Protein AF-0000000065784342 (afdb_homodimer)

Solvent-accessible surface area (backbone atoms only — not comparable to full-atom values): 33903 Å² total; per-residue (Å²): 131,83,73,78,78,77,78,76,74,77,74,80,67,77,71,54,75,79,75,92,53,70,57,46,61,23,89,56,36,69,62,44,32,52,53,49,50,50,51,45,70,70,55,49,84,62,91,46,69,66,52,50,51,47,53,62,48,34,37,52,36,50,41,41,20,12,37,39,38,74,33,37,84,92,30,41,59,58,55,23,47,51,53,37,55,52,51,53,50,54,60,54,35,29,68,24,46,45,66,56,29,39,52,54,46,60,60,49,50,44,26,54,72,64,77,40,83,53,57,78,88,41,44,71,40,35,53,47,33,51,49,46,50,52,42,30,72,74,39,43,72,54,42,59,62,32,46,62,33,44,52,49,23,54,51,42,74,33,41,69,68,67,76,48,91,58,50,67,38,56,43,51,60,54,39,43,46,48,65,25,41,59,29,52,52,36,46,47,26,49,23,50,68,50,83,70,52,71,69,55,52,60,71,42,45,68,53,50,53,47,48,30,52,36,47,46,50,51,49,30,56,52,31,39,67,31,40,52,50,34,42,74,70,47,33,80,63,35,15,54,74,75,42,65,32,61,40,46,8,62,45,69,68,50,51,55,69,52,26,35,37,38,49,46,40,45,40,51,46,41,51,52,48,45,52,52,51,52,51,50,43,50,72,68,68,69,62,46,74,61,51,48,54,48,58,53,39,51,47,19,32,49,26,12,47,49,54,36,55,73,65,35,51,62,41,53,72,80,80,129,133,81,74,78,79,77,81,77,72,76,75,80,66,78,71,56,76,78,74,92,55,71,56,46,59,24,89,55,36,68,63,46,31,52,53,48,50,50,50,44,70,71,54,48,86,63,90,46,70,66,53,50,51,48,54,62,48,34,36,50,35,49,41,42,20,12,35,39,37,74,33,38,85,92,33,41,60,58,54,24,47,52,52,37,54,53,50,53,49,53,60,54,36,30,68,23,46,44,68,55,31,40,53,55,48,62,59,48,50,44,26,56,73,63,78,39,82,52,56,76,90,40,43,72,42,34,54,46,32,52,50,45,51,52,42,30,73,75,39,44,71,54,41,59,61,32,47,61,32,45,51,50,23,54,51,42,73,32,42,69,68,67,78,48,91,58,51,69,37,57,43,51,60,54,39,42,45,49,66,25,42,60,29,52,52,37,46,46,28,50,22,50,68,50,83,72,52,72,69,56,52,61,71,42,43,67,54,49,53,46,49,30,51,35,47,45,50,51,49,30,56,53,30,41,66,31,42,53,51,33,41,75,69,45,33,80,63,35,15,54,76,72,42,65,32,60,42,46,9,61,45,69,69,49,50,57,70,52,27,36,36,38,50,47,39,46,38,50,45,41,52,54,47,45,52,52,50,51,50,50,43,50,72,68,68,68,61,45,74,60,52,48,54,48,57,53,39,51,47,20,33,50,26,12,48,49,54,38,55,74,66,37,51,62,40,54,74,79,79,129

Sequence (640 aa):
MKKPNGTNGASSSLEPPPSTFQPLCHPLVEEVSKEVDGYFLQHWNFPNEKARKKFVAAGFSRVTCLYFPKALDDRIHFACRLLTVLFLIDDLLEYMSFEEGSAYNEKLIPISRGDVLPDRSIPVEYIIYDLWESMRAHDREMADEILEPVFLFMRAQTDRTRARPMGLGGYLEYRERDVGKELLAALMRFSMGLKLSPSELQRVREIDANCSKHLSVVNDIYSYEKELYTSKTAHSEGGILCTSVQILAQEADVTAEAAKRVLFVMCREWELRHQLLVARLSAEGLETPGLAAYVEGLEYQMSGNELWSQTTLRYSVVVDMKKPNGTNGASSSLEPPPSTFQPLCHPLVEEVSKEVDGYFLQHWNFPNEKARKKFVAAGFSRVTCLYFPKALDDRIHFACRLLTVLFLIDDLLEYMSFEEGSAYNEKLIPISRGDVLPDRSIPVEYIIYDLWESMRAHDREMADEILEPVFLFMRAQTDRTRARPMGLGGYLEYRERDVGKELLAALMRFSMGLKLSPSELQRVREIDANCSKHLSVVNDIYSYEKELYTSKTAHSEGGILCTSVQILAQEADVTAEAAKRVLFVMCREWELRHQLLVARLSAEGLETPGLAAYVEGLEYQMSGNELWSQTTLRYSVVVD

Structure (mmCIF, N/CA/C/O backbone):
data_AF-0000000065784342-model_v1
#
loop_
_entity.id
_entity.type
_entity.pdbx_description
1 polymer 'Aristolochene synthase'
#
loop_
_atom_site.group_PDB
_atom_site.id
_atom_site.type_symbol
_atom_site.label_atom_id
_atom_site.label_alt_id
_atom_site.label_comp_id
_atom_site.label_asym_id
_atom_site.label_entity_id
_atom_site.label_seq_id
_atom_site.pdbx_PDB_ins_code
_atom_site.Cartn_x
_atom_site.Cartn_y
_atom_site.Cartn_z
_atom_site.occupancy
_atom_site.B_iso_or_equiv
_atom_site.auth_seq_id
_atom_site.auth_comp_id
_atom_site.auth_asym_id
_atom_site.auth_atom_id
_atom_site.pdbx_PDB_model_num
ATOM 1 N N . MET A 1 1 ? -29.219 -31.266 28.5 1 25.98 1 MET A N 1
ATOM 2 C CA . MET A 1 1 ? -28.531 -31.25 27.203 1 25.98 1 MET A CA 1
ATOM 3 C C . MET A 1 1 ? -27.609 -30.062 27.094 1 25.98 1 MET A C 1
ATOM 5 O O . MET A 1 1 ? -28.047 -28.906 27.172 1 25.98 1 MET A O 1
ATOM 9 N N . LYS A 1 2 ? -26.312 -30.266 27.531 1 29.81 2 LYS A N 1
ATOM 10 C CA . LYS A 1 2 ? -25.297 -29.234 27.734 1 29.81 2 LYS A CA 1
ATOM 11 C C . LYS A 1 2 ? -25.047 -28.469 26.438 1 29.81 2 LYS A C 1
ATOM 13 O O . LYS A 1 2 ? -24.75 -29.062 25.391 1 29.81 2 LYS A O 1
ATOM 18 N N . LYS A 1 3 ? -25.656 -27.344 26.188 1 31.8 3 LYS A N 1
ATOM 19 C CA . LYS A 1 3 ? -25.516 -26.5 25 1 31.8 3 LYS A CA 1
ATOM 20 C C . LYS A 1 3 ? -24.047 -26.219 24.703 1 31.8 3 LYS A C 1
ATOM 22 O O . LYS A 1 3 ? -23.297 -25.797 25.594 1 31.8 3 LYS A O 1
ATOM 27 N N . PRO A 1 4 ? -23.469 -26.922 23.609 1 30.53 4 PRO A N 1
ATOM 28 C CA . PRO A 1 4 ? -22.031 -26.812 23.328 1 30.53 4 PRO A CA 1
ATOM 29 C C . PRO A 1 4 ? -21.562 -25.375 23.266 1 30.53 4 PRO A C 1
ATOM 31 O O . PRO A 1 4 ? -22.328 -24.469 22.938 1 30.53 4 PRO A O 1
ATOM 34 N N . ASN A 1 5 ? -20.688 -24.984 24.203 1 30.06 5 ASN A N 1
ATOM 35 C CA . ASN A 1 5 ? -19.984 -23.719 24.344 1 30.06 5 ASN A CA 1
ATOM 36 C C . ASN A 1 5 ? -19.469 -23.203 23 1 30.06 5 ASN A C 1
ATOM 38 O O . ASN A 1 5 ? -18.906 -23.969 22.219 1 30.06 5 ASN A O 1
ATOM 42 N N . GLY A 1 6 ? -20.109 -22.25 22.359 1 28.97 6 GLY A N 1
ATOM 43 C CA . GLY A 1 6 ? -19.844 -21.547 21.109 1 28.97 6 GLY A CA 1
ATOM 44 C C . GLY A 1 6 ? -18.375 -21.25 20.906 1 28.97 6 GLY A C 1
ATOM 45 O O . GLY A 1 6 ? -17.672 -20.844 21.828 1 28.97 6 GLY A O 1
ATOM 46 N N . THR A 1 7 ? -17.656 -22.031 19.969 1 29.98 7 THR A N 1
ATOM 47 C CA . THR A 1 7 ? -16.281 -21.953 19.484 1 29.98 7 THR A CA 1
ATOM 48 C C . THR A 1 7 ? -15.867 -20.5 19.266 1 29.98 7 THR A C 1
ATOM 50 O O . THR A 1 7 ? -16.531 -19.766 18.531 1 29.98 7 THR A O 1
ATOM 53 N N . ASN A 1 8 ? -15.414 -19.797 20.266 1 30.97 8 ASN A N 1
ATOM 54 C CA . ASN A 1 8 ? -14.68 -18.547 20.188 1 30.97 8 ASN A CA 1
ATOM 55 C C . ASN A 1 8 ? -13.711 -18.547 19 1 30.97 8 ASN A C 1
ATOM 57 O O . ASN A 1 8 ? -12.641 -19.156 19.078 1 30.97 8 ASN A O 1
ATOM 61 N N . GLY A 1 9 ? -14.125 -18.797 17.797 1 33.75 9 GLY A N 1
ATOM 62 C CA . GLY A 1 9 ? -13.242 -18.625 16.656 1 33.75 9 GLY A CA 1
ATOM 63 C C . GLY A 1 9 ? -12.312 -17.438 16.781 1 33.75 9 GLY A C 1
ATOM 64 O O . GLY A 1 9 ? -12.773 -16.297 16.859 1 33.75 9 GLY A O 1
ATOM 65 N N . ALA A 1 10 ? -11.219 -17.484 17.469 1 33.97 10 ALA A N 1
ATOM 66 C CA . ALA A 1 10 ? -10.117 -16.531 17.578 1 33.97 10 ALA A CA 1
ATOM 67 C C . ALA A 1 10 ? -9.891 -15.805 16.25 1 33.97 10 ALA A C 1
ATOM 69 O O . ALA A 1 10 ? -9.383 -16.391 15.297 1 33.97 10 ALA A O 1
ATOM 70 N N . SER A 1 11 ? -10.664 -14.969 15.727 1 41.06 11 SER A N 1
ATOM 71 C CA . SER A 1 11 ? -10.359 -14.047 14.641 1 41.06 11 SER A CA 1
ATOM 72 C C . SER A 1 11 ? -9.016 -13.359 14.867 1 41.06 11 SER A C 1
ATOM 74 O O . SER A 1 11 ? -8.875 -12.562 15.797 1 41.06 11 SER A O 1
ATOM 76 N N . SER A 1 12 ? -7.867 -13.93 14.859 1 48.47 12 SER A N 1
ATOM 77 C CA . SER A 1 12 ? -6.504 -13.422 14.953 1 48.47 12 SER A CA 1
ATOM 78 C C . SER A 1 12 ? -6.34 -12.125 14.18 1 48.47 12 SER A C 1
ATOM 80 O O . SER A 1 12 ? -6.258 -12.141 12.945 1 48.47 12 SER A O 1
ATOM 82 N N . SER A 1 13 ? -7.102 -11.109 14.57 1 58.56 13 SER A N 1
ATOM 83 C CA . SER A 1 13 ? -6.938 -9.789 13.969 1 58.56 13 SER A CA 1
ATOM 84 C C . SER A 1 13 ? -5.5 -9.297 14.094 1 58.56 13 SER A C 1
ATOM 86 O O . SER A 1 13 ? -4.852 -9.523 15.117 1 58.56 13 SER A O 1
ATOM 88 N N . LEU A 1 14 ? -4.828 -9.133 12.984 1 75.12 14 LEU A N 1
ATOM 89 C CA . LEU A 1 14 ? -3.531 -8.469 12.969 1 75.12 14 LEU A CA 1
ATOM 90 C C . LEU A 1 14 ? -3.604 -7.113 13.664 1 75.12 14 LEU A C 1
ATOM 92 O O . LEU A 1 14 ? -4.457 -6.285 13.336 1 75.12 14 LEU A O 1
ATOM 96 N N . GLU A 1 15 ? -3.141 -7.059 14.93 1 79.38 15 GLU A N 1
ATOM 97 C CA . GLU A 1 15 ? -3.104 -5.77 15.617 1 79.38 15 GLU A CA 1
ATOM 98 C C . GLU A 1 15 ? -1.826 -5.004 15.281 1 79.38 15 GLU A C 1
ATOM 100 O O . GLU A 1 15 ? -0.724 -5.539 15.414 1 79.38 15 GLU A O 1
ATOM 105 N N . PRO A 1 16 ? -2.066 -3.816 14.828 1 78.75 16 PRO A N 1
ATOM 106 C CA . PRO A 1 16 ? -0.859 -3.029 14.562 1 78.75 16 PRO A CA 1
ATOM 107 C C . PRO A 1 16 ? -0.037 -2.764 15.82 1 78.75 16 PRO A C 1
ATOM 109 O O . PRO A 1 16 ? -0.593 -2.676 16.922 1 78.75 16 PRO A O 1
ATOM 112 N N . PRO A 1 17 ? 1.225 -2.709 15.633 1 84.62 17 PRO A N 1
ATOM 113 C CA . PRO A 1 17 ? 2.078 -2.389 16.781 1 84.62 17 PRO A CA 1
ATOM 114 C C . PRO A 1 17 ? 1.796 -1.001 17.359 1 84.62 17 PRO A C 1
ATOM 116 O O . PRO A 1 17 ? 1.281 -0.13 16.656 1 84.62 17 PRO A O 1
ATOM 119 N N . PRO A 1 18 ? 2.127 -0.815 18.625 1 89.38 18 PRO A N 1
ATOM 120 C CA . PRO A 1 18 ? 1.947 0.514 19.219 1 89.38 18 PRO A CA 1
ATOM 121 C C . PRO A 1 18 ? 2.932 1.542 18.656 1 89.38 18 PRO A C 1
ATOM 123 O O . PRO A 1 18 ? 3.959 1.172 18.078 1 89.38 18 PRO A O 1
ATOM 126 N N . SER A 1 19 ? 2.592 2.77 18.844 1 92.75 19 SER A N 1
ATOM 127 C CA . SER A 1 19 ? 3.496 3.848 18.453 1 92.75 19 SER A CA 1
ATOM 128 C C . SER A 1 19 ? 4.742 3.867 19.328 1 92.75 19 SER A C 1
ATOM 130 O O . SER A 1 19 ? 4.68 3.521 20.516 1 92.75 19 SER A O 1
ATOM 132 N N . THR A 1 20 ? 5.816 4.254 18.75 1 91.44 20 THR A N 1
ATOM 133 C CA . THR A 1 20 ? 7.047 4.418 19.516 1 91.44 20 THR A CA 1
ATOM 134 C C . THR A 1 20 ? 7.137 5.82 20.109 1 91.44 20 THR A C 1
ATOM 136 O O . THR A 1 20 ? 8 6.09 20.953 1 91.44 20 THR A O 1
ATOM 139 N N . PHE A 1 21 ? 6.266 6.711 19.672 1 97.12 21 PHE A N 1
ATOM 140 C CA . PHE A 1 21 ? 6.273 8.086 20.141 1 97.12 21 PHE A CA 1
ATOM 141 C C . PHE A 1 21 ? 5.273 8.273 21.281 1 97.12 21 PHE A C 1
ATOM 143 O O . PHE A 1 21 ? 4.227 7.625 21.312 1 97.12 21 PHE A O 1
ATOM 150 N N . GLN A 1 22 ? 5.621 9.078 22.203 1 97.31 22 GLN A N 1
ATOM 151 C CA . GLN A 1 22 ? 4.762 9.367 23.344 1 97.31 22 GLN A CA 1
ATOM 152 C C . GLN A 1 22 ? 4.152 10.766 23.234 1 97.31 22 GLN A C 1
ATOM 154 O O . GLN A 1 22 ? 4.875 11.758 23.188 1 97.31 22 GLN A O 1
ATOM 159 N N . PRO A 1 23 ? 2.898 10.797 23.219 1 98.31 23 PRO A N 1
ATOM 160 C CA . PRO A 1 23 ? 2.266 12.117 23.141 1 98.31 23 PRO A CA 1
ATOM 161 C C . PRO A 1 23 ? 2.475 12.953 24.391 1 98.31 23 PRO A C 1
ATOM 163 O O . PRO A 1 23 ? 2.732 12.398 25.469 1 98.31 23 PRO A O 1
ATOM 166 N N . LEU A 1 24 ? 2.457 14.211 24.266 1 98.62 24 LEU A N 1
ATOM 167 C CA . LEU A 1 24 ? 2.475 15.227 25.297 1 98.62 24 LEU A CA 1
ATOM 168 C C . LEU A 1 24 ? 1.422 16.297 25.031 1 98.62 24 LEU A C 1
ATOM 170 O O . LEU A 1 24 ? 1.122 16.609 23.875 1 98.62 24 LEU A O 1
ATOM 174 N N . CYS A 1 25 ? 0.804 16.797 26.078 1 98.75 25 CYS A N 1
ATOM 175 C CA . CYS A 1 25 ? -0.219 17.828 25.922 1 98.75 25 CYS A CA 1
ATOM 176 C C . CYS A 1 25 ? 0.199 19.109 26.609 1 98.75 25 CYS A C 1
ATOM 178 O O . CYS A 1 25 ? 0.817 19.078 27.672 1 98.75 25 CYS A O 1
ATOM 180 N N . HIS A 1 26 ? -0.101 20.188 26.016 1 98.88 26 HIS A N 1
ATOM 181 C CA . HIS A 1 26 ? 0.216 21.484 26.625 1 98.88 26 HIS A CA 1
ATOM 182 C C . HIS A 1 26 ? -0.419 21.609 28 1 98.88 26 HIS A C 1
ATOM 184 O O . HIS A 1 26 ? -1.574 21.219 28.203 1 98.88 26 HIS A O 1
ATOM 190 N N . PRO A 1 27 ? 0.256 22.172 28.938 1 98.62 27 PRO A N 1
ATOM 191 C CA . PRO A 1 27 ? -0.261 22.234 30.297 1 98.62 27 PRO A CA 1
ATOM 192 C C . PRO A 1 27 ? -1.512 23.094 30.422 1 98.62 27 PRO A C 1
ATOM 194 O O . PRO A 1 27 ? -2.328 22.891 31.328 1 98.62 27 PRO A O 1
ATOM 197 N N . LEU A 1 28 ? -1.709 24 29.547 1 98.69 28 LEU A N 1
ATOM 198 C CA . LEU A 1 28 ? -2.828 24.922 29.656 1 98.69 28 LEU A CA 1
ATOM 199 C C . LEU A 1 28 ? -4.023 24.438 28.859 1 98.69 28 LEU A C 1
ATOM 201 O O . LEU A 1 28 ? -4.949 25.203 28.578 1 98.69 28 LEU A O 1
ATOM 205 N N . VAL A 1 29 ? -4.07 23.188 28.484 1 98.81 29 VAL A N 1
ATOM 206 C CA . VAL A 1 29 ? -5.062 22.656 27.547 1 98.81 29 VAL A CA 1
ATOM 207 C C . VAL A 1 29 ? -6.469 22.922 28.078 1 98.81 29 VAL A C 1
ATOM 209 O O . VAL A 1 29 ? -7.359 23.312 27.312 1 98.81 29 VAL A O 1
ATOM 212 N N . GLU A 1 30 ? -6.766 22.781 29.328 1 98.44 30 GLU A N 1
ATOM 213 C CA . GLU A 1 30 ? -8.102 22.969 29.875 1 98.44 30 GLU A CA 1
ATOM 214 C C . GLU A 1 30 ? -8.531 24.438 29.797 1 98.44 30 GLU A C 1
ATOM 216 O O . GLU A 1 30 ? -9.633 24.734 29.344 1 98.44 30 GLU A O 1
ATOM 221 N N . GLU A 1 31 ? -7.645 25.328 30.234 1 98.56 31 GLU A N 1
ATOM 222 C CA . GLU A 1 31 ? -7.934 26.75 30.234 1 98.56 31 GLU A CA 1
ATOM 223 C C . GLU A 1 31 ? -8.133 27.281 28.812 1 98.56 31 GLU A C 1
ATOM 225 O O . GLU A 1 31 ? -9.109 27.984 28.531 1 98.56 31 GLU A O 1
ATOM 230 N N . VAL A 1 32 ? -7.242 26.906 27.953 1 98.62 32 VAL A N 1
ATOM 231 C CA . VAL A 1 32 ? -7.297 27.422 26.594 1 98.62 32 VAL A CA 1
ATOM 232 C C . VAL A 1 32 ? -8.508 26.844 25.859 1 98.62 32 VAL A C 1
ATOM 234 O O . VAL A 1 32 ? -9.156 27.516 25.078 1 98.62 32 VAL A O 1
ATOM 237 N N . SER A 1 33 ? -8.812 25.562 26.125 1 98.56 33 SER A N 1
ATOM 238 C CA . SER A 1 33 ? -9.984 24.938 25.516 1 98.56 33 SER A CA 1
ATOM 239 C C . SER A 1 33 ? -11.266 25.672 25.906 1 98.56 33 SER A C 1
ATOM 241 O O . SER A 1 33 ? -12.125 25.938 25.062 1 98.56 33 SER A O 1
ATOM 243 N N . LYS A 1 34 ? -11.375 25.953 27.141 1 98.38 34 LYS A N 1
ATOM 244 C CA . LYS A 1 34 ? -12.547 26.672 27.625 1 98.38 34 LYS A CA 1
ATOM 245 C C . LYS A 1 34 ? -12.664 28.031 26.969 1 98.38 34 LYS A C 1
ATOM 247 O O . LYS A 1 34 ? -13.75 28.438 26.547 1 98.38 34 LYS A O 1
ATOM 252 N N . GLU A 1 35 ? -11.586 28.703 26.922 1 98.5 35 GLU A N 1
ATOM 253 C CA . GLU A 1 35 ? -11.555 30.047 26.359 1 98.5 35 GLU A CA 1
ATOM 254 C C . GLU A 1 35 ? -11.922 30.016 24.875 1 98.5 35 GLU A C 1
ATOM 256 O O . GLU A 1 35 ? -12.781 30.781 24.422 1 98.5 35 GLU A O 1
ATOM 261 N N . VAL A 1 36 ? -11.289 29.188 24.141 1 98.62 36 VAL A N 1
ATOM 262 C CA . VAL A 1 36 ? -11.461 29.125 22.688 1 98.62 36 VAL A CA 1
ATOM 263 C C . VAL A 1 36 ? -12.844 28.594 22.344 1 98.62 36 VAL A C 1
ATOM 265 O O . VAL A 1 36 ? -13.539 29.141 21.5 1 98.62 36 VAL A O 1
ATOM 268 N N . ASP A 1 37 ? -13.258 27.547 23 1 98.25 37 ASP A N 1
ATOM 269 C CA . ASP A 1 37 ? -14.609 27.016 22.781 1 98.25 37 ASP A CA 1
ATOM 270 C C . ASP A 1 37 ? -15.664 28.078 23.094 1 98.25 37 ASP A C 1
ATOM 272 O O . ASP A 1 37 ? -16.625 28.25 22.328 1 98.25 37 ASP A O 1
ATOM 276 N N . GLY A 1 38 ? -15.477 28.688 24.25 1 98.31 38 GLY A N 1
ATOM 277 C CA . GLY A 1 38 ? -16.406 29.75 24.609 1 98.31 38 GLY A CA 1
ATOM 278 C C . GLY A 1 38 ? -16.531 30.828 23.547 1 98.31 38 GLY A C 1
ATOM 279 O O . GLY A 1 38 ? -17.625 31.281 23.234 1 98.31 38 GLY A O 1
ATOM 280 N N . TYR A 1 39 ? -15.445 31.25 23.047 1 98.62 39 TYR A N 1
ATOM 281 C CA . TYR A 1 39 ? -15.43 32.281 22 1 98.62 39 TYR A CA 1
ATOM 282 C C . TYR A 1 39 ? -16.234 31.828 20.781 1 98.62 39 TYR A C 1
ATOM 284 O O . TYR A 1 39 ? -17.078 32.562 20.281 1 98.62 39 TYR A O 1
ATOM 292 N N . PHE A 1 40 ? -16.016 30.625 20.266 1 98.56 40 PHE A N 1
ATOM 293 C CA . PHE A 1 40 ? -16.672 30.172 19.047 1 98.56 40 PHE A CA 1
ATOM 294 C C . PHE A 1 40 ? -18.141 29.875 19.312 1 98.56 40 PHE A C 1
ATOM 296 O O . PHE A 1 40 ? -18.984 30.078 18.438 1 98.56 40 PHE A O 1
ATOM 303 N N . LEU A 1 41 ? -18.438 29.391 20.5 1 98.06 41 LEU A N 1
ATOM 304 C CA . LEU A 1 41 ? -19.844 29.172 20.844 1 98.06 41 LEU A CA 1
ATOM 305 C C . LEU A 1 41 ? -20.609 30.484 20.859 1 98.06 41 LEU A C 1
ATOM 307 O O . LEU A 1 41 ? -21.797 30.516 20.516 1 98.06 41 LEU A O 1
ATOM 311 N N . GLN A 1 42 ? -19.953 31.547 21.125 1 97.69 42 GLN A N 1
ATOM 312 C CA . GLN A 1 42 ? -20.562 32.844 21.188 1 97.69 42 GLN A CA 1
ATOM 313 C C . GLN A 1 42 ? -20.641 33.5 19.797 1 97.69 42 GLN A C 1
ATOM 315 O O . GLN A 1 42 ? -21.594 34.188 19.469 1 97.69 42 GLN A O 1
ATOM 320 N N . HIS A 1 43 ? -19.688 33.25 19 1 97.81 43 HIS A N 1
ATOM 321 C CA . HIS A 1 43 ? -19.547 34.094 17.812 1 97.81 43 HIS A CA 1
ATOM 322 C C . HIS A 1 43 ? -19.844 33.312 16.547 1 97.81 43 HIS A C 1
ATOM 324 O O . HIS A 1 43 ? -20.266 33.875 15.539 1 97.81 43 HIS A O 1
ATOM 330 N N . TRP A 1 44 ? -19.578 32 16.5 1 97.19 44 TRP A N 1
ATOM 331 C CA . TRP A 1 44 ? -19.797 31.188 15.305 1 97.19 44 TRP A CA 1
ATOM 332 C C . TRP A 1 44 ? -21.281 30.875 15.125 1 97.19 44 TRP A C 1
ATOM 334 O O . TRP A 1 44 ? -22 30.672 16.109 1 97.19 44 TRP A O 1
ATOM 344 N N . ASN A 1 45 ? -21.766 30.875 13.914 1 93.56 45 ASN A N 1
ATOM 345 C CA . ASN A 1 45 ? -23.188 30.625 13.625 1 93.56 45 ASN A CA 1
ATOM 346 C C . ASN A 1 45 ? -23.453 29.141 13.43 1 93.56 45 ASN A C 1
ATOM 348 O O . ASN A 1 45 ? -23.688 28.688 12.305 1 93.56 45 ASN A O 1
ATOM 352 N N . PHE A 1 46 ? -23.594 28.438 14.523 1 95.62 46 PHE A N 1
ATOM 353 C CA . PHE A 1 46 ? -23.953 27.031 14.43 1 95.62 46 PHE A CA 1
ATOM 354 C C . PHE A 1 46 ? -25.422 26.875 14.031 1 95.62 46 PHE A C 1
ATOM 356 O O . PHE A 1 46 ? -26.281 27.609 14.508 1 95.62 46 PHE A O 1
ATOM 363 N N . PRO A 1 47 ? -25.719 25.938 13.211 1 92.69 47 PRO A N 1
ATOM 364 C CA . PRO A 1 47 ? -27.094 25.812 12.703 1 92.69 47 PRO A CA 1
ATOM 365 C C . PRO A 1 47 ? -28.062 25.297 13.758 1 92.69 47 PRO A C 1
ATOM 367 O O . PRO A 1 47 ? -29.266 25.547 13.664 1 92.69 47 PRO A O 1
ATOM 370 N N . ASN A 1 48 ? -27.609 24.484 14.719 1 93.56 48 ASN A N 1
ATOM 371 C CA . ASN A 1 48 ? -28.453 23.922 15.758 1 93.56 48 ASN A CA 1
ATOM 372 C C . ASN A 1 48 ? -27.641 23.469 16.969 1 93.56 48 ASN A C 1
ATOM 374 O O . ASN A 1 48 ? -26.406 23.594 16.969 1 93.56 48 ASN A O 1
ATOM 378 N N . GLU A 1 49 ? -28.281 23.016 17.984 1 94.19 49 GLU A N 1
ATOM 379 C CA . GLU A 1 49 ? -27.656 22.625 19.234 1 94.19 49 GLU A CA 1
ATOM 380 C C . GLU A 1 49 ? -26.797 21.375 19.062 1 94.19 49 GLU A C 1
ATOM 382 O O . GLU A 1 49 ? -25.75 21.234 19.719 1 94.19 49 GLU A O 1
ATOM 387 N N . LYS A 1 50 ? -27.219 20.594 18.188 1 91.19 50 LYS A N 1
ATOM 388 C CA . LYS A 1 50 ? -26.438 19.391 17.906 1 91.19 50 LYS A CA 1
ATOM 389 C C . LYS A 1 50 ? -25.062 19.75 17.344 1 91.19 50 LYS A C 1
ATOM 391 O O . LYS A 1 50 ? -24.062 19.141 17.719 1 91.19 50 LYS A O 1
ATOM 396 N N . ALA A 1 51 ? -25.047 20.672 16.484 1 92.06 51 ALA A N 1
ATOM 397 C CA . ALA A 1 51 ? -23.797 21.141 15.898 1 92.06 51 ALA A CA 1
ATOM 398 C C . ALA A 1 51 ? -22.906 21.766 16.953 1 92.06 51 ALA A C 1
ATOM 400 O O . ALA A 1 51 ? -21.672 21.609 16.922 1 92.06 51 ALA A O 1
ATOM 401 N N . ARG A 1 52 ? -23.484 22.484 17.891 1 94.94 52 ARG A N 1
ATOM 402 C CA . ARG A 1 52 ? -22.734 23.078 18.984 1 94.94 52 ARG A CA 1
ATOM 403 C C . ARG A 1 52 ? -22.078 22.016 19.859 1 94.94 52 ARG A C 1
ATOM 405 O O . ARG A 1 52 ? -20.906 22.141 20.219 1 94.94 52 ARG A O 1
ATOM 412 N N . LYS A 1 53 ? -22.844 21.062 20.094 1 93.94 53 LYS A N 1
ATOM 413 C CA . LYS A 1 53 ? -22.328 19.969 20.922 1 93.94 53 LYS A CA 1
ATOM 414 C C . LYS A 1 53 ? -21.219 19.203 20.203 1 93.94 53 LYS A C 1
ATOM 416 O O . LYS A 1 53 ? -20.234 18.812 20.828 1 93.94 53 LYS A O 1
ATOM 421 N N . LYS A 1 54 ? -21.438 19 18.984 1 92.31 54 LYS A N 1
ATOM 422 C CA . LYS A 1 54 ? -20.438 18.312 18.172 1 92.31 54 LYS A CA 1
ATOM 423 C C . LYS A 1 54 ? -19.125 19.109 18.125 1 92.31 54 LYS A C 1
ATOM 425 O O . LYS A 1 54 ? -18.047 18.516 18.156 1 92.31 54 LYS A O 1
ATOM 430 N N . PHE A 1 55 ? -19.312 20.359 18.031 1 95.62 55 PHE A N 1
ATOM 431 C CA . PHE A 1 55 ? -18.156 21.234 18.016 1 95.62 55 PHE A CA 1
ATOM 432 C C . PHE A 1 55 ? -17.328 21.062 19.297 1 95.62 55 PHE A C 1
ATOM 434 O O . PHE A 1 55 ? -16.125 20.828 19.234 1 95.62 55 PHE A O 1
ATOM 441 N N . VAL A 1 56 ? -17.953 21.094 20.375 1 95.81 56 VAL A N 1
ATOM 442 C CA . VAL A 1 56 ? -17.266 20.969 21.656 1 95.81 56 VAL A CA 1
ATOM 443 C C . VAL A 1 56 ? -16.672 19.578 21.781 1 95.81 56 VAL A C 1
ATOM 445 O O . VAL A 1 56 ? -15.523 19.422 22.234 1 95.81 56 VAL A O 1
ATOM 448 N N . ALA A 1 57 ? -17.328 18.625 21.344 1 94.12 57 ALA A N 1
ATOM 449 C CA . ALA A 1 57 ? -16.906 17.234 21.453 1 94.12 57 ALA A CA 1
ATOM 450 C C . ALA A 1 57 ? -15.727 16.938 20.547 1 94.12 57 ALA A C 1
ATOM 452 O O . ALA A 1 57 ? -14.969 15.984 20.781 1 94.12 57 ALA A O 1
ATOM 453 N N . ALA A 1 58 ? -15.516 17.672 19.516 1 95.31 58 ALA A N 1
ATOM 454 C CA . ALA A 1 58 ? -14.414 17.484 18.578 1 95.31 58 ALA A CA 1
ATOM 455 C C . ALA A 1 58 ? -13.062 17.734 19.234 1 95.31 58 ALA A C 1
ATOM 457 O O . ALA A 1 58 ? -12.062 17.109 18.891 1 95.31 58 ALA A O 1
ATOM 458 N N . GLY A 1 59 ? -13.062 18.688 20.203 1 97.12 59 GLY A N 1
ATOM 459 C CA . GLY A 1 59 ? -11.844 18.953 20.953 1 97.12 59 GLY A CA 1
ATOM 460 C C . GLY A 1 59 ? -10.742 19.547 20.094 1 97.12 59 GLY A C 1
ATOM 461 O O . GLY A 1 59 ? -9.609 19.062 20.125 1 97.12 59 GLY A O 1
ATOM 462 N N . PHE A 1 60 ? -11 20.609 19.406 1 97.69 60 PHE A N 1
ATOM 463 C CA . PHE A 1 60 ? -10.039 21.188 18.469 1 97.69 60 PHE A CA 1
ATOM 464 C C . PHE A 1 60 ? -8.875 21.812 19.219 1 97.69 60 PHE A C 1
ATOM 466 O O . PHE A 1 60 ? -7.73 21.75 18.766 1 97.69 60 PHE A O 1
ATOM 473 N N . SER A 1 61 ? -9.156 22.453 20.328 1 98.44 61 SER A N 1
ATOM 474 C CA . SER A 1 61 ? -8.055 22.984 21.125 1 98.44 61 SER A CA 1
ATOM 475 C C . SER A 1 61 ? -7.203 21.875 21.719 1 98.44 61 SER A C 1
ATOM 477 O O . SER A 1 61 ? -5.984 22 21.828 1 98.44 61 SER A O 1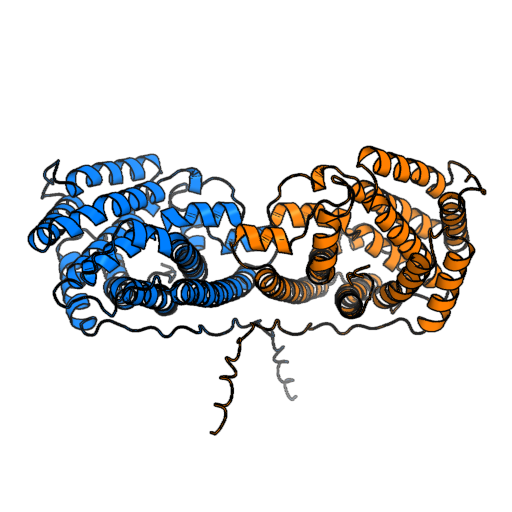
ATOM 479 N N . ARG A 1 62 ? -7.848 20.812 22.078 1 98.25 62 ARG A N 1
ATOM 480 C CA . ARG A 1 62 ? -7.098 19.672 22.609 1 98.25 62 ARG A CA 1
ATOM 481 C C . ARG A 1 62 ? -6.113 19.141 21.578 1 98.25 62 ARG A C 1
ATOM 483 O O . ARG A 1 62 ? -4.949 18.891 21.906 1 98.25 62 ARG A O 1
ATOM 490 N N . VAL A 1 63 ? -6.547 18.906 20.359 1 98.25 63 VAL A N 1
ATOM 491 C CA . VAL A 1 63 ? -5.633 18.375 19.344 1 98.25 63 VAL A CA 1
ATOM 492 C C . VAL A 1 63 ? -4.5 19.375 19.109 1 98.25 63 VAL A C 1
ATOM 494 O O . VAL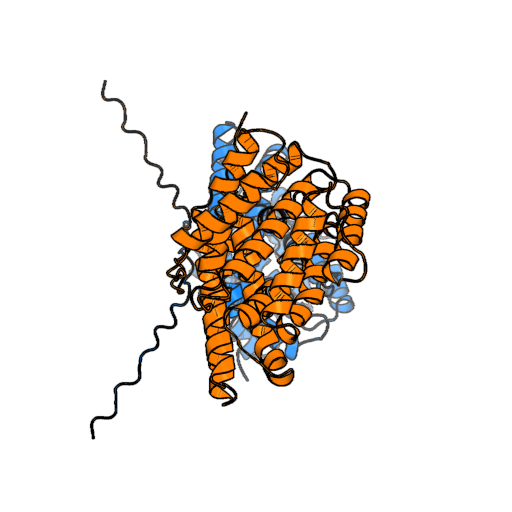 A 1 63 ? -3.35 18.984 18.891 1 98.25 63 VAL A O 1
ATOM 497 N N . THR A 1 64 ? -4.781 20.656 19.109 1 98.75 64 THR A N 1
ATOM 498 C CA . THR A 1 64 ? -3.744 21.672 18.922 1 98.75 64 THR A CA 1
ATOM 499 C C . THR A 1 64 ? -2.717 21.594 20.047 1 98.75 64 THR A C 1
ATOM 501 O O . THR A 1 64 ? -1.513 21.703 19.812 1 98.75 64 THR A O 1
ATOM 504 N N . CYS A 1 65 ? -3.197 21.391 21.266 1 98.88 65 CYS A N 1
ATOM 505 C CA . CYS A 1 65 ? -2.322 21.281 22.438 1 98.88 65 CYS A CA 1
ATOM 506 C C . CYS A 1 65 ? -1.512 20 22.391 1 98.88 65 CYS A C 1
ATOM 508 O O . CYS A 1 65 ? -0.455 19.906 23.031 1 98.88 65 CYS A O 1
ATOM 510 N N . LEU A 1 66 ? -2.01 19.062 21.703 1 98.81 66 LEU A N 1
ATOM 511 C CA . LEU A 1 66 ? -1.277 17.812 21.484 1 98.81 66 LEU A CA 1
ATOM 512 C C . LEU A 1 66 ? -0.264 17.969 20.359 1 98.81 66 LEU A C 1
ATOM 514 O O . LEU A 1 66 ? 0.822 17.391 20.406 1 98.81 66 LEU A O 1
ATOM 518 N N . TYR A 1 67 ? -0.6 18.797 19.359 1 98.69 67 TYR A N 1
ATOM 519 C CA . TYR A 1 67 ? 0.318 19.109 18.281 1 98.69 67 TYR A CA 1
ATOM 520 C C . TYR A 1 67 ? 1.511 19.922 18.781 1 98.69 67 TYR A C 1
ATOM 522 O O . TYR A 1 67 ? 2.648 19.672 18.375 1 98.69 67 TYR A O 1
ATOM 530 N N . PHE A 1 68 ? 1.208 20.859 19.703 1 98.81 68 PHE A N 1
ATOM 531 C CA . PHE A 1 68 ? 2.219 21.797 20.156 1 98.81 68 PHE A CA 1
ATOM 532 C C . PHE A 1 68 ? 2.299 21.828 21.672 1 98.81 68 PHE A C 1
ATOM 534 O O . PHE A 1 68 ? 2.119 22.891 22.281 1 98.81 68 PHE A O 1
ATOM 541 N N . PRO A 1 69 ? 2.717 20.75 22.234 1 98.88 69 PRO A N 1
ATOM 542 C CA . PRO A 1 69 ? 2.74 20.703 23.703 1 98.88 69 PRO A CA 1
ATOM 543 C C . PRO A 1 69 ? 3.814 21.625 24.297 1 98.88 69 PRO A C 1
ATOM 545 O O . PRO A 1 69 ? 3.762 21.938 25.484 1 98.88 69 PRO A O 1
ATOM 548 N N . LYS A 1 70 ? 4.754 22.062 23.5 1 98.69 70 LYS A N 1
ATOM 549 C CA . LYS A 1 70 ? 5.848 22.906 23.969 1 98.69 70 LYS A CA 1
ATOM 550 C C . LYS A 1 70 ? 5.672 24.344 23.531 1 98.69 70 LYS A C 1
ATOM 552 O O . LYS A 1 70 ? 6.613 25.141 23.578 1 98.69 70 LYS A O 1
ATOM 557 N N . ALA A 1 71 ? 4.512 24.656 23.062 1 98.88 71 ALA A N 1
ATOM 558 C CA . ALA A 1 71 ? 4.199 26.031 22.703 1 98.88 71 ALA A CA 1
ATOM 559 C C . ALA A 1 71 ? 4.328 26.953 23.922 1 98.88 71 ALA A C 1
ATOM 561 O O . ALA A 1 71 ? 4.148 26.516 25.062 1 98.88 71 ALA A O 1
ATOM 562 N N . LEU A 1 72 ? 4.617 28.203 23.641 1 98.75 72 LEU A N 1
ATOM 563 C CA . LEU A 1 72 ? 4.648 29.219 24.688 1 98.75 72 LEU A CA 1
ATOM 564 C C . LEU A 1 72 ? 3.242 29.516 25.203 1 98.75 72 LEU A C 1
ATOM 566 O O . LEU A 1 72 ? 2.285 29.547 24.422 1 98.75 72 LEU A O 1
ATOM 570 N N . ASP A 1 73 ? 3.121 29.844 26.469 1 98.62 73 ASP A N 1
ATOM 571 C CA . ASP A 1 73 ? 1.832 30.031 27.125 1 98.62 73 ASP A CA 1
ATOM 572 C C . ASP A 1 73 ? 1.056 31.188 26.484 1 98.62 73 ASP A C 1
ATOM 574 O O . ASP A 1 73 ? -0.174 31.141 26.406 1 98.62 73 ASP A O 1
ATOM 578 N N . ASP A 1 74 ? 1.748 32.156 26.094 1 98.44 74 ASP A N 1
ATOM 579 C CA . ASP A 1 74 ? 1.071 33.344 25.578 1 98.44 74 ASP A CA 1
ATOM 580 C C . ASP A 1 74 ? 0.838 33.25 24.078 1 98.44 74 ASP A C 1
ATOM 582 O O . ASP A 1 74 ? 0.408 34.219 23.438 1 98.44 74 ASP A O 1
ATOM 586 N N . ARG A 1 75 ? 1.101 32.062 23.484 1 98.69 75 ARG A N 1
ATOM 587 C CA . ARG A 1 75 ? 0.934 31.922 22.031 1 98.69 75 ARG A CA 1
ATOM 588 C C . ARG A 1 75 ? -0.008 30.766 21.703 1 98.69 75 ARG A C 1
ATOM 590 O O . ARG A 1 75 ? -0.627 30.75 20.641 1 98.69 75 ARG A O 1
ATOM 597 N N . ILE A 1 76 ? -0.166 29.766 22.547 1 98.88 76 ILE A N 1
ATOM 598 C CA . ILE A 1 76 ? -0.882 28.516 22.266 1 98.88 76 ILE A CA 1
ATOM 599 C C . ILE A 1 76 ? -2.34 28.828 21.938 1 98.88 76 ILE A C 1
ATOM 601 O O . ILE A 1 76 ? -2.951 28.172 21.094 1 98.88 76 ILE A O 1
ATOM 605 N N . HIS A 1 77 ? -2.904 29.891 22.547 1 98.75 77 HIS A N 1
ATOM 606 C CA . HIS A 1 77 ? -4.309 30.219 22.312 1 98.75 77 HIS A CA 1
ATOM 607 C C . HIS A 1 77 ? -4.531 30.688 20.875 1 98.75 77 HIS A C 1
ATOM 609 O O . HIS A 1 77 ? -5.594 30.453 20.297 1 98.75 77 HIS A O 1
ATOM 615 N N . PHE A 1 78 ? -3.514 31.328 20.219 1 98.81 78 PHE A N 1
ATOM 616 C CA . PHE A 1 78 ? -3.611 31.734 18.828 1 98.81 78 PHE A CA 1
ATOM 617 C C . PHE A 1 78 ? -3.697 30.516 17.922 1 98.81 78 PHE A C 1
ATOM 619 O O . PHE A 1 78 ? -4.516 30.469 17 1 98.81 78 PHE A O 1
ATOM 626 N N . ALA A 1 79 ? -2.811 29.562 18.219 1 98.81 79 ALA A N 1
ATOM 627 C CA . ALA A 1 79 ? -2.793 28.328 17.422 1 98.81 79 ALA A CA 1
ATOM 628 C C . ALA A 1 79 ? -4.125 27.594 17.531 1 98.81 79 ALA A C 1
ATOM 630 O O . ALA A 1 79 ? -4.652 27.109 16.531 1 98.81 79 ALA A O 1
ATOM 631 N N . CYS A 1 80 ? -4.648 27.516 18.703 1 98.88 80 CYS A N 1
ATOM 632 C CA . CYS A 1 80 ? -5.93 26.844 18.938 1 98.88 80 CYS A CA 1
ATOM 633 C C . CYS A 1 80 ? -7.039 27.531 18.141 1 98.88 80 CYS A C 1
ATOM 635 O O . CYS A 1 80 ? -7.836 26.859 17.484 1 98.88 80 CYS A O 1
ATOM 637 N N . ARG A 1 81 ? -7.098 28.828 18.203 1 98.81 81 ARG A N 1
ATOM 638 C CA . ARG A 1 81 ? -8.148 29.562 17.5 1 98.81 81 ARG A CA 1
ATOM 639 C C . ARG A 1 81 ? -8.023 29.391 15.992 1 98.81 81 ARG A C 1
ATOM 641 O O . ARG A 1 81 ? -9.023 29.172 15.297 1 98.81 81 ARG A O 1
ATOM 648 N N . LEU A 1 82 ? -6.816 29.484 15.523 1 98.69 82 LEU A N 1
ATOM 649 C CA . LEU A 1 82 ? -6.605 29.391 14.078 1 98.69 82 LEU A CA 1
ATOM 650 C C . LEU A 1 82 ? -7 28 13.562 1 98.69 82 LEU A C 1
ATOM 652 O O . LEU A 1 82 ? -7.75 27.891 12.586 1 98.69 82 LEU A O 1
ATOM 656 N N . LEU A 1 83 ? -6.527 26.938 14.188 1 98.31 83 LEU A N 1
ATOM 657 C CA . LEU A 1 83 ? -6.883 25.609 13.734 1 98.31 83 LEU A CA 1
ATOM 658 C C . LEU A 1 83 ? -8.383 25.359 13.891 1 98.31 83 LEU A C 1
ATOM 660 O O . LEU A 1 83 ? -8.992 24.703 13.039 1 98.31 83 LEU A O 1
ATOM 664 N N . THR A 1 84 ? -8.961 25.875 14.938 1 98.38 84 THR A N 1
ATOM 665 C CA . THR A 1 84 ? -10.398 25.688 15.141 1 98.38 84 THR A CA 1
ATOM 666 C C . THR A 1 84 ? -11.188 26.297 13.984 1 98.38 84 THR A C 1
ATOM 668 O O . THR A 1 84 ? -12.047 25.625 13.398 1 98.38 84 THR A O 1
ATOM 671 N N . VAL A 1 85 ? -10.93 27.547 13.672 1 98.12 85 VAL A N 1
ATOM 672 C CA . VAL A 1 85 ? -11.703 28.203 12.625 1 98.12 85 VAL A CA 1
ATOM 673 C C . VAL A 1 85 ? -11.469 27.484 11.289 1 98.12 85 VAL A C 1
ATOM 675 O O . VAL A 1 85 ? -12.391 27.359 10.477 1 98.12 85 VAL A O 1
ATOM 678 N N . LEU A 1 86 ? -10.258 27.016 11.07 1 97 86 LEU A N 1
ATOM 679 C CA . LEU A 1 86 ? -9.969 26.312 9.828 1 97 86 LEU A CA 1
ATOM 680 C C . LEU A 1 86 ? -10.703 24.969 9.781 1 97 86 LEU A C 1
ATOM 682 O O . LEU A 1 86 ? -11.172 24.547 8.719 1 97 86 LEU A O 1
ATOM 686 N N . PHE A 1 87 ? -10.828 24.281 10.938 1 94.44 87 PHE A N 1
ATOM 687 C CA . PHE A 1 87 ? -11.594 23.047 11 1 94.44 87 PHE A CA 1
ATOM 688 C C . PHE A 1 87 ? -13.078 23.312 10.75 1 94.44 87 PHE A C 1
ATOM 690 O O . PHE A 1 87 ? -13.742 22.531 10.07 1 94.44 87 PHE A O 1
ATOM 697 N N . LEU A 1 88 ? -13.57 24.359 11.297 1 95.88 88 LEU A N 1
ATOM 698 C CA . LEU A 1 88 ? -14.969 24.719 11.117 1 95.88 88 LEU A CA 1
ATOM 699 C C . LEU A 1 88 ? -15.258 25.047 9.648 1 95.88 88 LEU A C 1
ATOM 701 O O . LEU A 1 88 ? -16.297 24.641 9.117 1 95.88 88 LEU A O 1
ATOM 705 N N . ILE A 1 89 ? -14.359 25.766 9.047 1 95.5 89 ILE A N 1
ATOM 706 C CA . ILE A 1 89 ? -14.5 26.078 7.633 1 95.5 89 ILE A CA 1
ATOM 707 C C . ILE A 1 89 ? -14.484 24.797 6.816 1 95.5 89 ILE A C 1
ATOM 709 O O . ILE A 1 89 ? -15.32 24.594 5.93 1 95.5 89 ILE A O 1
ATOM 713 N N . ASP A 1 90 ? -13.562 23.875 7.109 1 90.75 90 ASP A N 1
ATOM 714 C CA . ASP A 1 90 ? -13.445 22.594 6.426 1 90.75 90 ASP A CA 1
ATOM 715 C C . ASP A 1 90 ? -14.75 21.797 6.52 1 90.75 90 ASP A C 1
ATOM 717 O O . ASP A 1 90 ? -15.172 21.172 5.547 1 90.75 90 ASP A O 1
ATOM 721 N N . ASP A 1 91 ? -15.328 21.859 7.613 1 88.25 91 ASP A N 1
ATOM 722 C CA . ASP A 1 91 ? -16.594 21.172 7.805 1 88.25 91 ASP A CA 1
ATOM 723 C C . ASP A 1 91 ? -17.703 21.766 6.934 1 88.25 91 ASP A C 1
ATOM 725 O O . ASP A 1 91 ? -18.547 21.047 6.406 1 88.25 91 ASP A O 1
ATOM 729 N N . LEU A 1 92 ? -17.672 23.062 6.766 1 91.19 92 LEU A N 1
ATOM 730 C CA . LEU A 1 92 ? -18.641 23.734 5.906 1 91.19 92 LEU A CA 1
ATOM 731 C C . LEU A 1 92 ? -18.422 23.344 4.445 1 91.19 92 LEU A C 1
ATOM 733 O O . LEU A 1 92 ? -19.391 23.172 3.699 1 91.19 92 LEU A O 1
ATOM 737 N N . LEU A 1 93 ? -17.234 23.219 4.082 1 92 93 LEU A N 1
ATOM 738 C CA . LEU A 1 93 ? -16.875 22.969 2.693 1 92 93 LEU A CA 1
ATOM 739 C C . LEU A 1 93 ? -17.391 21.609 2.238 1 92 93 LEU A C 1
ATOM 741 O O . LEU A 1 93 ? -17.625 21.391 1.047 1 92 93 LEU A O 1
ATOM 745 N N . GLU A 1 94 ? -17.594 20.688 3.145 1 87.56 94 GLU A N 1
ATOM 746 C CA . GLU A 1 94 ? -18.109 19.359 2.824 1 87.56 94 GLU A CA 1
ATOM 747 C C . GLU A 1 94 ? -19.484 19.453 2.174 1 87.56 94 GLU A C 1
ATOM 749 O O . GLU A 1 94 ? -19.891 18.531 1.45 1 87.56 94 GLU A O 1
ATOM 754 N N . TYR A 1 95 ? -20.172 20.531 2.396 1 89.81 95 TYR A N 1
ATOM 755 C CA . TYR A 1 95 ? -21.547 20.672 1.913 1 89.81 95 TYR A CA 1
ATOM 756 C C . TYR A 1 95 ? -21.609 21.688 0.771 1 89.81 95 TYR A C 1
ATOM 758 O O . TYR A 1 95 ? -22.688 22.203 0.452 1 89.81 95 TYR A O 1
ATOM 766 N N . MET A 1 96 ? -20.5 21.953 0.219 1 91.94 96 MET A N 1
ATOM 767 C CA . MET A 1 96 ? -20.406 22.891 -0.908 1 91.94 96 MET A CA 1
ATOM 768 C C . MET A 1 96 ? -19.828 22.188 -2.137 1 91.94 96 MET A C 1
ATOM 770 O O . MET A 1 96 ? -19.125 21.188 -2.014 1 91.94 96 MET A O 1
ATOM 774 N N . SER A 1 97 ? -20.172 22.766 -3.33 1 91.94 97 SER A N 1
ATOM 775 C CA . SER A 1 97 ? -19.453 22.359 -4.535 1 91.94 97 SER A CA 1
ATOM 776 C C . SER A 1 97 ? -18.016 22.875 -4.531 1 91.94 97 SER A C 1
ATOM 778 O O . SER A 1 97 ? -17.672 23.75 -3.727 1 91.94 97 SER A O 1
ATOM 780 N N . PHE A 1 98 ? -17.219 22.375 -5.398 1 92.06 98 PHE A N 1
ATOM 781 C CA . PHE A 1 98 ? -15.859 22.875 -5.531 1 92.06 98 PHE A CA 1
ATOM 782 C C . PHE A 1 98 ? -15.859 24.359 -5.844 1 92.06 98 PHE A C 1
ATOM 784 O O . PHE A 1 98 ? -15.055 25.125 -5.297 1 92.06 98 PHE A O 1
ATOM 791 N N . GLU A 1 99 ? -16.75 24.703 -6.715 1 94.19 99 GLU A N 1
ATOM 792 C CA . GLU A 1 99 ? -16.844 26.094 -7.113 1 94.19 99 GLU A CA 1
ATOM 793 C C . GLU A 1 99 ? -17.25 26.984 -5.941 1 94.19 99 GLU A C 1
ATOM 795 O O . GLU A 1 99 ? -16.625 28 -5.68 1 94.19 99 GLU A O 1
ATOM 800 N N . GLU A 1 100 ? -18.266 26.594 -5.223 1 95.19 100 GLU A N 1
ATOM 801 C CA . GLU A 1 100 ? -18.75 27.344 -4.059 1 95.19 100 GLU A CA 1
ATOM 802 C C . GLU A 1 100 ? -17.672 27.406 -2.967 1 95.19 100 GLU A C 1
ATOM 804 O O . GLU A 1 100 ? -17.469 28.453 -2.357 1 95.19 100 GLU A O 1
ATOM 809 N N . GLY A 1 101 ? -17.078 26.266 -2.734 1 95.56 101 GLY A N 1
ATOM 810 C CA . GLY A 1 101 ? -16.031 26.203 -1.729 1 95.56 101 GLY A CA 1
ATOM 811 C C . GLY A 1 101 ? -14.844 27.078 -2.059 1 95.56 101 GLY A C 1
ATOM 812 O O . GLY A 1 101 ? -14.305 27.766 -1.184 1 95.56 101 GLY A O 1
ATOM 813 N N . SER A 1 102 ? -14.469 26.984 -3.318 1 96.12 102 SER A N 1
ATOM 814 C CA . SER A 1 102 ? -13.367 27.844 -3.766 1 96.12 102 SER A CA 1
ATOM 815 C C . SER A 1 102 ? -13.695 29.312 -3.59 1 96.12 102 SER A C 1
ATOM 817 O O . SER A 1 102 ? -12.867 30.094 -3.105 1 96.12 102 SER A O 1
ATOM 819 N N . ALA A 1 103 ? -14.859 29.672 -3.969 1 97.12 103 ALA A N 1
ATOM 820 C CA . ALA A 1 103 ? -15.297 31.062 -3.818 1 97.12 103 ALA A CA 1
ATOM 821 C C . ALA A 1 103 ? -15.305 31.469 -2.35 1 97.12 103 ALA A C 1
ATOM 823 O O . ALA A 1 103 ? -14.906 32.594 -2.012 1 97.12 103 ALA A O 1
ATOM 824 N N . TYR A 1 104 ? -15.797 30.625 -1.548 1 96.56 104 TYR A N 1
ATOM 825 C CA . TYR A 1 104 ? -15.852 30.859 -0.11 1 96.56 104 TYR A CA 1
ATOM 826 C C . TYR A 1 104 ? -14.469 31.141 0.453 1 96.56 104 TYR A C 1
ATOM 828 O O . TYR A 1 104 ? -14.258 32.125 1.146 1 96.56 104 TYR A O 1
ATOM 836 N N . ASN A 1 105 ? -13.516 30.297 0.133 1 97.06 105 ASN A N 1
ATOM 837 C CA . ASN A 1 105 ? -12.148 30.422 0.625 1 97.06 105 ASN A CA 1
ATOM 838 C C . ASN A 1 105 ? -11.461 31.656 0.049 1 97.06 105 ASN A C 1
ATOM 840 O O . ASN A 1 105 ? -10.766 32.375 0.765 1 97.06 105 ASN A O 1
ATOM 844 N N . GLU A 1 106 ? -11.656 31.891 -1.214 1 97.5 106 GLU A N 1
ATOM 845 C CA . GLU A 1 106 ? -10.992 33 -1.876 1 97.5 106 GLU A CA 1
ATOM 846 C C . GLU A 1 106 ? -11.492 34.344 -1.333 1 97.5 106 GLU A C 1
ATOM 848 O O . GLU A 1 106 ? -10.789 35.344 -1.419 1 97.5 106 GLU A O 1
ATOM 853 N N . LYS A 1 107 ? -12.648 34.344 -0.804 1 97.81 107 LYS A N 1
ATOM 854 C CA . LYS A 1 107 ? -13.156 35.531 -0.155 1 97.81 107 LYS A CA 1
ATOM 855 C C . LYS A 1 107 ? -12.438 35.812 1.163 1 97.81 107 LYS A C 1
ATOM 857 O O . LYS A 1 107 ? -12.227 36.969 1.543 1 97.81 107 LYS A O 1
ATOM 862 N N . LEU A 1 108 ? -12.062 34.812 1.854 1 98.25 108 LEU A N 1
ATOM 863 C CA . LEU A 1 108 ? -11.477 34.938 3.184 1 98.25 108 LEU A CA 1
ATOM 864 C C . LEU A 1 108 ? -9.992 35.25 3.096 1 98.25 108 LEU A C 1
ATOM 866 O O . LEU A 1 108 ? -9.414 35.812 4.023 1 98.25 108 LEU A O 1
ATOM 870 N N . ILE A 1 109 ? -9.32 34.938 1.967 1 98.06 109 ILE A N 1
ATOM 871 C CA . ILE A 1 109 ? -7.879 35.031 1.808 1 98.06 109 ILE A CA 1
ATOM 872 C C . ILE A 1 109 ? -7.461 36.5 1.873 1 98.06 109 ILE A C 1
ATOM 874 O O . ILE A 1 109 ? -6.609 36.875 2.684 1 98.06 109 ILE A O 1
ATOM 878 N N . PRO A 1 110 ? -8.078 37.406 1.163 1 98.25 110 PRO A N 1
ATOM 879 C CA . PRO A 1 110 ? -7.668 38.812 1.273 1 98.25 110 PRO A CA 1
ATOM 880 C C . PRO A 1 110 ? -7.977 39.406 2.645 1 98.25 110 PRO A C 1
ATOM 882 O O . PRO A 1 110 ? -7.277 40.312 3.096 1 98.25 110 PRO A O 1
ATOM 885 N N . ILE A 1 111 ? -9 38.938 3.311 1 98.5 111 ILE A N 1
ATOM 886 C CA . ILE A 1 111 ? -9.312 39.375 4.668 1 98.5 111 ILE A CA 1
ATOM 887 C C . ILE A 1 111 ? -8.195 38.938 5.617 1 98.5 111 ILE A C 1
ATOM 889 O O . ILE A 1 111 ? -7.77 39.719 6.477 1 98.5 111 ILE A O 1
ATOM 893 N N . SER A 1 112 ? -7.723 37.75 5.441 1 98.56 112 SER A N 1
ATOM 894 C CA . SER A 1 112 ? -6.629 37.219 6.25 1 98.56 112 SER A CA 1
ATOM 895 C C . SER A 1 112 ? -5.355 38.031 6.059 1 98.56 112 SER A C 1
ATOM 897 O O . SER A 1 112 ? -4.609 38.281 7.012 1 98.56 112 SER A O 1
ATOM 899 N N . ARG A 1 113 ? -5.121 38.531 4.867 1 97.38 113 ARG A N 1
ATOM 900 C CA . ARG A 1 113 ? -3.936 39.312 4.547 1 97.38 113 ARG A CA 1
ATOM 901 C C . ARG A 1 113 ? -4.047 40.719 5.121 1 97.38 113 ARG A C 1
ATOM 903 O O . ARG A 1 113 ? -3.039 41.406 5.285 1 97.38 113 ARG A O 1
ATOM 910 N N . GLY A 1 114 ? -5.195 41.125 5.355 1 96.5 114 GLY A N 1
ATOM 911 C CA . GLY A 1 114 ? -5.434 42.5 5.805 1 96.5 114 GLY A CA 1
ATOM 912 C C . GLY A 1 114 ? -5.711 43.438 4.664 1 96.5 114 GLY A C 1
ATOM 913 O O . GLY A 1 114 ? -5.789 44.656 4.875 1 96.5 114 GLY A O 1
ATOM 914 N N . ASP A 1 115 ? -5.934 42.938 3.496 1 97.12 115 ASP A N 1
ATOM 915 C CA . ASP A 1 115 ? -6.18 43.75 2.311 1 97.12 115 ASP A CA 1
ATOM 916 C C . ASP A 1 115 ? -7.617 44.281 2.285 1 97.12 115 ASP A C 1
ATOM 918 O O . ASP A 1 115 ? -7.91 45.281 1.66 1 97.12 115 ASP A O 1
ATOM 922 N N . VAL A 1 116 ? -8.539 43.5 2.787 1 97.88 116 VAL A N 1
ATOM 923 C CA . VAL A 1 116 ? -9.969 43.75 2.785 1 97.88 116 VAL A CA 1
ATOM 924 C C . VAL A 1 116 ? -10.508 43.719 4.211 1 97.88 116 VAL A C 1
ATOM 926 O O . VAL A 1 116 ? -10.156 42.812 4.984 1 97.88 116 VAL A O 1
ATOM 929 N N . LEU A 1 117 ? -11.297 44.625 4.602 1 98.31 117 LEU A N 1
ATOM 930 C CA . LEU A 1 117 ? -11.945 44.625 5.91 1 98.31 117 LEU A CA 1
ATOM 931 C C . LEU A 1 117 ? -13.102 43.625 5.934 1 98.31 117 LEU A C 1
ATOM 933 O O . LEU A 1 117 ? -13.781 43.438 4.922 1 98.31 117 LEU A O 1
ATOM 937 N N . PRO A 1 118 ? -13.312 42.969 7.066 1 98.25 118 PRO A N 1
ATOM 938 C CA . PRO A 1 118 ? -14.406 42.031 7.156 1 98.25 118 PRO A CA 1
ATOM 939 C C . PRO A 1 118 ? -15.781 42.688 7.223 1 98.25 118 PRO A C 1
ATOM 941 O O . PRO A 1 118 ? -15.898 43.812 7.703 1 98.25 118 PRO A O 1
ATOM 944 N N . ASP A 1 119 ? -16.781 42.031 6.609 1 98.12 119 ASP A N 1
ATOM 945 C CA . ASP A 1 119 ? -18.156 42.344 7.012 1 98.12 119 ASP A CA 1
ATOM 946 C C . ASP A 1 119 ? -18.438 41.812 8.414 1 98.12 119 ASP A C 1
ATOM 948 O O . ASP A 1 119 ? -18.516 40.594 8.633 1 98.12 119 ASP A O 1
ATOM 952 N N . ARG A 1 120 ? -18.609 42.688 9.375 1 97.12 120 ARG A N 1
ATOM 953 C CA . ARG A 1 120 ? -18.688 42.312 10.781 1 97.12 120 ARG A CA 1
ATOM 954 C C . ARG A 1 120 ? -20.016 41.656 11.102 1 97.12 120 ARG A C 1
ATOM 956 O O . ARG A 1 120 ? -20.188 41.062 12.18 1 97.12 120 ARG A O 1
ATOM 963 N N . SER A 1 121 ? -20.984 41.594 10.148 1 97.19 121 SER A N 1
ATOM 964 C CA . SER A 1 121 ? -22.219 40.844 10.312 1 97.19 121 SER A CA 1
ATOM 965 C C . SER A 1 121 ? -22.016 39.375 9.953 1 97.19 121 SER A C 1
ATOM 967 O O . SER A 1 121 ? -22.875 38.531 10.234 1 97.19 121 SER A O 1
ATOM 969 N N . ILE A 1 122 ? -20.938 39.062 9.305 1 97 122 ILE A N 1
ATOM 970 C CA . ILE A 1 122 ? -20.609 37.688 8.906 1 97 122 ILE A CA 1
ATOM 971 C C . ILE A 1 122 ? -19.547 37.125 9.844 1 97 122 ILE A C 1
ATOM 973 O O . ILE A 1 122 ? -18.391 37.5 9.766 1 97 122 ILE A O 1
ATOM 977 N N . PRO A 1 123 ? -19.859 36.219 10.625 1 97.44 123 PRO A N 1
ATOM 978 C CA . PRO A 1 123 ? -19 35.75 11.711 1 97.44 123 PRO A CA 1
ATOM 979 C C . PRO A 1 123 ? -17.641 35.25 11.211 1 97.44 123 PRO A C 1
ATOM 981 O O . PRO A 1 123 ? -16.594 35.688 11.75 1 97.44 123 PRO A O 1
ATOM 984 N N . VAL A 1 124 ? -17.578 34.469 10.172 1 97.94 124 VAL A N 1
ATOM 985 C CA . VAL A 1 124 ? -16.312 33.906 9.727 1 97.94 124 VAL A CA 1
ATOM 986 C C . VAL A 1 124 ? -15.367 35.031 9.289 1 97.94 124 VAL A C 1
ATOM 988 O O . VAL A 1 124 ? -14.156 34.938 9.484 1 97.94 124 VAL A O 1
ATOM 991 N N . GLU A 1 125 ? -15.852 36.094 8.781 1 98.12 125 GLU A N 1
ATOM 992 C CA . GLU A 1 125 ? -15.016 37.188 8.281 1 98.12 125 GLU A CA 1
ATOM 993 C C . GLU A 1 125 ? -14.367 37.938 9.43 1 98.12 125 GLU A C 1
ATOM 995 O O . GLU A 1 125 ? -13.156 38.156 9.43 1 98.12 125 GLU A O 1
ATOM 1000 N N . TYR A 1 126 ? -15.141 38.312 10.414 1 98.25 126 TYR A N 1
ATOM 1001 C CA . TYR A 1 126 ? -14.539 39.094 11.469 1 98.25 126 TYR A CA 1
ATOM 1002 C C . TYR A 1 126 ? -13.703 38.219 12.406 1 98.25 126 TYR A C 1
ATOM 1004 O O . TYR A 1 126 ? -12.711 38.688 12.969 1 98.25 126 TYR A O 1
ATOM 1012 N N . ILE A 1 127 ? -14.117 36.969 12.617 1 98.56 127 ILE A N 1
ATOM 1013 C CA . ILE A 1 127 ? -13.312 36.062 13.422 1 98.56 127 ILE A CA 1
ATOM 1014 C C . ILE A 1 127 ? -11.914 35.938 12.82 1 98.56 127 ILE A C 1
ATOM 1016 O O . ILE A 1 127 ? -10.914 36.094 13.523 1 98.56 127 ILE A O 1
ATOM 1020 N N . ILE A 1 128 ? -11.852 35.688 11.484 1 98.38 128 ILE A N 1
ATOM 1021 C CA . ILE A 1 128 ? -10.586 35.5 10.781 1 98.38 128 ILE A CA 1
ATOM 1022 C C . ILE A 1 128 ? -9.781 36.812 10.812 1 98.38 128 ILE A C 1
ATOM 1024 O O . ILE A 1 128 ? -8.586 36.781 11.148 1 98.38 128 ILE A O 1
ATOM 1028 N N . TYR A 1 129 ? -10.352 37.875 10.555 1 98.62 129 TYR A N 1
ATOM 1029 C CA . TYR A 1 129 ? -9.672 39.156 10.547 1 98.62 129 TYR A CA 1
ATOM 1030 C C . TYR A 1 129 ? -9.086 39.469 11.914 1 98.62 129 TYR A C 1
ATOM 1032 O O . TYR A 1 129 ? -7.902 39.812 12.031 1 98.62 129 TYR A O 1
ATOM 1040 N N . ASP A 1 130 ? -9.891 39.375 12.945 1 98.62 130 ASP A N 1
ATOM 1041 C CA . ASP A 1 130 ? -9.477 39.75 14.297 1 98.62 130 ASP A CA 1
ATOM 1042 C C . ASP A 1 130 ? -8.359 38.812 14.789 1 98.62 130 ASP A C 1
ATOM 1044 O O . ASP A 1 130 ? -7.449 39.281 15.492 1 98.62 130 ASP A O 1
ATOM 1048 N N . LEU A 1 131 ? -8.508 37.594 14.453 1 98.75 131 LEU A N 1
ATOM 1049 C CA . LEU A 1 131 ? -7.484 36.625 14.859 1 98.75 131 LEU A CA 1
ATOM 1050 C C . LEU A 1 131 ? -6.137 37 14.242 1 98.75 131 LEU A C 1
ATOM 1052 O O . LEU A 1 131 ? -5.125 37.062 14.938 1 98.75 131 LEU A O 1
ATOM 1056 N N . TRP A 1 132 ? -6.082 37.188 12.93 1 98.75 132 TRP A N 1
ATOM 1057 C CA . TRP A 1 132 ? -4.832 37.531 12.258 1 98.75 132 TRP A CA 1
ATOM 1058 C C . TRP A 1 132 ? -4.254 38.844 12.781 1 98.75 132 TRP A C 1
ATOM 1060 O O . TRP A 1 132 ? -3.043 38.938 12.992 1 98.75 132 TRP A O 1
ATOM 1070 N N . GLU A 1 133 ? -5.086 39.812 13.062 1 98.56 133 GLU A N 1
ATOM 1071 C CA . GLU A 1 133 ? -4.613 41.062 13.617 1 98.56 133 GLU A CA 1
ATOM 1072 C C . GLU A 1 133 ? -4.031 40.875 15.016 1 98.56 133 GLU A C 1
ATOM 1074 O O . GLU A 1 133 ? -3.031 41.5 15.367 1 98.56 133 GLU A O 1
ATOM 1079 N N . SER A 1 134 ? -4.727 40.094 15.75 1 98.62 134 SER A N 1
ATOM 1080 C CA . SER A 1 134 ? -4.219 39.812 17.094 1 98.62 134 SER A CA 1
ATOM 1081 C C . SER A 1 134 ? -2.877 39.094 17.031 1 98.62 134 SER A C 1
ATOM 1083 O O . SER A 1 134 ? -1.987 39.375 17.844 1 98.62 134 SER A O 1
ATOM 1085 N N . MET A 1 135 ? -2.719 38.094 16.141 1 98.75 135 MET A N 1
ATOM 1086 C CA . MET A 1 135 ? -1.452 37.406 15.969 1 98.75 135 MET A CA 1
ATOM 1087 C C . MET A 1 135 ? -0.353 38.344 15.508 1 98.75 135 MET A C 1
ATOM 1089 O O . MET A 1 135 ? 0.774 38.281 16 1 98.75 135 MET A O 1
ATOM 1093 N N . ARG A 1 136 ? -0.678 39.25 14.633 1 98.56 136 ARG A N 1
ATOM 1094 C CA . ARG A 1 136 ? 0.28 40.25 14.164 1 98.56 136 ARG A CA 1
ATOM 1095 C C . ARG A 1 136 ? 0.693 41.188 15.297 1 98.56 136 ARG A C 1
ATOM 1097 O O . ARG A 1 136 ? 1.855 41.594 15.383 1 98.56 136 ARG A O 1
ATOM 1104 N N . ALA A 1 137 ? -0.29 41.562 16.078 1 98.62 137 ALA A N 1
ATOM 1105 C CA . ALA A 1 137 ? 0.013 42.438 17.203 1 98.62 137 ALA A CA 1
ATOM 1106 C C . ALA A 1 137 ? 1.001 41.781 18.156 1 98.62 137 ALA A C 1
ATOM 1108 O O . ALA A 1 137 ? 1.829 42.438 18.781 1 98.62 137 ALA A O 1
ATOM 1109 N N . HIS A 1 138 ? 0.918 40.5 18.266 1 98.5 138 HIS A N 1
ATOM 1110 C CA . HIS A 1 138 ? 1.819 39.75 19.125 1 98.5 138 HIS A CA 1
ATOM 1111 C C . HIS A 1 138 ? 3.189 39.562 18.484 1 98.5 138 HIS A C 1
ATOM 1113 O O . HIS A 1 138 ? 4.219 39.75 19.141 1 98.5 138 HIS A O 1
ATOM 1119 N N . ASP A 1 139 ? 3.25 39.219 17.266 1 98.19 139 ASP A N 1
ATOM 1120 C CA . ASP A 1 139 ? 4.465 39 16.469 1 98.19 139 ASP A CA 1
ATOM 1121 C C . ASP A 1 139 ? 4.164 39.062 14.977 1 98.19 139 ASP A C 1
ATOM 1123 O O . ASP A 1 139 ? 3.902 38.031 14.352 1 98.19 139 ASP A O 1
ATOM 1127 N N . ARG A 1 140 ? 4.324 40.188 14.422 1 97.88 140 ARG A N 1
ATOM 1128 C CA . ARG A 1 140 ? 3.885 40.438 13.055 1 97.88 140 ARG A CA 1
ATOM 1129 C C . ARG A 1 140 ? 4.656 39.562 12.07 1 97.88 140 ARG A C 1
ATOM 1131 O O . ARG A 1 140 ? 4.066 38.938 11.172 1 97.88 140 ARG A O 1
ATOM 1138 N N . GLU A 1 141 ? 5.941 39.5 12.188 1 97.44 141 GLU A N 1
ATOM 1139 C CA . GLU A 1 141 ? 6.777 38.75 11.242 1 97.44 141 GLU A CA 1
ATOM 1140 C C . GLU A 1 141 ? 6.41 37.281 11.227 1 97.44 141 GLU A C 1
ATOM 1142 O O . GLU A 1 141 ? 6.176 36.719 10.156 1 97.44 141 GLU A O 1
ATOM 1147 N N . MET A 1 142 ? 6.273 36.656 12.359 1 97.62 142 MET A N 1
ATOM 1148 C CA . MET A 1 142 ? 6.004 35.219 12.422 1 97.62 142 MET A CA 1
ATOM 1149 C C . MET A 1 142 ? 4.559 34.906 12.039 1 97.62 142 MET A C 1
ATOM 1151 O O . MET A 1 142 ? 4.273 33.875 11.445 1 97.62 142 MET A O 1
ATOM 1155 N N . ALA A 1 143 ? 3.662 35.844 12.383 1 98.44 143 ALA A N 1
ATOM 1156 C CA . ALA A 1 143 ? 2.27 35.688 11.977 1 98.44 143 ALA A CA 1
ATOM 1157 C C . ALA A 1 143 ? 2.137 35.688 10.461 1 98.44 143 ALA A C 1
ATOM 1159 O O . ALA A 1 143 ? 1.451 34.812 9.891 1 98.44 143 ALA A O 1
ATOM 1160 N N . ASP A 1 144 ? 2.834 36.562 9.82 1 97.62 144 ASP A N 1
ATOM 1161 C CA . ASP A 1 144 ? 2.732 36.719 8.375 1 97.62 144 ASP A CA 1
ATOM 1162 C C . ASP A 1 144 ? 3.348 35.5 7.66 1 97.62 144 ASP A C 1
ATOM 1164 O O . ASP A 1 144 ? 2.961 35.188 6.539 1 97.62 144 ASP A O 1
ATOM 1168 N N . GLU A 1 145 ? 4.223 34.812 8.305 1 96.81 145 GLU A N 1
ATOM 1169 C CA . GLU A 1 145 ? 4.836 33.625 7.73 1 96.81 145 GLU A CA 1
ATOM 1170 C C . GLU A 1 145 ? 3.836 32.469 7.66 1 96.81 145 GLU A C 1
ATOM 1172 O O . GLU A 1 145 ? 4.047 31.5 6.926 1 96.81 145 GLU A O 1
ATOM 1177 N N . ILE A 1 146 ? 2.754 32.531 8.398 1 98.06 146 ILE A N 1
ATOM 1178 C CA . ILE A 1 146 ? 1.772 31.469 8.445 1 98.06 146 ILE A CA 1
ATOM 1179 C C . ILE A 1 146 ? 0.76 31.641 7.312 1 98.06 146 ILE A C 1
ATOM 1181 O O . ILE A 1 146 ? 0.063 30.688 6.949 1 98.06 146 ILE A O 1
ATOM 1185 N N . LEU A 1 147 ? 0.689 32.812 6.727 1 97.88 147 LEU A N 1
ATOM 1186 C CA . LEU A 1 147 ? -0.376 33.188 5.793 1 97.88 147 LEU A CA 1
ATOM 1187 C C . LEU A 1 147 ? -0.359 32.25 4.578 1 97.88 147 LEU A C 1
ATOM 1189 O O . LEU A 1 147 ? -1.335 31.547 4.32 1 97.88 147 LEU A O 1
ATOM 1193 N N . GLU A 1 148 ? 0.739 32.188 3.941 1 96.38 148 GLU A N 1
ATOM 1194 C CA . GLU A 1 148 ? 0.765 31.422 2.691 1 96.38 148 GLU A CA 1
ATOM 1195 C C . GLU A 1 148 ? 0.521 29.938 2.938 1 96.38 148 GLU A C 1
ATOM 1197 O O . GLU A 1 148 ? -0.229 29.297 2.199 1 96.38 148 GLU A O 1
ATOM 1202 N N . PRO A 1 149 ? 1.096 29.328 3.975 1 96.12 149 PRO A N 1
ATOM 1203 C CA . PRO A 1 149 ? 0.754 27.953 4.301 1 96.12 149 PRO A CA 1
ATOM 1204 C C . PRO A 1 149 ? -0.741 27.75 4.539 1 96.12 149 PRO A C 1
ATOM 1206 O O . PRO A 1 149 ? -1.309 26.734 4.117 1 96.12 149 PRO A O 1
ATOM 1209 N N . VAL A 1 150 ? -1.402 28.688 5.16 1 97.38 150 VAL A N 1
ATOM 1210 C CA . VAL A 1 150 ? -2.84 28.594 5.398 1 97.38 150 VAL A CA 1
ATOM 1211 C C . VAL A 1 150 ? -3.592 28.672 4.074 1 97.38 150 VAL A C 1
ATOM 1213 O O . VAL A 1 150 ? -4.527 27.906 3.836 1 97.38 150 VAL A O 1
ATOM 1216 N N . PHE A 1 151 ? -3.133 29.594 3.213 1 97 151 PHE A N 1
ATOM 1217 C CA . PHE A 1 151 ? -3.807 29.75 1.931 1 97 151 PHE A CA 1
ATOM 1218 C C . PHE A 1 151 ? -3.652 28.5 1.072 1 97 151 PHE A C 1
ATOM 1220 O O . PHE A 1 151 ? -4.594 28.094 0.388 1 97 151 PHE A O 1
ATOM 1227 N N . LEU A 1 152 ? -2.502 27.953 1.125 1 94.38 152 LEU A N 1
ATOM 1228 C CA . LEU A 1 152 ? -2.271 26.703 0.408 1 94.38 152 LEU A CA 1
ATOM 1229 C C . LEU A 1 152 ? -3.205 25.609 0.913 1 94.38 152 LEU A C 1
ATOM 1231 O O . LEU A 1 152 ? -3.787 24.875 0.117 1 94.38 152 LEU A O 1
ATOM 1235 N N . PHE A 1 153 ? -3.371 25.531 2.127 1 94.56 153 PHE A N 1
ATOM 1236 C CA . PHE A 1 153 ? -4.262 24.562 2.76 1 94.56 153 PHE A CA 1
ATOM 1237 C C . PHE A 1 153 ? -5.707 24.797 2.34 1 94.56 153 PHE A C 1
ATOM 1239 O O . PHE A 1 153 ? -6.406 23.859 1.945 1 94.56 153 PHE A O 1
ATOM 1246 N N . MET A 1 154 ? -6.117 26.031 2.408 1 95.25 154 MET A N 1
ATOM 1247 C CA . MET A 1 154 ? -7.488 26.406 2.064 1 95.25 154 MET A CA 1
ATOM 1248 C C . MET A 1 154 ? -7.793 26.078 0.607 1 95.25 154 MET A C 1
ATOM 1250 O O . MET A 1 154 ? -8.859 25.547 0.297 1 95.25 154 MET A O 1
ATOM 1254 N N . ARG A 1 155 ? -6.875 26.281 -0.215 1 93.56 155 ARG A N 1
ATOM 1255 C CA . ARG A 1 155 ? -7.074 26.031 -1.638 1 93.56 155 ARG A CA 1
ATOM 1256 C C . ARG A 1 155 ? -7.066 24.531 -1.93 1 93.56 155 ARG A C 1
ATOM 1258 O O . ARG A 1 155 ? -7.797 24.062 -2.801 1 93.56 155 ARG A O 1
ATOM 1265 N N . ALA A 1 156 ? -6.293 23.797 -1.203 1 90.06 156 ALA A N 1
ATOM 1266 C CA . ALA A 1 156 ? -6.223 22.344 -1.39 1 90.06 156 ALA A CA 1
ATOM 1267 C C . ALA A 1 156 ? -7.543 21.688 -1.021 1 90.06 156 ALA A C 1
ATOM 1269 O O . ALA A 1 156 ? -7.934 20.688 -1.631 1 90.06 156 ALA A O 1
ATOM 1270 N N . GLN A 1 157 ? -8.242 22.25 -0.105 1 89.5 157 GLN A N 1
ATOM 1271 C CA . GLN A 1 157 ? -9.492 21.672 0.382 1 89.5 157 GLN A CA 1
ATOM 1272 C C . GLN A 1 157 ? -10.586 21.75 -0.681 1 89.5 157 GLN A C 1
ATOM 1274 O O . GLN A 1 157 ? -11.594 21.047 -0.597 1 89.5 157 GLN A O 1
ATOM 1279 N N . THR A 1 158 ? -10.391 22.594 -1.672 1 90.69 158 THR A N 1
ATOM 1280 C CA . THR A 1 158 ? -11.406 22.766 -2.699 1 90.69 158 THR A CA 1
ATOM 1281 C C . THR A 1 158 ? -10.859 22.406 -4.078 1 90.69 158 THR A C 1
ATOM 1283 O O . THR A 1 158 ? -11.43 22.797 -5.098 1 90.69 158 THR A O 1
ATOM 1286 N N . ASP A 1 159 ? -9.773 21.766 -4.066 1 88.75 159 ASP A N 1
ATOM 1287 C CA . ASP A 1 159 ? -9.133 21.359 -5.312 1 88.75 159 ASP A CA 1
ATOM 1288 C C . ASP A 1 159 ? -9.875 20.188 -5.953 1 88.75 159 ASP A C 1
ATOM 1290 O O . ASP A 1 159 ? -10.18 19.203 -5.285 1 88.75 159 ASP A O 1
ATOM 1294 N N . ARG A 1 160 ? -10.016 20.203 -7.227 1 88.69 160 ARG A N 1
ATOM 1295 C CA . ARG A 1 160 ? -10.773 19.203 -7.965 1 88.69 160 ARG A CA 1
ATOM 1296 C C . ARG A 1 160 ? -9.992 17.891 -8.055 1 88.69 160 ARG A C 1
ATOM 1298 O O . ARG A 1 160 ? -10.562 16.844 -8.367 1 88.69 160 ARG A O 1
ATOM 1305 N N . THR A 1 161 ? -8.789 17.938 -7.832 1 85.88 161 THR A N 1
ATOM 1306 C CA . THR A 1 161 ? -7.961 16.734 -7.844 1 85.88 161 THR A CA 1
ATOM 1307 C C . THR A 1 161 ? -8.531 15.672 -6.91 1 85.88 161 THR A C 1
ATOM 1309 O O . THR A 1 161 ? -8.383 14.477 -7.16 1 85.88 161 THR A O 1
ATOM 1312 N N . ARG A 1 162 ? -9.211 16.094 -5.953 1 83.69 162 ARG A N 1
ATOM 1313 C CA . ARG A 1 162 ? -9.805 15.211 -4.957 1 83.69 162 ARG A CA 1
ATOM 1314 C C . ARG A 1 162 ? -10.805 14.258 -5.605 1 83.69 162 ARG A C 1
ATOM 1316 O O . ARG A 1 162 ? -11.031 13.156 -5.098 1 83.69 162 ARG A O 1
ATOM 1323 N N . ALA A 1 163 ? -11.359 14.641 -6.664 1 86.19 163 ALA A N 1
ATOM 1324 C CA . ALA A 1 163 ? -12.406 13.859 -7.312 1 86.19 163 ALA A CA 1
ATOM 1325 C C . ALA A 1 163 ? -11.812 12.914 -8.359 1 86.19 163 ALA A C 1
ATOM 1327 O O . ALA A 1 163 ? -12.516 12.047 -8.883 1 86.19 163 ALA A O 1
ATOM 1328 N N . ARG A 1 164 ? -10.594 13.055 -8.617 1 88.38 164 ARG A N 1
ATOM 1329 C CA . ARG A 1 164 ? -9.953 12.203 -9.609 1 88.38 164 ARG A CA 1
ATOM 1330 C C . ARG A 1 164 ? -9.469 10.898 -8.984 1 88.38 164 ARG A C 1
ATOM 1332 O O . ARG A 1 164 ? -9 10.883 -7.848 1 88.38 164 ARG A O 1
ATOM 1339 N N . PRO A 1 165 ? -9.625 9.844 -9.797 1 87.69 165 PRO A N 1
ATOM 1340 C CA . PRO A 1 165 ? -9.047 8.594 -9.305 1 87.69 165 PRO A CA 1
ATOM 1341 C C . PRO A 1 165 ? -7.539 8.68 -9.086 1 87.69 165 PRO A C 1
ATOM 1343 O O . PRO A 1 165 ? -6.832 9.289 -9.891 1 87.69 165 PRO A O 1
ATOM 1346 N N . MET A 1 166 ? -7.117 8.18 -7.965 1 90.81 166 MET A N 1
ATOM 1347 C CA . MET A 1 166 ? -5.695 8.18 -7.633 1 90.81 166 MET A CA 1
ATOM 1348 C C . MET A 1 166 ? -5.285 6.844 -7.012 1 90.81 166 MET A C 1
ATOM 1350 O O . MET A 1 166 ? -6.082 6.207 -6.32 1 90.81 166 MET A O 1
ATOM 1354 N N . GLY A 1 167 ? -4.062 6.469 -7.359 1 92.44 167 GLY A N 1
ATOM 1355 C CA . GLY A 1 167 ? -3.447 5.414 -6.562 1 92.44 167 GLY A CA 1
ATOM 1356 C C . GLY A 1 167 ? -2.883 5.914 -5.246 1 92.44 167 GLY A C 1
ATOM 1357 O O . GLY A 1 167 ? -2.92 7.113 -4.961 1 92.44 167 GLY A O 1
ATOM 1358 N N . LEU A 1 168 ? -2.35 5.016 -4.473 1 94.5 168 LEU A N 1
ATOM 1359 C CA . LEU A 1 168 ? -1.855 5.363 -3.143 1 94.5 168 LEU A CA 1
ATOM 1360 C C . LEU A 1 168 ? -0.76 6.418 -3.227 1 94.5 168 LEU A C 1
ATOM 1362 O O . LEU A 1 168 ? -0.768 7.391 -2.467 1 94.5 168 LEU A O 1
ATOM 1366 N N . GLY A 1 169 ? 0.144 6.293 -4.16 1 93 169 GLY A N 1
ATOM 1367 C CA . GLY A 1 169 ? 1.218 7.262 -4.316 1 93 169 GLY A CA 1
ATOM 1368 C C . GLY A 1 169 ? 0.719 8.656 -4.648 1 93 169 GLY A C 1
ATOM 1369 O O . GLY A 1 169 ? 1.123 9.633 -4.016 1 93 169 GLY A O 1
ATOM 1370 N N . GLY A 1 170 ? -0.106 8.633 -5.664 1 91.62 170 GLY A N 1
ATOM 1371 C CA . GLY A 1 170 ? -0.698 9.906 -6.035 1 91.62 170 GLY A CA 1
ATOM 1372 C C . GLY A 1 170 ? -1.485 10.547 -4.906 1 91.62 170 GLY A C 1
ATOM 1373 O O . GLY A 1 170 ? -1.422 11.766 -4.711 1 91.62 170 GLY A O 1
ATOM 1374 N N . TYR A 1 171 ? -2.164 9.789 -4.145 1 95.06 171 TYR A N 1
ATOM 1375 C CA . TYR A 1 171 ? -2.963 10.281 -3.025 1 95.06 171 TYR A CA 1
ATOM 1376 C C . TYR A 1 171 ? -2.072 10.883 -1.945 1 95.06 171 TYR A C 1
ATOM 1378 O O . TYR A 1 171 ? -2.379 11.953 -1.407 1 95.06 171 TYR A O 1
ATOM 1386 N N . LEU A 1 172 ? -0.969 10.227 -1.623 1 94.06 172 LEU A N 1
ATOM 1387 C CA . LEU A 1 172 ? -0.065 10.727 -0.59 1 94.06 172 LEU A CA 1
ATOM 1388 C C . LEU A 1 172 ? 0.58 12.039 -1.017 1 94.06 172 LEU A C 1
ATOM 1390 O O . LEU A 1 172 ? 0.804 12.922 -0.187 1 94.06 172 LEU A O 1
ATOM 1394 N N . GLU A 1 173 ? 0.805 12.156 -2.281 1 90 173 GLU A N 1
ATOM 1395 C CA . GLU A 1 173 ? 1.321 13.414 -2.807 1 90 173 GLU A CA 1
ATOM 1396 C C . GLU A 1 173 ? 0.28 14.523 -2.703 1 90 173 GLU A C 1
ATOM 1398 O O . GLU A 1 173 ? 0.593 15.641 -2.281 1 90 173 GLU A O 1
ATOM 1403 N N . TYR A 1 174 ? -0.909 14.18 -3.051 1 89.31 174 TYR A N 1
ATOM 1404 C CA . TYR A 1 174 ? -2.016 15.125 -2.963 1 89.31 174 TYR A CA 1
ATOM 1405 C C . TYR A 1 174 ? -2.248 15.562 -1.521 1 89.31 174 TYR A C 1
ATOM 1407 O O . TYR A 1 174 ? -2.426 16.75 -1.246 1 89.31 174 TYR A O 1
ATOM 1415 N N . ARG A 1 175 ? -2.164 14.57 -0.65 1 90.19 175 ARG A N 1
ATOM 1416 C CA . ARG A 1 175 ? -2.545 14.781 0.743 1 90.19 175 ARG A CA 1
ATOM 1417 C C . ARG A 1 175 ? -1.532 15.672 1.458 1 90.19 175 ARG A C 1
ATOM 1419 O O . ARG A 1 175 ? -1.85 16.281 2.479 1 90.19 175 ARG A O 1
ATOM 1426 N N . GLU A 1 176 ? -0.317 15.727 0.96 1 85.19 176 GLU A N 1
ATOM 1427 C CA . GLU A 1 176 ? 0.698 16.562 1.594 1 85.19 176 GLU A CA 1
ATOM 1428 C C . GLU A 1 176 ? 0.245 18.016 1.668 1 85.19 176 GLU A C 1
ATOM 1430 O O . GLU A 1 176 ? 0.497 18.703 2.662 1 85.19 176 GLU A O 1
ATOM 1435 N N . ARG A 1 177 ? -0.449 18.484 0.692 1 80.12 177 ARG A N 1
ATOM 1436 C CA . ARG A 1 177 ? -0.962 19.844 0.686 1 80.12 177 ARG A CA 1
ATOM 1437 C C . ARG A 1 177 ? -2.279 19.938 1.448 1 80.12 177 ARG A C 1
ATOM 1439 O O . ARG A 1 177 ? -2.486 20.859 2.229 1 80.12 177 ARG A O 1
ATOM 1446 N N . ASP A 1 178 ? -2.971 18.938 1.359 1 80.69 178 ASP A N 1
ATOM 1447 C CA . ASP A 1 178 ? -4.336 18.922 1.869 1 80.69 178 ASP A CA 1
ATOM 1448 C C . ASP A 1 178 ? -4.355 18.75 3.385 1 80.69 178 ASP A C 1
ATOM 1450 O O . ASP A 1 178 ? -5.238 19.266 4.066 1 80.69 178 ASP A O 1
ATOM 1454 N N . VAL A 1 179 ? -3.354 18.016 3.873 1 79.44 179 VAL A N 1
ATOM 1455 C CA . VAL A 1 179 ? -3.328 17.766 5.309 1 79.44 179 VAL A CA 1
ATOM 1456 C C . VAL A 1 179 ? -2.82 19 6.043 1 79.44 179 VAL A C 1
ATOM 1458 O O . VAL A 1 179 ? -3.008 19.141 7.254 1 79.44 179 VAL A O 1
ATOM 1461 N N . GLY A 1 180 ? -2.225 19.891 5.406 1 85.19 180 GLY A N 1
ATOM 1462 C CA . GLY A 1 180 ? -1.791 21.156 6.008 1 85.19 180 GLY A CA 1
ATOM 1463 C C . GLY A 1 180 ? -0.484 21.031 6.77 1 85.19 180 GLY A C 1
ATOM 1464 O O . GLY A 1 180 ? -0.34 21.578 7.863 1 85.19 180 GLY A O 1
ATOM 1465 N N . LYS A 1 181 ? 0.335 20.234 6.172 1 90.25 181 LYS A N 1
ATOM 1466 C CA . LYS A 1 181 ? 1.599 20.047 6.879 1 90.25 181 LYS A CA 1
ATOM 1467 C C . LYS A 1 181 ? 2.387 21.359 6.949 1 90.25 181 LYS A C 1
ATOM 1469 O O . LYS A 1 181 ? 2.971 21.672 7.984 1 90.25 181 LYS A O 1
ATOM 1474 N N . GLU A 1 182 ? 2.369 22.156 5.902 1 93.19 182 GLU A N 1
ATOM 1475 C CA . GLU A 1 182 ? 3.064 23.438 5.918 1 93.19 182 GLU A CA 1
ATOM 1476 C C . GLU A 1 182 ? 2.443 24.391 6.938 1 93.19 182 GLU A C 1
ATOM 1478 O O . GLU A 1 182 ? 3.15 25.172 7.578 1 93.19 182 GLU A O 1
ATOM 1483 N N . LEU A 1 183 ? 1.178 24.297 7.02 1 96.44 183 LEU A N 1
ATOM 1484 C CA . LEU A 1 183 ? 0.464 25.094 8.016 1 96.44 183 LEU A CA 1
ATOM 1485 C C . LEU A 1 183 ? 0.871 24.688 9.43 1 96.44 183 LEU A C 1
ATOM 1487 O O . LEU A 1 183 ? 1.195 25.547 10.25 1 96.44 183 LEU A O 1
ATOM 1491 N N . LEU A 1 184 ? 0.901 23.406 9.719 1 97.44 184 LEU A N 1
ATOM 1492 C CA . LEU A 1 184 ? 1.278 22.922 11.047 1 97.44 184 LEU A CA 1
ATOM 1493 C C . LEU A 1 184 ? 2.729 23.281 11.359 1 97.44 184 LEU A C 1
ATOM 1495 O O . LEU A 1 184 ? 3.057 23.609 12.5 1 97.44 184 LEU A O 1
ATOM 1499 N N . ALA A 1 185 ? 3.561 23.219 10.32 1 96.81 185 ALA A N 1
ATOM 1500 C CA . ALA A 1 185 ? 4.965 23.578 10.5 1 96.81 185 ALA A CA 1
ATOM 1501 C C . ALA A 1 185 ? 5.113 25.047 10.867 1 96.81 185 ALA A C 1
ATOM 1503 O O . ALA A 1 185 ? 5.832 25.391 11.812 1 96.81 185 ALA A O 1
ATOM 1504 N N . ALA A 1 186 ? 4.473 25.891 10.18 1 97.38 186 ALA A N 1
ATOM 1505 C CA . ALA A 1 186 ? 4.547 27.328 10.438 1 97.38 186 ALA A CA 1
ATOM 1506 C C . ALA A 1 186 ? 3.945 27.672 11.797 1 97.38 186 ALA A C 1
ATOM 1508 O O . ALA A 1 186 ? 4.484 28.5 12.531 1 97.38 186 ALA A O 1
ATOM 1509 N N . LEU A 1 187 ? 2.887 27.031 12.07 1 98.31 187 LEU A N 1
ATOM 1510 C CA . LEU A 1 187 ? 2.201 27.297 13.328 1 98.31 187 LEU A CA 1
ATOM 1511 C C . LEU A 1 187 ? 3.039 26.812 14.516 1 98.31 187 LEU A C 1
ATOM 1513 O O . LEU A 1 187 ? 3.016 27.438 15.578 1 98.31 187 LEU A O 1
ATOM 1517 N N . MET A 1 188 ? 3.725 25.703 14.344 1 98.62 188 MET A N 1
ATOM 1518 C CA . MET A 1 188 ? 4.637 25.234 15.383 1 98.62 188 MET A CA 1
ATOM 1519 C C . MET A 1 188 ? 5.738 26.25 15.641 1 98.62 188 MET A C 1
ATOM 1521 O O . MET A 1 188 ? 6.031 26.578 16.797 1 98.62 188 MET A O 1
ATOM 1525 N N . ARG A 1 189 ? 6.332 26.781 14.609 1 98.5 189 ARG A N 1
ATOM 1526 C CA . ARG A 1 189 ? 7.379 27.781 14.773 1 98.5 189 ARG A CA 1
ATOM 1527 C C . ARG A 1 189 ? 6.848 29.031 15.484 1 98.5 189 ARG A C 1
ATOM 1529 O O . ARG A 1 189 ? 7.473 29.531 16.406 1 98.5 189 ARG A O 1
ATOM 1536 N N . PHE A 1 190 ? 5.707 29.484 15.133 1 98.75 190 PHE A N 1
ATOM 1537 C CA . PHE A 1 190 ? 5.086 30.641 15.75 1 98.75 190 PHE A CA 1
ATOM 1538 C C . PHE A 1 190 ? 4.801 30.391 17.219 1 98.75 190 PHE A C 1
ATOM 1540 O O . PHE A 1 190 ? 5.172 31.188 18.078 1 98.75 190 PHE A O 1
ATOM 1547 N N . SER A 1 191 ? 4.141 29.234 17.5 1 98.75 191 SER A N 1
ATOM 1548 C CA . SER A 1 191 ? 3.666 28.969 18.844 1 98.75 191 SER A CA 1
ATOM 1549 C C . SER A 1 191 ? 4.828 28.719 19.812 1 98.75 191 SER A C 1
ATOM 1551 O O . SER A 1 191 ? 4.73 29 21 1 98.75 191 SER A O 1
ATOM 1553 N N . MET A 1 192 ? 5.961 28.219 19.281 1 98.5 192 MET A N 1
ATOM 1554 C CA . MET A 1 192 ? 7.125 27.906 20.094 1 98.5 192 MET A CA 1
ATOM 1555 C C . MET A 1 192 ? 8.156 29.031 20.031 1 98.5 192 MET A C 1
ATOM 1557 O O . MET A 1 192 ? 9.172 28.984 20.719 1 98.5 192 MET A O 1
ATOM 1561 N N . GLY A 1 193 ? 7.898 30.031 19.172 1 97.94 193 GLY A N 1
ATOM 1562 C CA . GLY A 1 193 ? 8.859 31.109 18.984 1 97.94 193 GLY A CA 1
ATOM 1563 C C . GLY A 1 193 ? 10.156 30.656 18.344 1 97.94 193 GLY A C 1
ATOM 1564 O O . GLY A 1 193 ? 11.234 31.109 18.719 1 97.94 193 GLY A O 1
ATOM 1565 N N . LEU A 1 194 ? 10.102 29.688 17.422 1 97.38 194 LEU A N 1
ATOM 1566 C CA . LEU A 1 194 ? 11.281 29.125 16.781 1 97.38 194 LEU A CA 1
ATOM 1567 C C . LEU A 1 194 ? 11.594 29.859 15.484 1 97.38 194 LEU A C 1
ATOM 1569 O O . LEU A 1 194 ? 10.812 29.812 14.539 1 97.38 194 LEU A O 1
ATOM 1573 N N . LYS A 1 195 ? 12.68 30.531 15.469 1 95.5 195 LYS A N 1
ATOM 1574 C CA . LYS A 1 195 ? 13.148 31.156 14.234 1 95.5 195 LYS A CA 1
ATOM 1575 C C . LYS A 1 195 ? 14.172 30.266 13.531 1 95.5 195 LYS A C 1
ATOM 1577 O O . LYS A 1 195 ? 15.297 30.094 14.016 1 95.5 195 LYS A O 1
ATOM 1582 N N . LEU A 1 196 ? 13.758 29.703 12.453 1 95.62 196 LEU A N 1
ATOM 1583 C CA . LEU A 1 196 ? 14.633 28.859 11.641 1 95.62 196 LEU A CA 1
ATOM 1584 C C . LEU A 1 196 ? 14.969 29.531 10.32 1 95.62 196 LEU A C 1
ATOM 1586 O O . LEU A 1 196 ? 14.102 30.141 9.688 1 95.62 196 LEU A O 1
ATOM 1590 N N . SER A 1 197 ? 16.188 29.438 9.883 1 94.62 197 SER A N 1
ATOM 1591 C CA . SER A 1 197 ? 16.609 29.984 8.602 1 94.62 197 SER A CA 1
ATOM 1592 C C . SER A 1 197 ? 16.062 29.141 7.441 1 94.62 197 SER A C 1
ATOM 1594 O O . SER A 1 197 ? 15.672 28 7.633 1 94.62 197 SER A O 1
ATOM 1596 N N . PRO A 1 198 ? 16 29.734 6.258 1 93.56 198 PRO A N 1
ATOM 1597 C CA . PRO A 1 198 ? 15.586 28.969 5.086 1 93.56 198 PRO A CA 1
ATOM 1598 C C . PRO A 1 198 ? 16.422 27.719 4.875 1 93.56 198 PRO A C 1
ATOM 1600 O O . PRO A 1 198 ? 15.898 26.672 4.461 1 93.56 198 PRO A O 1
ATOM 1603 N N . SER A 1 199 ? 17.703 27.859 5.168 1 93.5 199 SER A N 1
ATOM 1604 C CA . SER A 1 199 ? 18.594 26.703 5.031 1 93.5 199 SER A CA 1
ATOM 1605 C C . SER A 1 199 ? 18.219 25.609 6.016 1 93.5 199 SER A C 1
ATOM 1607 O O . SER A 1 199 ? 18.266 24.422 5.676 1 93.5 199 SER A O 1
ATOM 1609 N N . GLU A 1 200 ? 17.859 26.016 7.203 1 94.75 200 GLU A N 1
ATOM 1610 C CA . GLU A 1 200 ? 17.438 25.047 8.203 1 94.75 200 GLU A CA 1
ATOM 1611 C C . GLU A 1 200 ? 16.125 24.375 7.797 1 94.75 200 GLU A C 1
ATOM 1613 O O . GLU A 1 200 ? 15.977 23.156 7.934 1 94.75 200 GLU A O 1
ATOM 1618 N N . LEU A 1 201 ? 15.25 25.141 7.293 1 94.69 201 LEU A N 1
ATOM 1619 C CA . LEU A 1 201 ? 13.969 24.609 6.848 1 94.69 201 LEU A CA 1
ATOM 1620 C C . LEU A 1 201 ? 14.164 23.625 5.699 1 94.69 201 LEU A C 1
ATOM 1622 O O . LEU A 1 201 ? 13.453 22.625 5.609 1 94.69 201 LEU A O 1
ATOM 1626 N N . GLN A 1 202 ? 15.086 23.906 4.828 1 94 202 GLN A N 1
ATOM 1627 C CA . GLN A 1 202 ? 15.398 23 3.723 1 94 202 GLN A CA 1
ATOM 1628 C C . GLN A 1 202 ? 15.922 21.672 4.234 1 94 202 GLN A C 1
ATOM 1630 O O . GLN A 1 202 ? 15.609 20.609 3.672 1 94 202 GLN A O 1
ATOM 1635 N N . ARG A 1 203 ? 16.594 21.703 5.297 1 93.25 203 ARG A N 1
ATOM 1636 C CA . ARG A 1 203 ? 17.234 20.516 5.84 1 93.25 203 ARG A CA 1
ATOM 1637 C C . ARG A 1 203 ? 16.203 19.547 6.422 1 93.25 203 ARG A C 1
ATOM 1639 O O . ARG A 1 203 ? 16.406 18.344 6.453 1 93.25 203 ARG A O 1
ATOM 1646 N N . VAL A 1 204 ? 15.039 20.094 6.84 1 95.56 204 VAL A N 1
ATOM 1647 C CA . VAL A 1 204 ? 14.078 19.219 7.508 1 95.56 204 VAL A CA 1
ATOM 1648 C C . VAL A 1 204 ? 12.906 18.938 6.57 1 95.56 204 VAL A C 1
ATOM 1650 O O . VAL A 1 204 ? 11.891 18.375 6.988 1 95.56 204 VAL A O 1
ATOM 1653 N N . ARG A 1 205 ? 13.047 19.234 5.344 1 94.75 205 ARG A N 1
ATOM 1654 C CA . ARG A 1 205 ? 11.961 19.078 4.383 1 94.75 205 ARG A CA 1
ATOM 1655 C C . ARG A 1 205 ? 11.523 17.609 4.293 1 94.75 205 ARG A C 1
ATOM 1657 O O . ARG A 1 205 ? 10.328 17.312 4.266 1 94.75 205 ARG A O 1
ATOM 1664 N N . GLU A 1 206 ? 12.5 16.734 4.191 1 95 206 GLU A N 1
ATOM 1665 C CA . GLU A 1 206 ? 12.195 15.312 4.09 1 95 206 GLU A CA 1
ATOM 1666 C C . GLU A 1 206 ? 11.508 14.805 5.355 1 95 206 GLU A C 1
ATOM 1668 O O . GLU A 1 206 ? 10.609 13.961 5.285 1 95 206 GLU A O 1
ATOM 1673 N N . ILE A 1 207 ? 11.922 15.305 6.492 1 96.88 207 ILE A N 1
ATOM 1674 C CA . ILE A 1 207 ? 11.336 14.914 7.77 1 96.88 207 ILE A CA 1
ATOM 1675 C C . ILE A 1 207 ? 9.891 15.406 7.844 1 96.88 207 ILE A C 1
ATOM 1677 O O . ILE A 1 207 ? 9 14.672 8.273 1 96.88 207 ILE A O 1
ATOM 1681 N N . ASP A 1 208 ? 9.68 16.578 7.34 1 96.69 208 ASP A N 1
ATOM 1682 C CA . ASP A 1 208 ? 8.344 17.156 7.297 1 96.69 208 ASP A CA 1
ATOM 1683 C C . ASP A 1 208 ? 7.418 16.328 6.398 1 96.69 208 ASP A C 1
ATOM 1685 O O . ASP A 1 208 ? 6.27 16.062 6.758 1 96.69 208 ASP A O 1
ATOM 1689 N N . ALA A 1 209 ? 7.934 16.031 5.262 1 96.12 209 ALA A N 1
ATOM 1690 C CA . ALA A 1 209 ? 7.137 15.25 4.324 1 96.12 209 ALA A CA 1
ATOM 1691 C C . ALA A 1 209 ? 6.766 13.891 4.914 1 96.12 209 ALA A C 1
ATOM 1693 O O . ALA A 1 209 ? 5.645 13.406 4.727 1 96.12 209 ALA A O 1
ATOM 1694 N N . ASN A 1 210 ? 7.695 13.289 5.578 1 97.25 210 ASN A N 1
ATOM 1695 C CA . ASN A 1 210 ? 7.445 12.023 6.258 1 97.25 210 ASN A CA 1
ATOM 1696 C C . ASN A 1 210 ? 6.355 12.164 7.316 1 97.25 210 ASN A C 1
ATOM 1698 O O . ASN A 1 210 ? 5.449 11.336 7.395 1 97.25 210 ASN A O 1
ATOM 1702 N N . CYS A 1 211 ? 6.434 13.203 8.094 1 97.56 211 CYS A N 1
ATOM 1703 C CA . CYS A 1 211 ? 5.438 13.492 9.117 1 97.56 211 CYS A CA 1
ATOM 1704 C C . CYS A 1 211 ? 4.062 13.703 8.492 1 97.56 211 CYS A C 1
ATOM 1706 O O . CYS A 1 211 ? 3.055 13.234 9.023 1 97.56 211 CYS A O 1
ATOM 1708 N N . SER A 1 212 ? 4.074 14.336 7.414 1 96.88 212 SER A N 1
ATOM 1709 C CA . SER A 1 212 ? 2.826 14.617 6.711 1 96.88 212 SER A CA 1
ATOM 1710 C C . SER A 1 212 ? 2.107 13.328 6.328 1 96.88 212 SER A C 1
ATOM 1712 O O . SER A 1 212 ? 0.891 13.219 6.488 1 96.88 212 SER A O 1
ATOM 1714 N N . LYS A 1 213 ? 2.818 12.391 5.793 1 97.56 213 LYS A N 1
ATOM 1715 C CA . LYS A 1 213 ? 2.223 11.109 5.414 1 97.56 213 LYS A CA 1
ATOM 1716 C C . LYS A 1 213 ? 1.606 10.414 6.625 1 97.56 213 LYS A C 1
ATOM 1718 O O . LYS A 1 213 ? 0.48 9.914 6.559 1 97.56 213 LYS A O 1
ATOM 1723 N N . HIS A 1 214 ? 2.348 10.422 7.707 1 98.06 214 HIS A N 1
ATOM 1724 C CA . HIS A 1 214 ? 1.889 9.797 8.945 1 98.06 214 HIS A CA 1
ATOM 1725 C C . HIS A 1 214 ? 0.591 10.43 9.43 1 98.06 214 HIS A C 1
ATOM 1727 O O . HIS A 1 214 ? -0.388 9.727 9.695 1 98.06 214 HIS A O 1
ATOM 1733 N N . LEU A 1 215 ? 0.559 11.742 9.508 1 97.62 215 LEU A N 1
ATOM 1734 C CA . LEU A 1 215 ? -0.625 12.453 9.969 1 97.62 215 LEU A CA 1
ATOM 1735 C C . LEU A 1 215 ? -1.828 12.148 9.086 1 97.62 215 LEU A C 1
ATOM 1737 O O . LEU A 1 215 ? -2.916 11.852 9.586 1 97.62 215 LEU A O 1
ATOM 1741 N N . SER A 1 216 ? -1.587 12.18 7.828 1 96.62 216 SER A N 1
ATOM 1742 C CA . SER A 1 216 ? -2.654 11.984 6.852 1 96.62 216 SER A CA 1
ATOM 1743 C C . SER A 1 216 ? -3.283 10.609 6.988 1 96.62 216 SER A C 1
ATOM 1745 O O . SER A 1 216 ? -4.508 10.477 7.055 1 96.62 216 SER A O 1
ATOM 1747 N N . VAL A 1 217 ? -2.467 9.633 7.031 1 97.88 217 VAL A N 1
ATOM 1748 C CA . VAL A 1 217 ? -2.963 8.266 7.008 1 97.88 217 VAL A CA 1
ATOM 1749 C C . VAL A 1 217 ? -3.598 7.922 8.352 1 97.88 217 VAL A C 1
ATOM 1751 O O . VAL A 1 217 ? -4.613 7.227 8.406 1 97.88 217 VAL A O 1
ATOM 1754 N N . VAL A 1 218 ? -3.049 8.406 9.453 1 97.38 218 VAL A N 1
ATOM 1755 C CA . VAL A 1 218 ? -3.682 8.211 10.75 1 97.38 218 VAL A CA 1
ATOM 1756 C C . VAL A 1 218 ? -5.078 8.82 10.742 1 97.38 218 VAL A C 1
ATOM 1758 O O . VAL A 1 218 ? -6.043 8.188 11.172 1 97.38 218 VAL A O 1
ATOM 1761 N N . ASN A 1 219 ? -5.18 10.023 10.25 1 95.88 219 ASN A N 1
ATOM 1762 C CA . ASN A 1 219 ? -6.492 10.648 10.141 1 95.88 219 ASN A CA 1
ATOM 1763 C C . ASN A 1 219 ? -7.441 9.805 9.297 1 95.88 219 ASN A C 1
ATOM 1765 O O . ASN A 1 219 ? -8.602 9.602 9.672 1 95.88 219 ASN A O 1
ATOM 1769 N N . ASP A 1 220 ? -6.953 9.32 8.18 1 96.88 220 ASP A N 1
ATOM 1770 C CA . ASP A 1 220 ? -7.77 8.508 7.273 1 96.88 220 ASP A CA 1
ATOM 1771 C C . ASP A 1 220 ? -8.32 7.277 7.984 1 96.88 220 ASP A C 1
ATOM 1773 O O . ASP A 1 220 ? -9.484 6.914 7.801 1 96.88 220 ASP A O 1
ATOM 1777 N N . ILE A 1 221 ? -7.457 6.605 8.727 1 97.38 221 ILE A N 1
ATOM 1778 C CA . ILE A 1 221 ? -7.824 5.371 9.414 1 97.38 221 ILE A CA 1
ATOM 1779 C C . ILE A 1 221 ? -8.969 5.641 10.383 1 97.38 221 ILE A C 1
ATOM 1781 O O . ILE A 1 221 ? -9.984 4.938 10.375 1 97.38 221 ILE A O 1
ATOM 1785 N N . TYR A 1 222 ? -8.867 6.66 11.133 1 96.56 222 TYR A N 1
ATOM 1786 C CA . TYR A 1 222 ? -9.828 6.887 12.211 1 96.56 222 TYR A CA 1
ATOM 1787 C C . TYR A 1 222 ? -11.078 7.59 11.695 1 96.56 222 TYR A C 1
ATOM 1789 O O . TYR A 1 222 ? -12.164 7.426 12.25 1 96.56 222 TYR A O 1
ATOM 1797 N N . SER A 1 223 ? -11 8.336 10.648 1 94.88 223 SER A N 1
ATOM 1798 C CA . SER A 1 223 ? -12.133 9.102 10.141 1 94.88 223 SER A CA 1
ATOM 1799 C C . SER A 1 223 ? -12.906 8.312 9.094 1 94.88 223 SER A C 1
ATOM 1801 O O . SER A 1 223 ? -13.914 8.797 8.562 1 94.88 223 SER A O 1
ATOM 1803 N N . TYR A 1 224 ? -12.555 7.164 8.711 1 96.69 224 TYR A N 1
ATOM 1804 C CA . TYR A 1 224 ? -13.055 6.43 7.551 1 96.69 224 TYR A CA 1
ATOM 1805 C C . TYR A 1 224 ? -14.57 6.312 7.59 1 96.69 224 TYR A C 1
ATOM 1807 O O . TYR A 1 224 ? -15.25 6.621 6.605 1 96.69 224 TYR A O 1
ATOM 1815 N N . GLU A 1 225 ? -15.102 5.848 8.734 1 94.56 225 GLU A N 1
ATOM 1816 C CA . GLU A 1 225 ? -16.547 5.621 8.828 1 94.56 225 GLU A CA 1
ATOM 1817 C C . GLU A 1 225 ? -17.312 6.922 8.617 1 94.56 225 GLU A C 1
ATOM 1819 O O . GLU A 1 225 ? -18.359 6.93 7.961 1 94.56 225 GLU A O 1
ATOM 1824 N N . LYS A 1 226 ? -16.781 7.961 9.18 1 91.75 226 LYS A N 1
ATOM 1825 C CA . LYS A 1 226 ? -17.406 9.266 8.984 1 91.75 226 LYS A CA 1
ATOM 1826 C C . LYS A 1 226 ? -17.391 9.672 7.512 1 91.75 226 LYS A C 1
ATOM 1828 O O . LYS A 1 226 ? -18.391 10.148 6.977 1 91.75 226 LYS A O 1
ATOM 1833 N N . GLU A 1 227 ? -16.219 9.453 6.965 1 91.5 227 GLU A N 1
ATOM 1834 C CA . GLU A 1 227 ? -16.062 9.836 5.566 1 91.5 227 GLU A CA 1
ATOM 1835 C C . GLU A 1 227 ? -16.969 9 4.664 1 91.5 227 GLU A C 1
ATOM 1837 O O . GLU A 1 227 ? -17.531 9.508 3.689 1 91.5 227 GLU A O 1
ATOM 1842 N N . LEU A 1 228 ? -17.031 7.77 4.961 1 92.88 228 LEU A N 1
ATOM 1843 C CA . LEU A 1 228 ? -17.922 6.887 4.203 1 92.88 228 LEU A CA 1
ATOM 1844 C C . LEU A 1 228 ? -19.375 7.336 4.316 1 92.88 228 LEU A C 1
ATOM 1846 O O . LEU A 1 228 ? -20.078 7.41 3.314 1 92.88 228 LEU A O 1
ATOM 1850 N N . TYR A 1 229 ? -19.781 7.633 5.484 1 91.25 229 TYR A N 1
ATOM 1851 C CA . TYR A 1 229 ? -21.141 8.117 5.723 1 91.25 229 TYR A CA 1
ATOM 1852 C C . TYR A 1 229 ? -21.391 9.414 4.973 1 91.25 229 TYR A C 1
ATOM 1854 O O . TYR A 1 229 ? -22.422 9.57 4.312 1 91.25 229 TYR A O 1
ATOM 1862 N N . THR A 1 230 ? -20.469 10.328 5.09 1 88.88 230 THR A N 1
ATOM 1863 C CA . THR A 1 230 ? -20.578 11.625 4.438 1 88.88 230 THR A CA 1
ATOM 1864 C C . THR A 1 230 ? -20.672 11.469 2.922 1 88.88 230 THR A C 1
ATOM 1866 O O . THR A 1 230 ? -21.406 12.188 2.256 1 88.88 230 THR A O 1
ATOM 1869 N N . SER A 1 231 ? -19.922 10.547 2.396 1 89.44 231 SER A N 1
ATOM 1870 C CA . SER A 1 231 ? -19.922 10.32 0.955 1 89.44 231 SER A CA 1
ATOM 1871 C C . SER A 1 231 ? -21.281 9.859 0.462 1 89.44 231 SER A C 1
ATOM 1873 O O . SER A 1 231 ? -21.625 10.039 -0.71 1 89.44 231 SER A O 1
ATOM 1875 N N . LYS A 1 232 ? -22.078 9.383 1.319 1 89.25 232 LYS A N 1
ATOM 1876 C CA . LYS A 1 232 ? -23.391 8.875 0.954 1 89.25 232 LYS A CA 1
ATOM 1877 C C . LYS A 1 232 ? -24.484 9.914 1.208 1 89.25 232 LYS A C 1
ATOM 1879 O O . LYS A 1 232 ? -25.578 9.82 0.66 1 89.25 232 LYS A O 1
ATOM 1884 N N . THR A 1 233 ? -24.125 10.93 2.082 1 86 233 THR A N 1
ATOM 1885 C CA . THR A 1 233 ? -25.219 11.766 2.578 1 86 233 THR A CA 1
ATOM 1886 C C . THR A 1 233 ? -24.953 13.234 2.24 1 86 233 THR A C 1
ATOM 1888 O O . THR A 1 233 ? -25.875 14.055 2.279 1 86 233 THR A O 1
ATOM 1891 N N . ALA A 1 234 ? -23.719 13.57 1.986 1 83.56 234 ALA A N 1
ATOM 1892 C CA . ALA A 1 234 ? -23.359 14.977 1.763 1 83.56 234 ALA A CA 1
ATOM 1893 C C . ALA A 1 234 ? -23.359 15.312 0.274 1 83.56 234 ALA A C 1
ATOM 1895 O O . ALA A 1 234 ? -24.016 14.625 -0.522 1 83.56 234 ALA A O 1
ATOM 1896 N N . HIS A 1 235 ? -22.859 16.5 0.027 1 83.38 235 HIS A N 1
ATOM 1897 C CA . HIS A 1 235 ? -22.781 16.938 -1.364 1 83.38 235 HIS A CA 1
ATOM 1898 C C . HIS A 1 235 ? -21.906 16 -2.188 1 83.38 235 HIS A C 1
ATOM 1900 O O . HIS A 1 235 ? -20.859 15.539 -1.713 1 83.38 235 HIS A O 1
ATOM 1906 N N . SER A 1 236 ? -22.234 15.844 -3.432 1 83.88 236 SER A N 1
ATOM 1907 C CA . SER A 1 236 ? -21.578 14.859 -4.285 1 83.88 236 SER A CA 1
ATOM 1908 C C . SER A 1 236 ? -20.125 15.234 -4.531 1 83.88 236 SER A C 1
ATOM 1910 O O . SER A 1 236 ? -19.281 14.352 -4.688 1 83.88 236 SER A O 1
ATOM 1912 N N . GLU A 1 237 ? -19.844 16.484 -4.488 1 82.75 237 GLU A N 1
ATOM 1913 C CA . GLU A 1 237 ? -18.469 16.922 -4.746 1 82.75 237 GLU A CA 1
ATOM 1914 C C . GLU A 1 237 ? -17.703 17.109 -3.445 1 82.75 237 GLU A C 1
ATOM 1916 O O . GLU A 1 237 ? -16.656 16.484 -3.248 1 82.75 237 GLU A O 1
ATOM 1921 N N . GLY A 1 238 ? -18.281 17.734 -2.559 1 79.81 238 GLY A N 1
ATOM 1922 C CA . GLY A 1 238 ? -17.609 18.016 -1.304 1 79.81 238 GLY A CA 1
ATOM 1923 C C . GLY A 1 238 ? -17.469 16.797 -0.411 1 79.81 238 GLY A C 1
ATOM 1924 O O . GLY A 1 238 ? -16.578 16.734 0.434 1 79.81 238 GLY A O 1
ATOM 1925 N N . GLY A 1 239 ? -18.297 15.828 -0.636 1 81.69 239 GLY A N 1
ATOM 1926 C CA . GLY A 1 239 ? -18.328 14.664 0.231 1 81.69 239 GLY A CA 1
ATOM 1927 C C . GLY A 1 239 ? -17.734 13.422 -0.411 1 81.69 239 GLY A C 1
ATOM 1928 O O . GLY A 1 239 ? -17.953 12.305 0.06 1 81.69 239 GLY A O 1
ATOM 1929 N N . ILE A 1 240 ? -17.016 13.594 -1.412 1 85.31 240 ILE A N 1
ATOM 1930 C CA . ILE A 1 240 ? -16.438 12.461 -2.125 1 85.31 240 ILE A CA 1
ATOM 1931 C C . ILE A 1 240 ? -15.508 11.688 -1.194 1 85.31 240 ILE A C 1
ATOM 1933 O O . ILE A 1 240 ? -14.758 12.281 -0.419 1 85.31 240 ILE A O 1
ATOM 1937 N N . LEU A 1 241 ? -15.648 10.383 -1.245 1 88.69 241 LEU A N 1
ATOM 1938 C CA . LEU A 1 241 ? -14.781 9.531 -0.431 1 88.69 241 LEU A CA 1
ATOM 1939 C C . LEU A 1 241 ? -13.383 9.461 -1.021 1 88.69 241 LEU A C 1
ATOM 1941 O O . LEU A 1 241 ? -13.172 8.828 -2.059 1 88.69 241 LEU A O 1
ATOM 1945 N N . CYS A 1 242 ? -12.43 10.133 -0.464 1 90.62 242 CYS A N 1
ATOM 1946 C CA . CYS A 1 242 ? -11.023 10.18 -0.861 1 90.62 242 CYS A CA 1
ATOM 1947 C C . CYS A 1 242 ? -10.109 9.898 0.326 1 90.62 242 CYS A C 1
ATOM 1949 O O . CYS A 1 242 ? -9.695 10.82 1.025 1 90.62 242 CYS A O 1
ATOM 1951 N N . THR A 1 243 ? -9.867 8.688 0.551 1 95.19 243 THR A N 1
ATOM 1952 C CA . THR A 1 243 ? -9.102 8.234 1.713 1 95.19 243 THR A CA 1
ATOM 1953 C C . THR A 1 243 ? -8.148 7.109 1.333 1 95.19 243 THR A C 1
ATOM 1955 O O . THR A 1 243 ? -8.469 6.277 0.479 1 95.19 243 THR A O 1
ATOM 1958 N N . SER A 1 244 ? -7.023 7.062 1.964 1 97.44 244 SER A N 1
ATOM 1959 C CA . SER A 1 244 ? -6.055 5.996 1.728 1 97.44 244 SER A CA 1
ATOM 1960 C C . SER A 1 244 ? -6.645 4.629 2.049 1 97.44 244 SER A C 1
ATOM 1962 O O . SER A 1 244 ? -6.281 3.627 1.43 1 97.44 244 SER A O 1
ATOM 1964 N N . VAL A 1 245 ? -7.555 4.582 2.957 1 98 245 VAL A N 1
ATOM 1965 C CA . VAL A 1 245 ? -8.18 3.324 3.361 1 98 245 VAL A CA 1
ATOM 1966 C C . VAL A 1 245 ? -8.93 2.717 2.18 1 98 245 VAL A C 1
ATOM 1968 O O . VAL A 1 245 ? -8.711 1.553 1.832 1 98 245 VAL A O 1
ATOM 1971 N N . GLN A 1 246 ? -9.766 3.512 1.561 1 97 246 GLN A N 1
ATOM 1972 C CA . GLN A 1 246 ? -10.539 3.023 0.425 1 97 246 GLN A CA 1
ATOM 1973 C C . GLN A 1 246 ? -9.633 2.691 -0.757 1 97 246 GLN A C 1
ATOM 1975 O O . GLN A 1 246 ? -9.852 1.697 -1.454 1 97 246 GLN A O 1
ATOM 1980 N N . ILE A 1 247 ? -8.719 3.541 -1.003 1 96.69 247 ILE A N 1
ATOM 1981 C CA . ILE A 1 247 ? -7.812 3.357 -2.131 1 96.69 247 ILE A CA 1
ATOM 1982 C C . ILE A 1 247 ? -7.051 2.043 -1.974 1 96.69 247 ILE A C 1
ATOM 1984 O O . ILE A 1 247 ? -7.016 1.226 -2.895 1 96.69 247 ILE A O 1
ATOM 1988 N N . LEU A 1 248 ? -6.453 1.793 -0.805 1 97.88 248 LEU A N 1
ATOM 1989 C CA . LEU A 1 248 ? -5.688 0.569 -0.584 1 97.88 248 LEU A CA 1
ATOM 1990 C C . LEU A 1 248 ? -6.602 -0.652 -0.608 1 97.88 248 LEU A C 1
ATOM 1992 O O . LEU A 1 248 ? -6.234 -1.699 -1.145 1 97.88 248 LEU A O 1
ATOM 1996 N N . ALA A 1 249 ? -7.77 -0.498 0.032 1 97.25 249 ALA A N 1
ATOM 1997 C CA . ALA A 1 249 ? -8.734 -1.597 0.034 1 97.25 249 ALA A CA 1
ATOM 1998 C C . ALA A 1 249 ? -9.07 -2.031 -1.39 1 97.25 249 ALA A C 1
ATOM 2000 O O . ALA A 1 249 ? -9.117 -3.229 -1.686 1 97.25 249 ALA A O 1
ATOM 2001 N N . GLN A 1 250 ? -9.273 -1.103 -2.234 1 95.81 250 GLN A N 1
ATOM 2002 C CA . GLN A 1 250 ? -9.633 -1.38 -3.621 1 95.81 250 GLN A CA 1
ATOM 2003 C C . GLN A 1 250 ? -8.445 -1.942 -4.395 1 95.81 250 GLN A C 1
ATOM 2005 O O . GLN A 1 250 ? -8.578 -2.938 -5.109 1 95.81 250 GLN A O 1
ATOM 2010 N N . GLU A 1 251 ? -7.332 -1.324 -4.238 1 95.25 251 GLU A N 1
ATOM 2011 C CA . GLU A 1 251 ? -6.145 -1.74 -4.98 1 95.25 251 GLU A CA 1
ATOM 2012 C C . GLU A 1 251 ? -5.723 -3.156 -4.598 1 95.25 251 GLU A C 1
ATOM 2014 O O . GLU A 1 251 ? -5.324 -3.943 -5.457 1 95.25 251 GLU A O 1
ATOM 2019 N N . ALA A 1 252 ? -5.801 -3.488 -3.342 1 96.31 252 ALA A N 1
ATOM 2020 C CA . ALA A 1 252 ? -5.34 -4.777 -2.842 1 96.31 252 ALA A CA 1
ATOM 2021 C C . ALA A 1 252 ? -6.492 -5.773 -2.746 1 96.31 252 ALA A C 1
ATOM 2023 O O . ALA A 1 252 ? -6.281 -6.949 -2.432 1 96.31 252 ALA A O 1
ATOM 2024 N N . ASP A 1 253 ? -7.727 -5.285 -3.012 1 95.38 253 ASP A N 1
ATOM 2025 C CA . ASP A 1 253 ? -8.93 -6.102 -2.932 1 95.38 253 ASP A CA 1
ATOM 2026 C C . ASP A 1 253 ? -9.07 -6.742 -1.551 1 95.38 253 ASP A C 1
ATOM 2028 O O . ASP A 1 253 ? -9.18 -7.965 -1.436 1 95.38 253 ASP A O 1
ATOM 2032 N N . VAL A 1 254 ? -9.055 -5.941 -0.534 1 96.31 254 VAL A N 1
ATOM 2033 C CA . VAL A 1 254 ? -9.281 -6.348 0.85 1 96.31 254 VAL A CA 1
ATOM 2034 C C . VAL A 1 254 ? -10.352 -5.465 1.477 1 96.31 254 VAL A C 1
ATOM 2036 O O . VAL A 1 254 ? -10.812 -4.5 0.859 1 96.31 254 VAL A O 1
ATOM 2039 N N . THR A 1 255 ? -10.805 -5.844 2.654 1 96.19 255 THR A N 1
ATOM 2040 C CA . THR A 1 255 ? -11.805 -5.043 3.361 1 96.19 255 THR A CA 1
ATOM 2041 C C . THR A 1 255 ? -11.188 -3.744 3.875 1 96.19 255 THR A C 1
ATOM 2043 O O . THR A 1 255 ? -9.961 -3.631 3.977 1 96.19 255 THR A O 1
ATOM 2046 N N . ALA A 1 256 ? -12.008 -2.793 4.176 1 96.88 256 ALA A N 1
ATOM 2047 C CA . ALA A 1 256 ? -11.547 -1.545 4.777 1 96.88 256 ALA A CA 1
ATOM 2048 C C . ALA A 1 256 ? -10.805 -1.807 6.082 1 96.88 256 ALA A C 1
ATOM 2050 O O . ALA A 1 256 ? -9.781 -1.176 6.359 1 96.88 256 ALA A O 1
ATOM 2051 N N . GLU A 1 257 ? -11.312 -2.725 6.848 1 96.69 257 GLU A N 1
ATOM 2052 C CA . GLU A 1 257 ? -10.68 -3.049 8.125 1 96.69 257 GLU A CA 1
ATOM 2053 C C . GLU A 1 257 ? -9.273 -3.596 7.918 1 96.69 257 GLU A C 1
ATOM 2055 O O . GLU A 1 257 ? -8.344 -3.236 8.656 1 96.69 257 GLU A O 1
ATOM 2060 N N . ALA A 1 258 ? -9.125 -4.438 6.969 1 96.06 258 ALA A N 1
ATOM 2061 C CA . ALA A 1 258 ? -7.805 -4.973 6.641 1 96.06 258 ALA A CA 1
ATOM 2062 C C . ALA A 1 258 ? -6.871 -3.863 6.164 1 96.06 258 ALA A C 1
ATOM 2064 O O . ALA A 1 258 ? -5.707 -3.807 6.566 1 96.06 258 A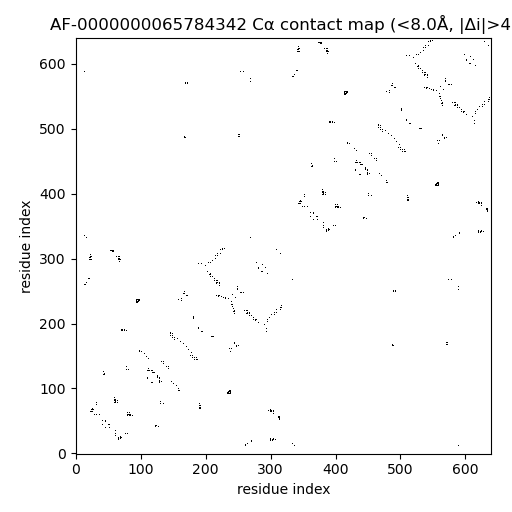LA A O 1
ATOM 2065 N N . ALA A 1 259 ? -7.402 -3.039 5.273 1 97.62 259 ALA A N 1
ATOM 2066 C CA . ALA A 1 259 ? -6.617 -1.916 4.77 1 97.62 259 ALA A CA 1
ATOM 2067 C C . ALA A 1 259 ? -6.148 -1.02 5.914 1 97.62 259 ALA A C 1
ATOM 2069 O O . ALA A 1 259 ? -5.008 -0.555 5.918 1 97.62 259 ALA A O 1
ATOM 2070 N N . LYS A 1 260 ? -7.016 -0.784 6.906 1 97.31 260 LYS A N 1
ATOM 2071 C CA . LYS A 1 260 ? -6.648 0.012 8.07 1 97.31 260 LYS A CA 1
ATOM 2072 C C . LYS A 1 260 ? -5.461 -0.604 8.805 1 97.31 260 LYS A C 1
ATOM 2074 O O . LYS A 1 260 ? -4.527 0.104 9.195 1 97.31 260 LYS A O 1
ATOM 2079 N N . ARG A 1 261 ? -5.477 -1.886 8.984 1 95.62 261 ARG A N 1
ATOM 2080 C CA . ARG A 1 261 ? -4.402 -2.555 9.711 1 95.62 261 ARG A CA 1
ATOM 2081 C C . ARG A 1 261 ? -3.078 -2.436 8.961 1 95.62 261 ARG A C 1
ATOM 2083 O O . ARG A 1 261 ? -2.035 -2.178 9.562 1 95.62 261 ARG A O 1
ATOM 2090 N N . VAL A 1 262 ? -3.111 -2.59 7.684 1 96.62 262 VAL A N 1
ATOM 2091 C CA . VAL A 1 262 ? -1.907 -2.455 6.875 1 96.62 262 VAL A CA 1
ATOM 2092 C C . VAL A 1 262 ? -1.394 -1.019 6.945 1 96.62 262 VAL A C 1
ATOM 2094 O O . VAL A 1 262 ? -0.192 -0.789 7.102 1 96.62 262 VAL A O 1
ATOM 2097 N N . LEU A 1 263 ? -2.301 -0.087 6.816 1 97.88 263 LEU A N 1
ATOM 2098 C CA . LEU A 1 263 ? -1.932 1.324 6.855 1 97.88 263 LEU A CA 1
ATOM 2099 C C . LEU A 1 263 ? -1.362 1.702 8.219 1 97.88 263 LEU A C 1
ATOM 2101 O O . LEU A 1 263 ? -0.472 2.551 8.312 1 97.88 263 LEU A O 1
ATOM 2105 N N . PHE A 1 264 ? -1.863 1.099 9.289 1 96.69 264 PHE A N 1
ATOM 2106 C CA . PHE A 1 264 ? -1.302 1.343 10.609 1 96.69 264 PHE A CA 1
ATOM 2107 C C . PHE A 1 264 ? 0.157 0.904 10.672 1 96.69 264 PHE A C 1
ATOM 2109 O O . PHE A 1 264 ? 0.99 1.58 11.273 1 96.69 264 PHE A O 1
ATOM 2116 N N . VAL A 1 265 ? 0.427 -0.203 10.078 1 96.25 265 VAL A N 1
ATOM 2117 C CA . VAL A 1 265 ? 1.808 -0.673 10.023 1 96.25 265 VAL A CA 1
ATOM 2118 C C . VAL A 1 265 ? 2.658 0.308 9.227 1 96.25 265 VAL A C 1
ATOM 2120 O O . VAL A 1 265 ? 3.803 0.589 9.586 1 96.25 265 VAL A O 1
ATOM 2123 N N . MET A 1 266 ? 2.121 0.819 8.141 1 97.12 266 MET A N 1
ATOM 2124 C CA . MET A 1 266 ? 2.809 1.84 7.355 1 97.12 266 MET A CA 1
ATOM 2125 C C . MET A 1 266 ? 3.137 3.057 8.211 1 97.12 266 MET A C 1
ATOM 2127 O O . MET A 1 266 ? 4.23 3.617 8.109 1 97.12 266 MET A O 1
ATOM 2131 N N . CYS A 1 267 ? 2.191 3.447 9.055 1 97.88 267 CYS A N 1
ATOM 2132 C CA . CYS A 1 267 ? 2.42 4.578 9.953 1 97.88 267 CYS A CA 1
ATOM 2133 C C . CYS A 1 267 ? 3.58 4.297 10.898 1 97.88 267 CYS A C 1
ATOM 2135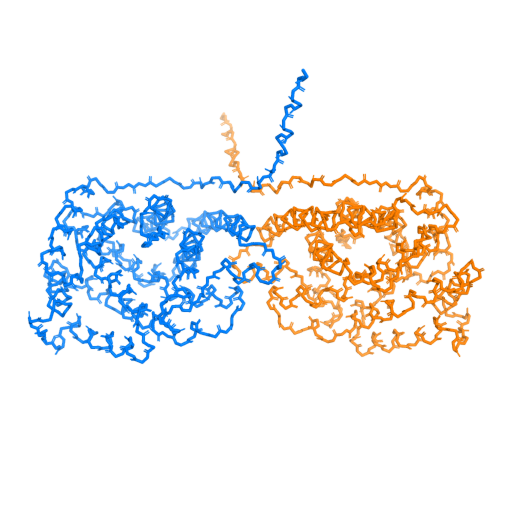 O O . CYS A 1 267 ? 4.395 5.18 11.164 1 97.88 267 CYS A O 1
ATOM 2137 N N . ARG A 1 268 ? 3.676 3.094 11.383 1 97.31 268 ARG A N 1
ATOM 2138 C CA . ARG A 1 268 ? 4.789 2.725 12.258 1 97.31 268 ARG A CA 1
ATOM 2139 C C . ARG A 1 268 ? 6.113 2.76 11.5 1 97.31 268 ARG A C 1
ATOM 2141 O O . ARG A 1 268 ? 7.137 3.172 12.047 1 97.31 268 ARG A O 1
ATOM 2148 N N . GLU A 1 269 ? 6.043 2.34 10.281 1 96.62 269 GLU A N 1
ATOM 2149 C CA . GLU A 1 269 ? 7.246 2.424 9.453 1 96.62 269 GLU A CA 1
ATOM 2150 C C . GLU A 1 269 ? 7.676 3.873 9.258 1 96.62 269 GLU A C 1
ATOM 2152 O O . GLU A 1 269 ? 8.875 4.172 9.219 1 96.62 269 GLU A O 1
ATOM 2157 N N . TRP A 1 270 ? 6.73 4.793 9.094 1 98 270 TRP A N 1
ATOM 2158 C CA . TRP A 1 270 ? 7.066 6.207 8.953 1 98 270 TRP A CA 1
ATOM 2159 C C . TRP A 1 270 ? 7.66 6.754 10.25 1 98 270 TRP A C 1
ATOM 2161 O O . TRP A 1 270 ? 8.5 7.652 10.219 1 98 270 TRP A O 1
ATOM 2171 N N . GLU A 1 271 ? 7.25 6.242 11.398 1 98 271 GLU A N 1
ATOM 2172 C CA . GLU A 1 271 ? 7.871 6.629 12.664 1 98 271 GLU A CA 1
ATOM 2173 C C . GLU A 1 271 ? 9.336 6.191 12.719 1 98 271 GLU A C 1
ATOM 2175 O O . GLU A 1 271 ? 10.203 6.961 13.125 1 98 271 GLU A O 1
ATOM 2180 N N . LEU A 1 272 ? 9.539 4.961 12.297 1 96.25 272 LEU A N 1
ATOM 2181 C CA . LEU A 1 272 ? 10.914 4.473 12.234 1 96.25 272 LEU A CA 1
ATOM 2182 C C . LEU A 1 272 ? 11.742 5.301 11.25 1 96.25 272 LEU A C 1
ATOM 2184 O O . LEU A 1 272 ? 12.898 5.633 11.531 1 96.25 272 LEU A O 1
ATOM 2188 N N . ARG A 1 273 ? 11.156 5.598 10.133 1 97 273 ARG A N 1
ATOM 2189 C CA . ARG A 1 273 ? 11.82 6.438 9.141 1 97 273 ARG A CA 1
ATOM 2190 C C . ARG A 1 273 ? 12.141 7.812 9.719 1 97 273 ARG A C 1
ATOM 2192 O O . ARG A 1 273 ? 13.195 8.375 9.445 1 97 273 ARG A O 1
ATOM 2199 N N . HIS A 1 274 ? 11.195 8.367 10.484 1 97.94 274 HIS A N 1
ATOM 2200 C CA . HIS A 1 274 ? 11.438 9.641 11.156 1 97.94 274 HIS A CA 1
ATOM 2201 C C . HIS A 1 274 ? 12.688 9.586 12.023 1 97.94 274 HIS A C 1
ATOM 2203 O O . HIS A 1 274 ? 13.547 10.469 11.945 1 97.94 274 HIS A O 1
ATOM 2209 N N . GLN A 1 275 ? 12.805 8.539 12.766 1 96.75 275 GLN A N 1
ATOM 2210 C CA . GLN A 1 275 ? 13.961 8.367 13.641 1 96.75 275 GLN A CA 1
ATOM 2211 C C . GLN A 1 275 ? 15.25 8.281 12.836 1 96.75 275 GLN A C 1
ATOM 2213 O O . GLN A 1 275 ? 16.281 8.852 13.227 1 96.75 275 GLN A O 1
ATOM 2218 N N . LEU A 1 276 ? 15.18 7.582 11.734 1 95.19 276 LEU A N 1
ATOM 2219 C CA . LEU A 1 276 ? 16.344 7.453 10.867 1 95.19 276 LEU A CA 1
ATOM 2220 C C . LEU A 1 276 ? 16.734 8.805 10.281 1 95.19 276 LEU A C 1
ATOM 2222 O O . LEU A 1 276 ? 17.922 9.141 10.227 1 95.19 276 LEU A O 1
ATOM 2226 N N . LEU A 1 277 ? 15.781 9.57 9.812 1 96.12 277 LEU A N 1
ATOM 2227 C CA . LEU A 1 277 ? 16.031 10.875 9.219 1 96.12 277 LEU A CA 1
ATOM 2228 C C . LEU A 1 277 ? 16.609 11.844 10.258 1 96.12 277 LEU A C 1
ATOM 2230 O O . LEU A 1 277 ? 17.516 12.617 9.953 1 96.12 277 LEU A O 1
ATOM 2234 N N . VAL A 1 278 ? 16.078 11.781 11.469 1 96.06 278 VAL A N 1
ATOM 2235 C CA . VAL A 1 278 ? 16.547 12.648 12.539 1 96.06 278 VAL A CA 1
ATOM 2236 C C . VAL A 1 278 ? 17.984 12.266 12.914 1 96.06 278 VAL A C 1
ATOM 2238 O O . VAL A 1 278 ? 18.828 13.141 13.141 1 96.06 278 VAL A O 1
ATOM 2241 N N . ALA A 1 279 ? 18.25 10.953 12.977 1 95 279 ALA A N 1
ATOM 2242 C CA . ALA A 1 279 ? 19.594 10.484 13.258 1 95 279 ALA A CA 1
ATOM 2243 C C . ALA A 1 279 ? 20.578 10.969 12.195 1 95 279 ALA A C 1
ATOM 2245 O O . ALA A 1 279 ? 21.719 11.336 12.516 1 95 279 ALA A O 1
ATOM 2246 N N . ARG A 1 280 ? 20.156 10.977 10.992 1 93.94 280 ARG A N 1
ATOM 2247 C CA . ARG A 1 280 ? 21 11.453 9.898 1 93.94 280 ARG A CA 1
ATOM 2248 C C . ARG A 1 280 ? 21.297 12.945 10.039 1 93.94 280 ARG A C 1
ATOM 2250 O O . ARG A 1 280 ? 22.422 13.383 9.812 1 93.94 280 ARG A O 1
ATOM 2257 N N . LEU A 1 281 ? 20.266 13.719 10.391 1 93.56 281 LEU A N 1
ATOM 2258 C CA . LEU A 1 281 ? 20.422 15.148 10.625 1 93.56 281 LEU A CA 1
ATOM 2259 C C . LEU A 1 281 ? 21.453 15.406 11.727 1 93.56 281 LEU A C 1
ATOM 2261 O O . LEU A 1 281 ? 22.297 16.297 11.594 1 93.56 281 LEU A O 1
ATOM 2265 N N . SER A 1 282 ? 21.422 14.672 12.758 1 92.5 282 SER A N 1
ATOM 2266 C CA . SER A 1 282 ? 22.344 14.805 13.883 1 92.5 282 SER A CA 1
ATOM 2267 C C . SER A 1 282 ? 23.75 14.406 13.492 1 92.5 282 SER A C 1
ATOM 2269 O O . SER A 1 282 ? 24.719 15.055 13.883 1 92.5 282 SER A O 1
ATOM 2271 N N . ALA A 1 283 ? 23.859 13.375 12.758 1 93.38 283 ALA A N 1
ATOM 2272 C CA . ALA A 1 283 ? 25.156 12.852 12.352 1 93.38 283 ALA A CA 1
ATOM 2273 C C . ALA A 1 283 ? 25.875 13.844 11.438 1 93.38 283 ALA A C 1
ATOM 2275 O O . ALA A 1 283 ? 27.109 13.906 11.445 1 93.38 283 ALA A O 1
ATOM 2276 N N . GLU A 1 284 ? 25.109 14.578 10.75 1 91.81 284 GLU A N 1
ATOM 2277 C CA . GLU A 1 284 ? 25.688 15.562 9.844 1 91.81 284 GLU A CA 1
ATOM 2278 C C . GLU A 1 284 ? 26.141 16.812 10.594 1 91.81 284 GLU A C 1
ATOM 2280 O O . GLU A 1 284 ? 26.797 17.688 10.023 1 91.81 284 GLU A O 1
ATOM 2285 N N . GLY A 1 285 ? 25.906 16.891 11.898 1 86.69 285 GLY A N 1
ATOM 2286 C CA . GLY A 1 285 ? 26.328 18.031 12.711 1 86.69 285 GLY A CA 1
ATOM 2287 C C . GLY A 1 285 ? 25.547 19.297 12.398 1 86.69 285 GLY A C 1
ATOM 2288 O O . GLY A 1 285 ? 26.062 20.406 12.609 1 86.69 285 GLY A O 1
ATOM 2289 N N . LEU A 1 286 ? 24.438 19.188 11.883 1 80.12 286 LEU A N 1
ATOM 2290 C CA . LEU A 1 286 ? 23.672 20.328 11.391 1 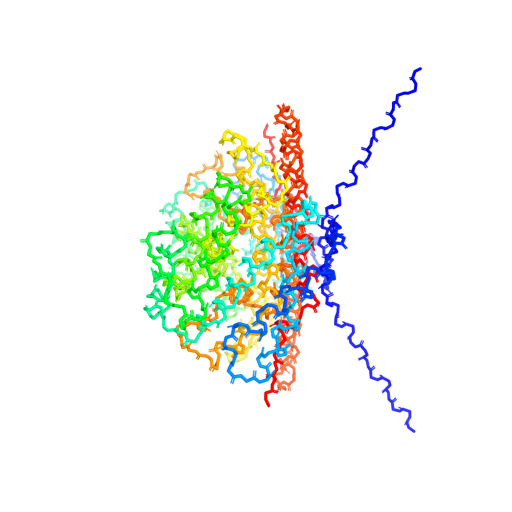80.12 286 LEU A CA 1
ATOM 2291 C C . LEU A 1 286 ? 22.516 20.656 12.328 1 80.12 286 LEU A C 1
ATOM 2293 O O . LEU A 1 286 ? 21.75 21.578 12.07 1 80.12 286 LEU A O 1
ATOM 2297 N N . GLU A 1 287 ? 22.484 19.969 13.445 1 83.94 287 GLU A N 1
ATOM 2298 C CA . GLU A 1 287 ? 21.359 20.172 14.344 1 83.94 287 GLU A CA 1
ATOM 2299 C C . GLU A 1 287 ? 21.625 21.344 15.297 1 83.94 287 GLU A C 1
ATOM 2301 O O . GLU A 1 287 ? 22.531 21.281 16.125 1 83.94 287 GLU A O 1
ATOM 2306 N N . THR A 1 288 ? 20.984 22.438 15.094 1 90.62 288 THR A N 1
ATOM 2307 C CA . THR A 1 288 ? 20.953 23.547 16.031 1 90.62 288 THR A CA 1
ATOM 2308 C C . THR A 1 288 ? 19.891 23.312 17.109 1 90.62 288 THR A C 1
ATOM 2310 O O . THR A 1 288 ? 19.047 22.438 16.969 1 90.62 288 THR A O 1
ATOM 2313 N N . PRO A 1 289 ? 19.938 24.078 18.156 1 92.5 289 PRO A N 1
ATOM 2314 C CA . PRO A 1 289 ? 18.891 23.922 19.172 1 92.5 289 PRO A CA 1
ATOM 2315 C C . PRO A 1 289 ? 17.484 24.141 18.609 1 92.5 289 PRO A C 1
ATOM 2317 O O . PRO A 1 289 ? 16.547 23.453 19 1 92.5 289 PRO A O 1
ATOM 2320 N N . GLY A 1 290 ? 17.391 25.094 17.75 1 94.62 290 GLY A N 1
ATOM 2321 C CA . GLY A 1 290 ? 16.109 25.328 17.109 1 94.62 290 GLY A CA 1
ATOM 2322 C C . GLY A 1 290 ? 15.617 24.141 16.297 1 94.62 290 GLY A C 1
ATOM 2323 O O . GLY A 1 290 ? 14.438 23.781 16.375 1 94.62 290 GLY A O 1
ATOM 2324 N N . LEU A 1 291 ? 16.547 23.578 15.562 1 95 291 LEU A N 1
ATOM 2325 C CA . LEU A 1 291 ? 16.188 22.422 14.742 1 95 291 LEU A CA 1
ATOM 2326 C C . LEU A 1 291 ? 15.852 21.219 15.617 1 95 291 LEU A C 1
ATOM 2328 O O . LEU A 1 291 ? 14.961 20.438 15.289 1 95 291 LEU A O 1
ATOM 2332 N N . ALA A 1 292 ? 16.594 21.094 16.656 1 95.75 292 ALA A N 1
ATOM 2333 C CA . ALA A 1 292 ? 16.312 20 17.578 1 95.75 292 ALA A CA 1
ATOM 2334 C C . ALA A 1 292 ? 14.914 20.109 18.172 1 95.75 292 ALA A C 1
ATOM 2336 O O . ALA A 1 292 ? 14.188 19.125 18.25 1 95.75 292 ALA A O 1
ATOM 2337 N N . ALA A 1 293 ? 14.578 21.281 18.562 1 97.31 293 ALA A N 1
ATOM 2338 C CA . ALA A 1 293 ? 13.234 21.516 19.094 1 97.31 293 ALA A CA 1
ATOM 2339 C C . ALA A 1 293 ? 12.172 21.266 18.031 1 97.31 293 ALA A C 1
ATOM 2341 O O . ALA A 1 293 ? 11.102 20.719 18.344 1 97.31 293 ALA A O 1
ATOM 2342 N N . TYR A 1 294 ? 12.516 21.641 16.875 1 97.81 294 TYR A N 1
ATOM 2343 C CA . TYR A 1 294 ? 11.578 21.484 15.766 1 97.81 294 TYR A CA 1
ATOM 2344 C C . TYR A 1 294 ? 11.305 20.016 15.477 1 97.81 294 TYR A C 1
ATOM 2346 O O . TYR A 1 294 ? 10.148 19.594 15.367 1 97.81 294 TYR A O 1
ATOM 2354 N N . VAL A 1 295 ? 12.336 19.219 15.375 1 97.31 295 VAL A N 1
ATOM 2355 C CA . VAL A 1 295 ? 12.172 17.812 15.023 1 97.31 295 VAL A CA 1
ATOM 2356 C C . VAL A 1 295 ? 11.516 17.062 16.172 1 97.31 295 VAL A C 1
ATOM 2358 O O . VAL A 1 295 ? 10.734 16.125 15.953 1 97.31 295 VAL A O 1
ATOM 2361 N N . GLU A 1 296 ? 11.797 17.469 17.344 1 97.44 296 GLU A N 1
ATOM 2362 C CA . GLU A 1 296 ? 11.07 16.922 18.484 1 97.44 296 GLU A CA 1
ATOM 2363 C C . GLU A 1 296 ? 9.586 17.25 18.406 1 97.44 296 GLU A C 1
ATOM 2365 O O . GLU A 1 296 ? 8.734 16.406 18.719 1 97.44 296 GLU A O 1
ATOM 2370 N N . GLY A 1 297 ? 9.281 18.406 18 1 98.44 297 GLY A N 1
ATOM 2371 C CA . GLY A 1 297 ? 7.902 18.828 17.812 1 98.44 297 GLY A CA 1
ATOM 2372 C C . GLY A 1 297 ? 7.152 17.969 16.797 1 98.44 297 GLY A C 1
ATOM 2373 O O . GLY A 1 297 ? 5.961 17.703 16.969 1 98.44 297 GLY A O 1
ATOM 2374 N N . LEU A 1 298 ? 7.84 17.547 15.789 1 98.38 298 LEU A N 1
ATOM 2375 C CA . LEU A 1 298 ? 7.207 16.688 14.789 1 98.38 298 LEU A CA 1
ATOM 2376 C C . LEU A 1 298 ? 6.789 15.359 15.391 1 98.38 298 LEU A C 1
ATOM 2378 O O . LEU A 1 298 ? 5.754 14.797 15.016 1 98.38 298 LEU A O 1
ATOM 2382 N N . GLU A 1 299 ? 7.531 14.836 16.344 1 98.5 299 GLU A N 1
ATOM 2383 C CA . GLU A 1 299 ? 7.156 13.602 17.031 1 98.5 299 GLU A CA 1
ATOM 2384 C C . GLU A 1 299 ? 5.871 13.789 17.828 1 98.5 299 GLU A C 1
ATOM 2386 O O . GLU A 1 299 ? 5.027 12.891 17.875 1 98.5 299 GLU A O 1
ATOM 2391 N N . TYR A 1 300 ? 5.746 14.953 18.406 1 98.69 300 TYR A N 1
ATOM 2392 C CA . TYR A 1 300 ? 4.531 15.25 19.141 1 98.69 300 TYR A CA 1
ATOM 2393 C C . TYR A 1 300 ? 3.34 15.406 18.203 1 98.69 300 TYR A C 1
ATOM 2395 O O . TYR A 1 300 ? 2.223 15.008 18.531 1 98.69 300 TYR A O 1
ATOM 2403 N N . GLN A 1 301 ? 3.578 16 17.078 1 98.56 301 GLN A N 1
ATOM 2404 C CA . GLN A 1 301 ? 2.486 16.094 16.125 1 98.56 301 GLN A CA 1
ATOM 2405 C C . GLN A 1 301 ? 1.972 14.711 15.727 1 98.56 301 GLN A C 1
ATOM 2407 O O . GLN A 1 301 ? 0.762 14.477 15.703 1 98.56 301 GLN A O 1
ATOM 2412 N N . MET A 1 302 ? 2.893 13.773 15.438 1 98.5 302 MET A N 1
ATOM 2413 C CA . MET A 1 302 ? 2.492 12.43 15.031 1 98.5 302 MET A CA 1
ATOM 2414 C C . MET A 1 302 ? 1.798 11.695 16.172 1 98.5 302 MET A C 1
ATOM 2416 O O . MET A 1 302 ? 0.695 11.172 16 1 98.5 302 MET A O 1
ATOM 2420 N N . SER A 1 303 ? 2.41 11.727 17.344 1 98.5 303 SER A N 1
ATOM 2421 C CA . SER A 1 303 ? 1.85 11.008 18.469 1 98.5 303 SER A CA 1
ATOM 2422 C C . SER A 1 303 ? 0.578 11.672 18.984 1 98.5 303 SER A C 1
ATOM 2424 O O . SER A 1 303 ? -0.393 10.992 19.328 1 98.5 303 SER A O 1
ATOM 2426 N N . GLY A 1 304 ? 0.589 12.977 19.062 1 98.5 304 GLY A N 1
ATOM 2427 C CA . GLY A 1 304 ? -0.591 13.711 19.484 1 98.5 304 GLY A CA 1
ATOM 2428 C C . GLY A 1 304 ? -1.773 13.531 18.547 1 98.5 304 GLY A C 1
ATOM 2429 O O . GLY A 1 304 ? -2.908 13.359 19 1 98.5 304 GLY A O 1
ATOM 2430 N N . ASN A 1 305 ? -1.509 13.609 17.297 1 97.94 305 ASN A N 1
ATOM 2431 C CA . ASN A 1 305 ? -2.553 13.383 16.297 1 97.94 305 ASN A CA 1
ATOM 2432 C C . ASN A 1 305 ? -3.217 12.023 16.469 1 97.94 305 ASN A C 1
ATOM 2434 O O . ASN A 1 305 ? -4.441 11.914 16.406 1 97.94 305 ASN A O 1
ATOM 2438 N N . GLU A 1 306 ? -2.408 11.023 16.609 1 97.69 306 GLU A N 1
ATOM 2439 C CA . GLU A 1 306 ? -2.953 9.68 16.781 1 97.69 306 GLU A CA 1
ATOM 2440 C C . GLU A 1 306 ? -3.793 9.57 18.047 1 97.69 306 GLU A C 1
ATOM 2442 O O . GLU A 1 306 ? -4.887 9 18.031 1 97.69 306 GLU A O 1
ATOM 2447 N N . LEU A 1 307 ? -3.289 10.117 19.141 1 97.69 307 LEU A N 1
ATOM 2448 C CA . LEU A 1 307 ? -4.039 10.094 20.391 1 97.69 307 LEU A CA 1
ATOM 2449 C C . LEU A 1 307 ? -5.379 10.805 20.234 1 97.69 307 LEU A C 1
ATOM 2451 O O . LEU A 1 307 ? -6.414 10.281 20.641 1 97.69 307 LEU A O 1
ATOM 2455 N N . TRP A 1 308 ? -5.328 11.938 19.672 1 97.88 308 TRP A N 1
ATOM 2456 C CA . TRP A 1 308 ? -6.559 12.688 19.453 1 97.88 308 TRP A CA 1
ATOM 2457 C C . TRP A 1 308 ? -7.52 11.914 18.562 1 97.88 308 TRP A C 1
ATOM 2459 O O . TRP A 1 308 ? -8.711 11.812 18.859 1 97.88 308 TRP A O 1
ATOM 2469 N N . SER A 1 309 ? -7.023 11.367 17.484 1 96.44 309 SER A N 1
ATOM 2470 C CA . SER A 1 309 ? -7.848 10.625 16.531 1 96.44 309 SER A CA 1
ATOM 2471 C C . SER A 1 309 ? -8.547 9.445 17.203 1 96.44 309 SER A C 1
ATOM 2473 O O . SER A 1 309 ? -9.672 9.102 16.844 1 96.44 309 SER A O 1
ATOM 2475 N N . GLN A 1 310 ? -7.965 8.891 18.188 1 93.88 310 GLN A N 1
ATOM 2476 C CA . GLN A 1 310 ? -8.5 7.746 18.922 1 93.88 310 GLN A CA 1
ATOM 2477 C C . GLN A 1 310 ? -9.633 8.172 19.844 1 93.88 310 GLN A C 1
ATOM 2479 O O . GLN A 1 310 ? -10.5 7.359 20.172 1 93.88 310 GLN A O 1
ATOM 2484 N N . THR A 1 311 ? -9.594 9.422 20.188 1 92.5 311 THR A N 1
ATOM 2485 C CA . THR A 1 311 ? -10.453 9.781 21.312 1 92.5 311 THR A CA 1
ATOM 2486 C C . THR A 1 311 ? -11.508 10.797 20.875 1 92.5 311 THR A C 1
ATOM 2488 O O . THR A 1 311 ? -12.5 11 21.578 1 92.5 311 THR A O 1
ATOM 2491 N N . THR A 1 312 ? -11.273 11.477 19.797 1 93.25 312 THR A N 1
ATOM 2492 C CA . THR A 1 312 ? -12.156 12.555 19.375 1 93.25 312 THR A CA 1
ATOM 2493 C C . THR A 1 312 ? -13.523 12.008 18.984 1 93.25 312 THR A C 1
ATOM 2495 O O . THR A 1 312 ? -13.625 10.922 18.406 1 93.25 312 THR A O 1
ATOM 2498 N N . LEU A 1 313 ? -14.539 12.773 19.188 1 89 313 LEU A N 1
ATOM 2499 C CA . LEU A 1 313 ? -15.883 12.43 18.734 1 89 313 LEU A CA 1
ATOM 2500 C C . LEU A 1 313 ? -16.188 13.094 17.391 1 89 313 LEU A C 1
ATOM 2502 O O . LEU A 1 313 ? -17.281 12.914 16.844 1 89 313 LEU A O 1
ATOM 2506 N N . ARG A 1 314 ? -15.234 13.773 16.938 1 86.94 314 ARG A N 1
ATOM 2507 C CA . ARG A 1 314 ? -15.367 14.367 15.617 1 86.94 314 ARG A CA 1
ATOM 2508 C C . ARG A 1 314 ? -15.602 13.289 14.562 1 86.94 314 ARG A C 1
ATOM 2510 O O . ARG A 1 314 ? -16.312 13.523 13.578 1 86.94 314 ARG A O 1
ATOM 2517 N N . TYR A 1 315 ? -15.031 12.156 14.758 1 85.81 315 TYR A N 1
ATOM 2518 C CA . TYR A 1 315 ? -15.039 11.102 13.75 1 85.81 315 TYR A CA 1
ATOM 2519 C C . TYR A 1 315 ? -16.188 10.125 14 1 85.81 315 TYR A C 1
ATOM 2521 O O . TYR A 1 315 ? -16.359 9.156 13.25 1 85.81 315 TYR A O 1
ATOM 2529 N N . SER A 1 316 ? -16.969 10.414 14.93 1 81.75 316 SER A N 1
ATOM 2530 C CA . SER A 1 316 ? -18.094 9.531 15.242 1 81.75 316 SER A CA 1
ATOM 2531 C C . SER A 1 316 ? -19.297 9.828 14.352 1 81.75 316 SER A C 1
ATOM 2533 O O . SER A 1 316 ? -19.562 10.992 14.016 1 81.75 316 SER A O 1
ATOM 2535 N N . VAL A 1 317 ? -19.875 8.797 13.852 1 72.25 317 VAL A N 1
ATOM 2536 C CA . VAL A 1 317 ? -21.094 8.945 13.055 1 72.25 317 VAL A CA 1
ATOM 2537 C C . VAL A 1 317 ? -22.297 9.094 13.977 1 72.25 317 VAL A C 1
ATOM 2539 O O . VAL A 1 317 ? -22.516 8.25 14.852 1 72.25 317 VAL A O 1
ATOM 2542 N N . VAL A 1 318 ? -22.812 10.305 14.109 1 56.91 318 VAL A N 1
ATOM 2543 C CA . VAL A 1 318 ? -24.047 10.461 14.883 1 56.91 318 VAL A CA 1
ATOM 2544 C C . VAL A 1 318 ? -25.25 10.117 14.016 1 56.91 318 VAL A C 1
ATOM 2546 O O . VAL A 1 318 ? -25.484 10.758 12.984 1 56.91 318 VAL A O 1
ATOM 2549 N N . VAL A 1 319 ? -25.734 8.844 14.086 1 50.22 319 VAL A N 1
ATOM 2550 C CA . VAL A 1 319 ? -26.938 8.445 13.367 1 50.22 319 VAL A CA 1
ATOM 2551 C C . VAL A 1 319 ? -28.141 9.188 13.938 1 50.22 319 VAL A C 1
ATOM 2553 O O . VAL A 1 319 ? -28.312 9.25 15.156 1 50.22 319 VAL A O 1
ATOM 2556 N N . ASP A 1 320 ? -28.766 10.148 13.125 1 46.09 320 ASP A N 1
ATOM 2557 C CA . ASP A 1 320 ? -30.031 10.719 13.562 1 46.09 320 ASP A CA 1
ATOM 2558 C C . ASP A 1 320 ? -31.047 9.625 13.867 1 46.09 320 ASP A C 1
ATOM 2560 O O . ASP A 1 320 ? -31.078 8.586 13.203 1 46.09 320 ASP A O 1
ATOM 2564 N N . MET B 1 1 ? 40.5 0.333 31.672 1 26.2 1 MET B N 1
ATOM 2565 C CA . MET B 1 1 ? 39.594 1.251 30.969 1 26.2 1 MET B CA 1
ATOM 2566 C C . MET B 1 1 ? 38.406 0.498 30.344 1 26.2 1 MET B C 1
ATOM 2568 O O . MET B 1 1 ? 38.625 -0.336 29.469 1 26.2 1 MET B O 1
ATOM 2572 N N . LYS B 1 2 ? 37.344 0.243 31.125 1 27.31 2 LYS B N 1
ATOM 2573 C CA . LYS B 1 2 ? 36.219 -0.659 30.812 1 27.31 2 LYS B CA 1
ATOM 2574 C C . LYS B 1 2 ? 35.5 -0.216 29.531 1 27.31 2 LYS B C 1
ATOM 2576 O O . LYS B 1 2 ? 35.094 0.943 29.422 1 27.31 2 LYS B O 1
ATOM 2581 N N . LYS B 1 3 ? 35.781 -0.884 28.453 1 30.2 3 LYS B N 1
ATOM 2582 C CA . LYS B 1 3 ? 35.188 -0.599 27.141 1 30.2 3 LYS B CA 1
ATOM 2583 C C . LYS B 1 3 ? 33.688 -0.503 27.203 1 30.2 3 LYS B C 1
ATOM 2585 O O . LYS B 1 3 ? 33 -1.426 27.688 1 30.2 3 LYS B O 1
ATOM 2590 N N . PRO B 1 4 ? 33.156 0.81 27.109 1 28.69 4 PRO B N 1
ATOM 2591 C CA . PRO B 1 4 ? 31.703 0.944 27.328 1 28.69 4 PRO B CA 1
ATOM 2592 C C . PRO B 1 4 ? 30.891 0.006 26.438 1 28.69 4 PRO B C 1
ATOM 2594 O O . PRO B 1 4 ? 31.328 -0.336 25.328 1 28.69 4 PRO B O 1
ATOM 2597 N N . ASN B 1 5 ? 30.188 -0.962 27.047 1 28.77 5 ASN B N 1
ATOM 2598 C CA . ASN B 1 5 ? 29.281 -1.931 26.438 1 28.77 5 ASN B CA 1
ATOM 2599 C C . ASN B 1 5 ? 28.344 -1.267 25.422 1 28.77 5 ASN B C 1
ATOM 2601 O O . ASN B 1 5 ? 27.781 -0.205 25.703 1 28.77 5 ASN B O 1
ATOM 2605 N N . GLY B 1 6 ? 28.578 -1.364 24.125 1 29.17 6 GLY B N 1
ATOM 2606 C CA . GLY B 1 6 ? 27.875 -0.893 22.938 1 29.17 6 GLY B CA 1
ATOM 2607 C C . GLY B 1 6 ? 26.375 -1.002 23.062 1 29.17 6 GLY B C 1
ATOM 2608 O O . GLY B 1 6 ? 25.859 -1.995 23.578 1 29.17 6 GLY B O 1
ATOM 2609 N N . THR B 1 7 ? 25.672 0.188 23.25 1 31.38 7 THR B N 1
ATOM 2610 C CA . THR B 1 7 ? 24.234 0.428 23.312 1 31.38 7 THR B CA 1
ATOM 2611 C C . THR B 1 7 ? 23.5 -0.415 22.266 1 31.38 7 THR B C 1
ATOM 2613 O O . THR B 1 7 ? 23.797 -0.331 21.062 1 31.38 7 THR B O 1
ATOM 2616 N N . ASN B 1 8 ? 23.188 -1.644 22.531 1 30.86 8 ASN B N 1
ATOM 2617 C CA . ASN B 1 8 ? 22.234 -2.484 21.812 1 30.86 8 ASN B CA 1
ATOM 2618 C C . ASN B 1 8 ? 20.984 -1.698 21.406 1 30.86 8 ASN B C 1
ATOM 2620 O O . ASN B 1 8 ? 20.094 -1.467 22.219 1 30.86 8 ASN B O 1
ATOM 2624 N N . GLY B 1 9 ? 21.062 -0.571 20.719 1 30.94 9 GLY B N 1
ATOM 2625 C CA . GLY B 1 9 ? 19.875 0.029 20.141 1 30.94 9 GLY B CA 1
ATOM 2626 C C . GLY B 1 9 ? 18.938 -0.989 19.531 1 30.94 9 GLY B C 1
ATOM 2627 O O . GLY B 1 9 ? 19.281 -1.646 18.531 1 30.94 9 GLY B O 1
ATOM 2628 N N . ALA B 1 10 ? 18.109 -1.675 20.219 1 33.97 10 ALA B N 1
ATOM 2629 C CA . ALA B 1 10 ? 17 -2.531 19.781 1 33.97 10 ALA B CA 1
ATOM 2630 C C . ALA B 1 10 ? 16.312 -1.962 18.547 1 33.97 10 ALA B C 1
ATOM 2632 O O . ALA B 1 10 ? 15.641 -0.935 18.625 1 33.97 10 ALA B O 1
ATOM 2633 N N . SER B 1 11 ? 16.781 -1.939 17.391 1 40.25 11 SER B N 1
ATOM 2634 C CA . SER B 1 11 ? 16.062 -1.747 16.141 1 40.25 11 SER B CA 1
ATOM 2635 C C . SER B 1 11 ? 14.695 -2.42 16.172 1 40.25 11 SER B C 1
ATOM 2637 O O . SER B 1 11 ? 14.602 -3.65 16.156 1 40.25 11 SER B O 1
ATOM 2639 N N . SER B 1 12 ? 13.727 -2.059 16.938 1 48.34 12 SER B N 1
ATOM 2640 C CA . SER B 1 12 ? 12.367 -2.568 17.016 1 48.34 12 SER B CA 1
ATOM 2641 C C . SER B 1 12 ? 11.773 -2.785 15.633 1 48.34 12 SER B C 1
ATOM 2643 O O . SER B 1 12 ? 11.359 -1.83 14.969 1 48.34 12 SER B O 1
ATOM 2645 N N . SER B 1 13 ? 12.445 -3.602 14.844 1 57.84 13 SER B N 1
ATOM 2646 C CA . SER B 1 13 ? 11.914 -3.947 13.523 1 57.84 13 SER B CA 1
ATOM 2647 C C . SER B 1 13 ? 10.523 -4.555 13.625 1 57.84 13 SER B C 1
ATOM 2649 O O . SER B 1 13 ? 10.227 -5.289 14.57 1 57.84 13 SER B O 1
ATOM 2651 N N . LEU B 1 14 ? 9.547 -3.883 13.055 1 75.44 14 LEU B N 1
ATOM 2652 C CA . LEU B 1 14 ? 8.211 -4.453 12.898 1 75.44 14 LEU B CA 1
ATOM 2653 C C . LEU B 1 14 ? 8.281 -5.832 12.25 1 75.44 14 LEU B C 1
ATOM 2655 O O . LEU B 1 14 ? 8.844 -5.98 11.164 1 75.44 14 LEU B O 1
ATOM 2659 N N . GLU B 1 15 ? 8.234 -6.91 13.055 1 79.38 15 GLU B N 1
ATOM 2660 C CA . GLU B 1 15 ? 8.219 -8.25 12.477 1 79.38 15 GLU B CA 1
ATOM 2661 C C . GLU B 1 15 ? 6.816 -8.641 12.023 1 79.38 15 GLU B C 1
ATOM 2663 O O . GLU B 1 15 ? 5.859 -8.531 12.789 1 79.38 15 GLU B O 1
ATOM 2668 N N . PRO B 1 16 ? 6.773 -9 10.773 1 79.25 16 PRO B N 1
ATOM 2669 C CA . PRO B 1 16 ? 5.453 -9.445 10.32 1 79.25 16 PRO B CA 1
ATOM 2670 C C . PRO B 1 16 ? 4.961 -10.688 11.062 1 79.25 16 PRO B C 1
ATOM 2672 O O . PRO B 1 16 ? 5.766 -11.516 11.5 1 79.25 16 PRO B O 1
ATOM 2675 N N . PRO B 1 17 ? 3.689 -10.734 11.234 1 85.12 17 PRO B N 1
ATOM 2676 C CA . PRO B 1 17 ? 3.133 -11.93 11.875 1 85.12 17 PRO B CA 1
ATOM 2677 C C . PRO B 1 17 ? 3.377 -13.195 11.055 1 85.12 17 PRO B C 1
ATOM 2679 O O . PRO B 1 17 ? 3.566 -13.125 9.844 1 85.12 17 PRO B O 1
ATOM 2682 N N . PRO B 1 18 ? 3.377 -14.352 11.719 1 89.25 18 PRO B N 1
ATOM 2683 C CA . PRO B 1 18 ? 3.533 -15.609 10.984 1 89.25 18 PRO B CA 1
ATOM 2684 C C . PRO B 1 18 ? 2.311 -15.953 10.133 1 89.25 18 PRO B C 1
ATOM 2686 O O . PRO B 1 18 ? 1.226 -15.406 10.359 1 89.25 18 PRO B O 1
ATOM 2689 N N . SER B 1 19 ? 2.514 -16.812 9.172 1 92.75 19 SER B N 1
ATOM 2690 C CA . SER B 1 19 ? 1.406 -17.297 8.359 1 92.75 19 SER B CA 1
ATOM 2691 C C . SER B 1 19 ? 0.443 -18.141 9.188 1 92.75 19 SER B C 1
ATOM 2693 O O . SER B 1 19 ? 0.859 -18.828 10.117 1 92.75 19 SER B O 1
ATOM 2695 N N . THR B 1 20 ? -0.778 -18.062 8.852 1 91.69 20 THR B N 1
ATOM 2696 C CA . THR B 1 20 ? -1.776 -18.906 9.5 1 91.69 20 THR B CA 1
ATOM 2697 C C . THR B 1 20 ? -1.891 -20.25 8.789 1 91.69 20 THR B C 1
ATOM 2699 O O . THR B 1 20 ? -2.529 -21.172 9.297 1 91.69 20 THR B O 1
ATOM 2702 N N . PHE B 1 21 ? -1.295 -20.359 7.605 1 97.12 21 PHE B N 1
ATOM 2703 C CA . PHE B 1 21 ? -1.36 -21.594 6.824 1 97.12 21 PHE B CA 1
ATOM 2704 C C . PHE B 1 21 ? -0.126 -22.453 7.066 1 97.12 21 PHE B C 1
ATOM 2706 O O . PHE B 1 21 ? 0.964 -21.922 7.309 1 97.12 21 PHE B O 1
ATOM 2713 N N . GLN B 1 22 ? -0.314 -23.703 7.055 1 97.31 22 GLN B N 1
ATOM 2714 C CA . GLN B 1 22 ? 0.775 -24.656 7.254 1 97.31 22 GLN B CA 1
ATOM 2715 C C . GLN B 1 22 ? 1.139 -25.359 5.949 1 97.31 22 GLN B C 1
ATOM 2717 O O . GLN B 1 22 ? 0.304 -26.047 5.355 1 97.31 22 GLN B O 1
ATOM 2722 N N . PRO B 1 23 ? 2.32 -25.203 5.57 1 98.31 23 PRO B N 1
ATOM 2723 C CA . PRO B 1 23 ? 2.725 -25.875 4.332 1 98.31 23 PRO B CA 1
ATOM 2724 C C . PRO B 1 23 ? 2.758 -27.391 4.473 1 98.31 23 PRO B C 1
ATOM 2726 O O . PRO B 1 23 ? 2.875 -27.922 5.586 1 98.31 23 PRO B O 1
ATOM 2729 N N . LEU B 1 24 ? 2.564 -28.062 3.422 1 98.56 24 LEU B N 1
ATOM 2730 C CA . LEU B 1 24 ? 2.697 -29.5 3.236 1 98.56 24 LEU B CA 1
ATOM 2731 C C . LEU B 1 24 ? 3.494 -29.828 1.975 1 98.56 24 LEU B C 1
ATOM 2733 O O . LEU B 1 24 ? 3.434 -29.078 0.996 1 98.56 24 LEU B O 1
ATOM 2737 N N . CYS B 1 25 ? 4.285 -30.859 2.02 1 98.69 25 CYS B N 1
ATOM 2738 C CA . CYS B 1 25 ? 5.086 -31.25 0.86 1 98.69 25 CYS B CA 1
ATOM 2739 C C . CYS B 1 25 ? 4.699 -32.625 0.37 1 98.69 25 CYS B C 1
ATOM 2741 O O . CYS B 1 25 ? 4.406 -33.531 1.173 1 98.69 25 CYS B O 1
ATOM 2743 N N . HIS B 1 26 ? 4.684 -32.781 -0.887 1 98.88 26 HIS B N 1
ATOM 2744 C CA . HIS B 1 26 ? 4.375 -34.094 -1.45 1 98.88 26 HIS B CA 1
ATOM 2745 C C . HIS B 1 26 ? 5.332 -35.156 -0.931 1 98.88 26 HIS B C 1
ATOM 2747 O O . HIS B 1 26 ? 6.539 -34.938 -0.833 1 98.88 26 HIS B O 1
ATOM 2753 N N . PRO B 1 27 ? 4.871 -36.344 -0.653 1 98.62 27 PRO B N 1
ATOM 2754 C CA . PRO B 1 27 ? 5.727 -37.344 -0.047 1 98.62 27 PRO B CA 1
ATOM 2755 C C . PRO B 1 27 ? 6.84 -37.812 -0.982 1 98.62 27 PRO B C 1
ATOM 2757 O O . PRO B 1 27 ? 7.891 -38.281 -0.521 1 98.62 27 PRO B O 1
ATOM 2760 N N . LEU B 1 28 ? 6.672 -37.688 -2.242 1 98.69 28 LEU B N 1
ATOM 2761 C CA . LEU B 1 28 ? 7.645 -38.188 -3.203 1 98.69 28 LEU B CA 1
ATOM 2762 C C . LEU B 1 28 ? 8.633 -37.094 -3.604 1 98.69 28 LEU B C 1
ATOM 2764 O O . LEU B 1 28 ? 9.336 -37.25 -4.609 1 98.69 28 LEU B O 1
ATOM 2768 N N . VAL B 1 29 ? 8.742 -36.031 -2.873 1 98.81 29 VAL B N 1
ATOM 2769 C CA . VAL B 1 29 ? 9.508 -34.875 -3.254 1 98.81 29 VAL B CA 1
ATOM 2770 C C . VAL B 1 29 ? 10.961 -35.25 -3.543 1 98.81 29 VAL B C 1
ATOM 2772 O O . VAL B 1 29 ? 11.555 -34.781 -4.52 1 98.81 29 VAL B O 1
ATOM 2775 N N . GLU B 1 30 ? 11.602 -36.062 -2.781 1 98.44 30 GLU B N 1
ATOM 2776 C CA . GLU B 1 30 ? 13 -36.438 -2.973 1 98.44 30 GLU B CA 1
ATOM 2777 C C . GLU B 1 30 ? 13.195 -37.219 -4.27 1 98.44 30 GLU B C 1
ATOM 2779 O O . GLU B 1 30 ? 14.086 -36.906 -5.062 1 98.44 30 GLU B O 1
ATOM 2784 N N . GLU B 1 31 ? 12.344 -38.25 -4.473 1 98.56 31 GLU B N 1
ATOM 2785 C CA . GLU B 1 31 ? 12.43 -39.094 -5.66 1 98.56 31 GLU B CA 1
ATOM 2786 C C . GLU B 1 31 ? 12.172 -38.281 -6.934 1 98.56 31 GLU B C 1
ATOM 2788 O O . GLU B 1 31 ? 12.93 -38.375 -7.898 1 98.56 31 GLU B O 1
ATOM 2793 N N . VAL B 1 32 ? 11.133 -37.531 -6.902 1 98.56 32 VAL B N 1
ATOM 2794 C CA . VAL B 1 32 ? 10.758 -36.781 -8.102 1 98.56 32 VAL B CA 1
ATOM 2795 C C . VAL B 1 32 ? 11.789 -35.688 -8.383 1 98.56 32 VAL B C 1
ATOM 2797 O O . VAL B 1 32 ? 12.102 -35.406 -9.547 1 98.56 32 VAL B O 1
ATOM 2800 N N . SER B 1 33 ? 12.328 -35.062 -7.328 1 98.5 33 SER B N 1
ATOM 2801 C CA . SER B 1 33 ? 13.359 -34.031 -7.52 1 98.5 33 SER B CA 1
ATOM 2802 C C . SER B 1 33 ? 14.594 -34.625 -8.195 1 98.5 33 SER B C 1
ATOM 2804 O O . SER B 1 33 ? 15.148 -34.031 -9.117 1 98.5 33 SER B O 1
ATOM 2806 N N . LYS B 1 34 ? 14.992 -35.75 -7.723 1 98.38 34 LYS B N 1
ATOM 2807 C CA . LYS B 1 34 ? 16.141 -36.406 -8.312 1 98.38 34 LYS B CA 1
ATOM 2808 C C . LYS B 1 34 ? 15.898 -36.719 -9.789 1 98.38 34 LYS B C 1
ATOM 2810 O O . LYS B 1 34 ? 16.766 -36.5 -10.633 1 98.38 34 LYS B O 1
ATOM 2815 N N . GLU B 1 35 ? 14.773 -37.25 -10.039 1 98.5 35 GLU B N 1
ATOM 2816 C CA . GLU B 1 35 ? 14.414 -37.656 -11.398 1 98.5 35 GLU B CA 1
ATOM 2817 C C . GLU B 1 35 ? 14.367 -36.438 -12.328 1 98.5 35 GLU B C 1
ATOM 2819 O O . GLU B 1 35 ? 14.977 -36.438 -13.398 1 98.5 35 GLU B O 1
ATOM 2824 N N . VAL B 1 36 ? 13.672 -35.438 -11.938 1 98.62 36 VAL B N 1
ATOM 2825 C CA . VAL B 1 36 ? 13.453 -34.25 -12.766 1 98.62 36 VAL B CA 1
ATOM 2826 C C . VAL B 1 36 ? 14.758 -33.469 -12.922 1 98.62 36 VAL B C 1
ATOM 2828 O O . VAL B 1 36 ? 15.125 -33.062 -14.031 1 98.62 36 VAL B O 1
ATOM 2831 N N . ASP B 1 37 ? 15.477 -33.281 -11.844 1 98.25 37 ASP B N 1
ATOM 2832 C CA . ASP B 1 37 ? 16.766 -32.594 -11.93 1 98.25 37 ASP B CA 1
ATOM 2833 C C . ASP B 1 37 ? 17.719 -33.375 -12.852 1 98.25 37 ASP B C 1
ATOM 2835 O O . ASP B 1 37 ? 18.406 -32.75 -13.68 1 98.25 37 ASP B O 1
ATOM 2839 N N . GLY B 1 38 ? 17.766 -34.656 -12.617 1 98.31 38 GLY B N 1
ATOM 2840 C CA . GLY B 1 38 ? 18.609 -35.469 -13.477 1 98.31 38 GLY B CA 1
ATOM 2841 C C . GLY B 1 38 ? 18.297 -35.312 -14.953 1 98.31 38 GLY B C 1
ATOM 2842 O O . GLY B 1 38 ? 19.219 -35.219 -15.773 1 98.31 38 GLY B O 1
ATOM 2843 N N . TYR B 1 39 ? 17.078 -35.312 -15.281 1 98.62 39 TYR B N 1
ATOM 2844 C CA . TYR B 1 39 ? 16.656 -35.156 -16.672 1 98.62 39 TYR B CA 1
ATOM 2845 C C . TYR B 1 39 ? 17.156 -33.844 -17.234 1 98.62 39 TYR B C 1
ATOM 2847 O O . TYR B 1 39 ? 17.719 -33.781 -18.328 1 98.62 39 TYR B O 1
ATOM 2855 N N . PHE B 1 40 ? 16.969 -32.719 -16.547 1 98.56 40 PHE B N 1
ATOM 2856 C CA . PHE B 1 40 ? 17.328 -31.391 -17.062 1 98.56 40 PHE B CA 1
ATOM 2857 C C . PHE B 1 40 ? 18.844 -31.219 -17.078 1 98.56 40 PHE B C 1
ATOM 2859 O O . PHE B 1 40 ? 19.391 -30.562 -17.969 1 98.56 40 PHE B O 1
ATOM 2866 N N . LEU B 1 41 ? 19.516 -31.812 -16.094 1 98.06 41 LEU B N 1
ATOM 2867 C CA . LEU B 1 41 ? 20.969 -31.75 -16.094 1 98.06 41 LEU B CA 1
ATOM 2868 C C . LEU B 1 41 ? 21.547 -32.469 -17.312 1 98.06 41 LEU B C 1
ATOM 2870 O O . LEU B 1 41 ? 22.578 -32.062 -17.844 1 98.06 41 LEU B O 1
ATOM 2874 N N . GLN B 1 42 ? 20.828 -33.438 -17.797 1 97.69 42 GLN B N 1
ATOM 2875 C CA . GLN B 1 42 ? 21.266 -34.219 -18.969 1 97.69 42 GLN B CA 1
ATOM 2876 C C . GLN B 1 42 ? 20.875 -33.531 -20.266 1 97.69 42 GLN B C 1
ATOM 2878 O O . GLN B 1 42 ? 21.609 -33.594 -21.25 1 97.69 42 GLN B O 1
ATOM 2883 N N . HIS B 1 43 ? 19.781 -32.875 -20.281 1 97.81 43 HIS B N 1
ATOM 2884 C CA . HIS B 1 43 ? 19.219 -32.5 -21.562 1 97.81 43 HIS B CA 1
ATOM 2885 C C . HIS B 1 43 ? 19.266 -31 -21.766 1 97.81 43 HIS B C 1
ATOM 2887 O O . HIS B 1 43 ? 19.312 -30.516 -22.906 1 97.81 43 HIS B O 1
ATOM 2893 N N . TRP B 1 44 ? 19.156 -30.188 -20.719 1 97.25 44 TRP B N 1
ATOM 2894 C CA . TRP B 1 44 ? 19.156 -28.734 -20.844 1 97.25 44 TRP B CA 1
ATOM 2895 C C . TRP B 1 44 ? 20.562 -28.203 -21.094 1 97.25 44 TRP B C 1
ATOM 2897 O O . TRP B 1 44 ? 21.547 -28.734 -20.562 1 97.25 44 TRP B O 1
ATOM 2907 N N . ASN B 1 45 ? 20.719 -27.203 -21.906 1 93.56 45 ASN B N 1
ATOM 2908 C CA . ASN B 1 45 ? 22.016 -26.625 -22.266 1 93.56 45 ASN B CA 1
ATOM 2909 C C . ASN B 1 45 ? 22.422 -25.531 -21.297 1 93.56 45 ASN B C 1
ATOM 2911 O O . ASN B 1 45 ? 22.391 -24.344 -21.656 1 93.56 45 ASN B O 1
ATOM 2915 N N . PHE B 1 46 ? 22.953 -25.922 -20.172 1 95.69 46 PHE B N 1
ATOM 2916 C CA . PHE B 1 46 ? 23.453 -24.938 -19.234 1 95.69 46 PHE B CA 1
ATOM 2917 C C . PHE B 1 46 ? 24.766 -24.328 -19.734 1 95.69 46 PHE B C 1
ATOM 2919 O O . PHE B 1 46 ? 25.609 -25.047 -20.266 1 95.69 46 PHE B O 1
ATOM 2926 N N . PRO B 1 47 ? 24.953 -23.062 -19.562 1 92.56 47 PRO B N 1
ATOM 2927 C CA . PRO B 1 47 ? 26.141 -22.422 -20.125 1 92.56 47 PRO B CA 1
ATOM 2928 C C . PRO B 1 47 ? 27.422 -22.781 -19.391 1 92.56 47 PRO B C 1
ATOM 2930 O O . PRO B 1 47 ? 28.516 -22.703 -19.953 1 92.56 47 PRO B O 1
ATOM 2933 N N . ASN B 1 48 ? 27.359 -23.094 -18.094 1 93.56 48 ASN B N 1
ATOM 2934 C CA . ASN B 1 48 ? 28.516 -23.422 -17.281 1 93.56 48 ASN B CA 1
ATOM 2935 C C . ASN B 1 48 ? 28.125 -24.188 -16.016 1 93.56 48 ASN B C 1
ATOM 2937 O O . ASN B 1 48 ? 26.938 -24.438 -15.781 1 93.56 48 ASN B O 1
ATOM 2941 N N . GLU B 1 49 ? 29.078 -24.625 -15.258 1 94.06 49 GLU B N 1
ATOM 2942 C CA . GLU B 1 49 ? 28.859 -25.438 -14.062 1 94.06 49 GLU B CA 1
ATOM 2943 C C . GLU B 1 49 ? 28.156 -24.641 -12.969 1 94.06 49 GLU B C 1
ATOM 2945 O O . GLU B 1 49 ? 27.359 -25.188 -12.195 1 94.06 49 GLU B O 1
ATOM 2950 N N . LYS B 1 50 ? 28.438 -23.406 -12.961 1 91.25 50 LYS B N 1
ATOM 2951 C CA . LYS B 1 50 ? 27.766 -22.547 -11.992 1 91.25 50 LYS B CA 1
ATOM 2952 C C . LYS B 1 50 ? 26.266 -22.516 -12.219 1 91.25 50 LYS B C 1
ATOM 2954 O O . LYS B 1 50 ? 25.484 -22.578 -11.266 1 91.25 50 LYS B O 1
ATOM 2959 N N . ALA B 1 51 ? 25.891 -22.422 -13.43 1 92.06 51 ALA B N 1
ATOM 2960 C CA . ALA B 1 51 ? 24.469 -22.422 -13.781 1 92.06 51 ALA B CA 1
ATOM 2961 C C . ALA B 1 51 ? 23.828 -23.766 -13.43 1 92.06 51 ALA B C 1
ATOM 2963 O O . ALA B 1 51 ? 22.672 -23.797 -12.992 1 92.06 51 ALA B O 1
ATOM 2964 N N . ARG B 1 52 ? 24.531 -24.844 -13.602 1 94.88 52 ARG B N 1
ATOM 2965 C CA . ARG B 1 52 ? 24.047 -26.172 -13.242 1 94.88 52 ARG B CA 1
ATOM 2966 C C . ARG B 1 52 ? 23.797 -26.266 -11.742 1 94.88 52 ARG B C 1
ATOM 2968 O O . ARG B 1 52 ? 22.75 -26.781 -11.32 1 94.88 52 ARG B O 1
ATOM 2975 N N . LYS B 1 53 ? 24.703 -25.781 -11.062 1 93.94 53 LYS B N 1
ATOM 2976 C CA . LYS B 1 53 ? 24.578 -25.812 -9.609 1 93.94 53 LYS B CA 1
ATOM 2977 C C . LYS B 1 53 ? 23.422 -24.922 -9.133 1 93.94 53 LYS B C 1
ATOM 2979 O O . LYS B 1 53 ? 22.703 -25.281 -8.203 1 93.94 53 LYS B O 1
ATOM 2984 N N . LYS B 1 54 ? 23.328 -23.812 -9.742 1 92.38 54 LYS B N 1
ATOM 2985 C CA . LYS B 1 54 ? 22.25 -22.891 -9.398 1 92.38 54 LYS B CA 1
ATOM 2986 C C . LYS B 1 54 ? 20.891 -23.516 -9.688 1 92.38 54 LYS B C 1
ATOM 2988 O O . LYS B 1 54 ? 19.922 -23.312 -8.938 1 92.38 54 LYS B O 1
ATOM 2993 N N . PHE B 1 55 ? 20.875 -24.188 -10.766 1 95.56 55 PHE B N 1
ATOM 2994 C CA . PHE B 1 55 ? 19.641 -24.875 -11.133 1 95.56 55 PHE B CA 1
ATOM 2995 C C . PHE B 1 55 ? 19.234 -25.859 -10.039 1 95.56 55 PHE B C 1
ATOM 2997 O O . PHE B 1 55 ? 18.094 -25.812 -9.578 1 95.56 55 PHE B O 1
ATOM 3004 N N . VAL B 1 56 ? 20.109 -26.656 -9.625 1 95.69 56 VAL B N 1
ATOM 3005 C CA . VAL B 1 56 ? 19.812 -27.641 -8.602 1 95.69 56 VAL B CA 1
ATOM 3006 C C . VAL B 1 56 ? 19.438 -26.953 -7.293 1 95.69 56 VAL B C 1
ATOM 3008 O O . VAL B 1 56 ? 18.5 -27.359 -6.609 1 95.69 56 VAL B O 1
ATOM 3011 N N . ALA B 1 57 ? 20.078 -25.938 -6.988 1 94.06 57 ALA B N 1
ATOM 3012 C CA . ALA B 1 57 ? 19.906 -25.219 -5.73 1 94.06 57 ALA B CA 1
ATOM 3013 C C . ALA B 1 57 ? 18.562 -24.484 -5.703 1 94.06 57 ALA B C 1
ATOM 3015 O O . ALA B 1 57 ? 18.031 -24.172 -4.633 1 94.06 57 ALA B O 1
ATOM 3016 N N . ALA B 1 58 ? 17.984 -24.172 -6.824 1 95.31 58 ALA B N 1
ATOM 3017 C CA . ALA B 1 58 ? 16.703 -23.469 -6.914 1 95.31 58 ALA B CA 1
ATOM 3018 C C . ALA B 1 58 ? 15.562 -24.312 -6.363 1 95.31 58 ALA B C 1
ATOM 3020 O O . ALA B 1 58 ? 14.602 -23.797 -5.801 1 95.31 58 ALA B O 1
ATOM 3021 N N . GLY B 1 59 ? 15.695 -25.656 -6.535 1 97.12 59 GLY B N 1
ATOM 3022 C CA . GLY B 1 59 ? 14.695 -26.562 -5.988 1 97.12 59 GLY B CA 1
ATOM 3023 C C . GLY B 1 59 ? 13.336 -26.406 -6.641 1 97.12 59 GLY B C 1
ATOM 3024 O O . GLY B 1 59 ? 12.32 -26.281 -5.949 1 97.12 59 GLY B O 1
ATOM 3025 N N . PHE B 1 60 ? 13.258 -26.5 -7.926 1 97.69 60 PHE B N 1
ATOM 3026 C CA . PHE B 1 60 ? 12.016 -26.266 -8.656 1 97.69 60 PHE B CA 1
ATOM 3027 C C . PHE B 1 60 ? 11.023 -27.391 -8.414 1 97.69 60 PHE B C 1
ATOM 3029 O O . PHE B 1 60 ? 9.812 -27.141 -8.328 1 97.69 60 PHE B O 1
ATOM 3036 N N . SER B 1 61 ? 11.508 -28.609 -8.336 1 98.44 61 SER B N 1
ATOM 3037 C CA . SER B 1 61 ? 10.602 -29.688 -8 1 98.44 61 SER B CA 1
ATOM 3038 C C . SER B 1 61 ? 10.094 -29.578 -6.566 1 98.44 61 SER B C 1
ATOM 3040 O O . SER B 1 61 ? 8.945 -29.906 -6.281 1 98.44 61 SER B O 1
ATOM 3042 N N . ARG B 1 62 ? 10.945 -29.109 -5.703 1 98.25 62 ARG B N 1
ATOM 3043 C CA . ARG B 1 62 ? 10.531 -28.922 -4.32 1 98.25 62 ARG B CA 1
ATOM 3044 C C . ARG B 1 62 ? 9.383 -27.922 -4.227 1 98.25 62 ARG B C 1
ATOM 3046 O O . ARG B 1 62 ? 8.391 -28.172 -3.535 1 98.25 62 ARG B O 1
ATOM 3053 N N . VAL B 1 63 ? 9.5 -26.766 -4.879 1 98.31 63 VAL B N 1
ATOM 3054 C CA . VAL B 1 63 ? 8.43 -25.781 -4.805 1 98.31 63 VAL B CA 1
ATOM 3055 C C . VAL B 1 63 ? 7.152 -26.359 -5.406 1 98.31 63 VAL B C 1
ATOM 3057 O O . VAL B 1 63 ? 6.051 -26.094 -4.918 1 98.31 63 VAL B O 1
ATOM 3060 N N . THR B 1 64 ? 7.25 -27.109 -6.465 1 98.75 64 THR B N 1
ATOM 3061 C CA . THR B 1 64 ? 6.078 -27.734 -7.074 1 98.75 64 THR B CA 1
ATOM 3062 C C . THR B 1 64 ? 5.406 -28.703 -6.098 1 98.75 64 THR B C 1
ATOM 3064 O O . THR B 1 64 ? 4.18 -28.734 -5.992 1 98.75 64 THR B O 1
ATOM 3067 N N . CYS B 1 65 ? 6.223 -29.453 -5.371 1 98.88 65 CYS B N 1
ATOM 3068 C CA . CYS B 1 65 ? 5.711 -30.406 -4.391 1 98.88 65 CYS B CA 1
ATOM 3069 C C . CYS B 1 65 ? 5.098 -29.688 -3.197 1 98.88 65 CYS B C 1
ATOM 3071 O O . CYS B 1 65 ? 4.27 -30.25 -2.48 1 98.88 65 CYS B O 1
ATOM 3073 N N . LEU B 1 66 ? 5.516 -28.516 -2.99 1 98.81 66 LEU B N 1
ATOM 3074 C CA . LEU B 1 66 ? 4.922 -27.672 -1.96 1 98.81 66 LEU B CA 1
ATOM 3075 C C . LEU B 1 66 ? 3.631 -27.031 -2.461 1 98.81 66 LEU B C 1
ATOM 3077 O O . LEU B 1 66 ? 2.682 -26.844 -1.692 1 98.81 66 LEU B O 1
ATOM 3081 N N . TYR B 1 67 ? 3.57 -26.719 -3.771 1 98.69 67 TYR B N 1
ATOM 3082 C CA . TYR B 1 67 ? 2.361 -26.188 -4.391 1 98.69 67 TYR B CA 1
ATOM 3083 C C . TYR B 1 67 ? 1.252 -27.234 -4.402 1 98.69 67 TYR B C 1
ATOM 3085 O O . TYR B 1 67 ? 0.09 -26.906 -4.137 1 98.69 67 TYR B O 1
ATOM 3093 N N . PHE B 1 68 ? 1.664 -28.484 -4.68 1 98.81 68 PHE B N 1
ATOM 3094 C CA . PHE B 1 68 ? 0.69 -29.547 -4.887 1 98.81 68 PHE B CA 1
ATOM 3095 C C . PHE B 1 68 ? 1.015 -30.766 -4.02 1 98.81 68 PHE B C 1
ATOM 3097 O O . PHE B 1 68 ? 1.214 -31.859 -4.527 1 98.81 68 PHE B O 1
ATOM 3104 N N . PRO B 1 69 ? 0.918 -30.578 -2.74 1 98.88 69 PRO B N 1
ATOM 3105 C CA . PRO B 1 69 ? 1.292 -31.688 -1.868 1 98.88 69 PRO B CA 1
ATOM 3106 C C . PRO B 1 69 ? 0.305 -32.844 -1.942 1 98.88 69 PRO B C 1
ATOM 3108 O O . PRO B 1 69 ? 0.626 -33.969 -1.524 1 98.88 69 PRO B O 1
ATOM 3111 N N . LYS B 1 70 ? -0.859 -32.625 -2.484 1 98.69 70 LYS B N 1
ATOM 3112 C CA . LYS B 1 70 ? -1.888 -33.656 -2.562 1 98.69 70 LYS B CA 1
ATOM 3113 C C . LYS B 1 70 ? -2.031 -34.188 -3.988 1 98.69 70 LYS B C 1
ATOM 3115 O O . LYS B 1 70 ? -3.018 -34.844 -4.316 1 98.69 70 LYS B O 1
ATOM 3120 N N . ALA B 1 71 ? -1.105 -33.875 -4.812 1 98.88 71 ALA B N 1
ATOM 3121 C CA . ALA B 1 71 ? -1.084 -34.406 -6.164 1 98.88 71 ALA B CA 1
ATOM 3122 C C . ALA B 1 71 ? -1.006 -35.938 -6.137 1 98.88 71 ALA B C 1
ATOM 3124 O O . ALA B 1 71 ? -0.472 -36.531 -5.191 1 98.88 71 ALA B O 1
ATOM 3125 N N . LEU B 1 72 ? -1.516 -36.531 -7.199 1 98.75 72 LEU B N 1
ATOM 3126 C CA . LEU B 1 72 ? -1.398 -37.969 -7.367 1 98.75 72 LEU B CA 1
ATOM 3127 C C . LEU B 1 72 ? 0.041 -38.375 -7.676 1 98.75 72 LEU B C 1
ATOM 3129 O O . LEU B 1 72 ? 0.742 -37.656 -8.406 1 98.75 72 LEU B O 1
ATOM 3133 N N . ASP B 1 73 ? 0.448 -39.531 -7.238 1 98.62 73 ASP B N 1
ATOM 3134 C CA . ASP B 1 73 ? 1.827 -40 -7.355 1 98.62 73 ASP B CA 1
ATOM 3135 C C . ASP B 1 73 ? 2.246 -40.125 -8.82 1 98.62 73 ASP B C 1
ATOM 3137 O O . ASP B 1 73 ? 3.402 -39.875 -9.164 1 98.62 73 ASP B O 1
ATOM 3141 N N . ASP B 1 74 ? 1.344 -40.5 -9.617 1 98.44 74 ASP B N 1
ATOM 3142 C CA . ASP B 1 74 ? 1.695 -40.75 -11.008 1 98.44 74 ASP B CA 1
ATOM 3143 C C . ASP B 1 74 ? 1.533 -39.5 -11.859 1 98.44 74 ASP B C 1
ATOM 3145 O O . ASP B 1 74 ? 1.649 -39.562 -13.086 1 98.44 74 ASP B O 1
ATOM 3149 N N . ARG B 1 75 ? 1.278 -38.344 -11.211 1 98.69 75 ARG B N 1
ATOM 3150 C CA . ARG B 1 75 ? 1.073 -37.125 -11.984 1 98.69 75 ARG B CA 1
ATOM 3151 C C . ARG B 1 75 ? 2.033 -36.031 -11.531 1 98.69 75 ARG B C 1
ATOM 3153 O O . ARG B 1 75 ? 2.34 -35.094 -12.305 1 98.69 75 ARG B O 1
ATOM 3160 N N . ILE B 1 76 ? 2.547 -36.031 -10.305 1 98.88 76 ILE B N 1
ATOM 3161 C CA . ILE B 1 76 ? 3.316 -34.938 -9.711 1 98.88 76 ILE B CA 1
ATOM 3162 C C . ILE B 1 76 ? 4.578 -34.688 -10.531 1 98.88 76 ILE B C 1
ATOM 3164 O O . ILE B 1 76 ? 5.027 -33.562 -10.656 1 98.88 76 ILE B O 1
ATOM 3168 N N . HIS B 1 77 ? 5.148 -35.75 -11.148 1 98.75 77 HIS B N 1
ATOM 3169 C CA . HIS B 1 77 ? 6.379 -35.594 -11.914 1 98.75 77 HIS B CA 1
ATOM 3170 C C . HIS B 1 77 ? 6.148 -34.75 -13.164 1 98.75 77 HIS B C 1
ATOM 3172 O O . HIS B 1 77 ? 7.043 -34 -13.602 1 98.75 77 HIS B O 1
ATOM 3178 N N . PHE B 1 78 ? 4.918 -34.75 -13.766 1 98.81 78 PHE B N 1
ATOM 3179 C CA . PHE B 1 78 ? 4.582 -33.906 -14.906 1 98.81 78 PHE B CA 1
ATOM 3180 C C . PHE B 1 78 ? 4.582 -32.438 -14.5 1 98.81 78 PHE B C 1
ATOM 3182 O O . PHE B 1 78 ? 5.125 -31.594 -15.219 1 98.81 78 PHE B O 1
ATOM 3189 N N . ALA B 1 79 ? 3.947 -32.188 -13.344 1 98.81 79 ALA B N 1
ATOM 3190 C CA . ALA B 1 79 ? 3.879 -30.828 -12.844 1 98.81 79 ALA B CA 1
ATOM 3191 C C . ALA B 1 79 ? 5.273 -30.266 -12.57 1 98.81 79 ALA B C 1
ATOM 3193 O O . ALA B 1 79 ? 5.574 -29.125 -12.906 1 98.81 79 ALA B O 1
ATOM 3194 N N . CYS B 1 80 ? 6.105 -31.078 -11.961 1 98.88 80 CYS B N 1
ATOM 3195 C CA . CYS B 1 80 ? 7.473 -30.656 -11.664 1 98.88 80 CYS B CA 1
ATOM 3196 C C . CYS B 1 80 ? 8.234 -30.328 -12.945 1 98.88 80 CYS B C 1
ATOM 3198 O O . CYS B 1 80 ? 8.898 -29.297 -13.023 1 98.88 80 CYS B O 1
ATOM 3200 N N . ARG B 1 81 ? 8.133 -31.156 -13.938 1 98.81 81 ARG B N 1
ATOM 3201 C CA . ARG B 1 81 ? 8.844 -30.938 -15.188 1 98.81 81 ARG B CA 1
ATOM 3202 C C . ARG B 1 81 ? 8.352 -29.688 -15.883 1 98.81 81 ARG B C 1
ATOM 3204 O O . ARG B 1 81 ? 9.148 -28.891 -16.391 1 98.81 81 ARG B O 1
ATOM 3211 N N . LEU B 1 82 ? 7.055 -29.531 -15.906 1 98.69 82 LEU B N 1
ATOM 3212 C CA . LEU B 1 82 ? 6.48 -28.391 -16.609 1 98.69 82 LEU B CA 1
ATOM 3213 C C . LEU B 1 82 ? 6.902 -27.078 -15.938 1 98.69 82 LEU B C 1
ATOM 3215 O O . LEU B 1 82 ? 7.367 -26.156 -16.609 1 98.69 82 LEU B O 1
ATOM 3219 N N . LEU B 1 83 ? 6.758 -26.969 -14.625 1 98.31 83 LEU B N 1
ATOM 3220 C CA . LEU B 1 83 ? 7.152 -25.75 -13.945 1 98.31 83 LEU B CA 1
ATOM 3221 C C . LEU B 1 83 ? 8.656 -25.516 -14.062 1 98.31 83 LEU B C 1
ATOM 3223 O O . LEU B 1 83 ? 9.102 -24.375 -14.211 1 98.31 83 LEU B O 1
ATOM 3227 N N . THR B 1 84 ? 9.43 -26.562 -14.016 1 98.38 84 THR B N 1
ATOM 3228 C CA . THR B 1 84 ? 10.875 -26.422 -14.141 1 98.38 84 THR B CA 1
ATOM 3229 C C . THR B 1 84 ? 11.25 -25.797 -15.484 1 98.38 84 THR B C 1
ATOM 3231 O O . THR B 1 84 ? 12 -24.828 -15.539 1 98.38 84 THR B O 1
ATOM 3234 N N . VAL B 1 85 ? 10.75 -26.359 -16.562 1 98.12 85 VAL B N 1
ATOM 3235 C CA . VAL B 1 85 ? 11.125 -25.859 -17.875 1 98.12 85 VAL B CA 1
ATOM 3236 C C . VAL B 1 85 ? 10.641 -24.422 -18.031 1 98.12 85 VAL B C 1
ATOM 3238 O O . VAL B 1 85 ? 11.32 -23.594 -18.641 1 98.12 85 VAL B O 1
ATOM 3241 N N . LEU B 1 86 ? 9.477 -24.109 -17.469 1 97.06 86 LEU B N 1
ATOM 3242 C CA . LEU B 1 86 ? 8.969 -22.75 -17.562 1 97.06 86 LEU B CA 1
ATOM 3243 C C . LEU B 1 86 ? 9.836 -21.797 -16.75 1 97.06 86 LEU B C 1
ATOM 3245 O O . LEU B 1 86 ? 10.055 -20.641 -17.156 1 97.06 86 LEU B O 1
ATOM 3249 N N . PHE B 1 87 ? 10.344 -22.234 -15.578 1 94.56 87 PHE B N 1
ATOM 3250 C CA . PHE B 1 87 ? 11.266 -21.422 -14.789 1 94.56 87 PHE B CA 1
ATOM 3251 C C . PHE B 1 87 ? 12.57 -21.203 -15.531 1 94.56 87 PHE B C 1
ATOM 3253 O O . PHE B 1 87 ? 13.133 -20.109 -15.5 1 94.56 87 PHE B O 1
ATOM 3260 N N . LEU B 1 88 ? 13.062 -22.203 -16.156 1 95.88 88 LEU B N 1
ATOM 3261 C CA . LEU B 1 88 ? 14.305 -22.109 -16.938 1 95.88 88 LEU B CA 1
ATOM 3262 C C . LEU B 1 88 ? 14.148 -21.141 -18.094 1 95.88 88 LEU B C 1
ATOM 3264 O O . LEU B 1 88 ? 15.047 -20.328 -18.375 1 95.88 88 LEU B O 1
ATOM 3268 N N . ILE B 1 89 ? 13.031 -21.234 -18.766 1 95.56 89 ILE B N 1
ATOM 3269 C CA . ILE B 1 89 ? 12.742 -20.312 -19.859 1 95.56 89 ILE B CA 1
ATOM 3270 C C . ILE B 1 89 ? 12.68 -18.891 -19.328 1 95.56 89 ILE B C 1
ATOM 3272 O O . ILE B 1 89 ? 13.266 -17.969 -19.906 1 95.56 89 ILE B O 1
ATOM 3276 N N . ASP B 1 90 ? 11.992 -18.672 -18.188 1 90.94 90 ASP B N 1
ATOM 3277 C CA . ASP B 1 90 ? 11.875 -17.359 -17.562 1 90.94 90 ASP B CA 1
ATOM 3278 C C . ASP B 1 90 ? 13.25 -16.781 -17.25 1 90.94 90 ASP B C 1
ATOM 3280 O O . ASP B 1 90 ? 13.477 -15.578 -17.422 1 90.94 90 ASP B O 1
ATOM 3284 N N . ASP B 1 91 ? 14.086 -17.578 -16.812 1 88.31 91 ASP B N 1
ATOM 3285 C CA . ASP B 1 91 ? 15.438 -17.141 -16.5 1 88.31 91 ASP B CA 1
ATOM 3286 C C . ASP B 1 91 ? 16.172 -16.688 -17.766 1 88.31 91 ASP B C 1
ATOM 3288 O O . ASP B 1 91 ? 16.938 -15.727 -17.734 1 88.31 91 ASP B O 1
ATOM 3292 N N . LEU B 1 92 ? 15.93 -17.359 -18.859 1 91.19 92 LEU B N 1
ATOM 3293 C CA . LEU B 1 92 ? 16.547 -16.984 -20.125 1 91.19 92 LEU B CA 1
ATOM 3294 C C . LEU B 1 92 ? 16 -15.648 -20.609 1 91.19 92 LEU B C 1
ATOM 3296 O O . LEU B 1 92 ? 16.75 -14.836 -21.172 1 91.19 92 LEU B O 1
ATOM 3300 N N . LEU B 1 93 ? 14.781 -15.445 -20.406 1 92 93 LEU B N 1
ATOM 3301 C CA . LEU B 1 93 ? 14.102 -14.258 -20.906 1 92 93 LEU B CA 1
ATOM 3302 C C . LEU B 1 93 ? 14.656 -13 -20.25 1 92 93 LEU B C 1
ATOM 3304 O O . LEU B 1 93 ? 14.578 -11.914 -20.828 1 92 93 LEU B O 1
ATOM 3308 N N . GLU B 1 94 ? 15.203 -13.109 -19.078 1 87.56 94 GLU B N 1
ATOM 3309 C CA . GLU B 1 94 ? 15.781 -11.969 -18.359 1 87.56 94 GLU B CA 1
ATOM 3310 C C . GLU B 1 94 ? 16.906 -11.336 -19.172 1 87.56 94 GLU B C 1
ATOM 3312 O O . GLU B 1 94 ? 17.234 -10.156 -19 1 87.56 94 GLU B O 1
ATOM 3317 N N . TYR B 1 95 ? 17.5 -12.086 -20.062 1 89.88 95 TYR B N 1
ATOM 3318 C CA . TYR B 1 95 ? 18.656 -11.617 -20.828 1 89.88 95 TYR B CA 1
ATOM 3319 C C . TYR B 1 95 ? 18.281 -11.344 -22.281 1 89.88 95 TYR B C 1
ATOM 3321 O O . TYR B 1 95 ? 19.141 -11.266 -23.141 1 89.88 95 TYR B O 1
ATOM 3329 N N . MET B 1 96 ? 17.031 -11.242 -22.516 1 92 96 MET B N 1
ATOM 3330 C CA . MET B 1 96 ? 16.516 -10.953 -23.844 1 92 96 MET B CA 1
ATOM 3331 C C . MET B 1 96 ? 15.727 -9.648 -23.859 1 92 96 MET B C 1
ATOM 3333 O O . MET B 1 96 ? 15.227 -9.211 -22.828 1 92 96 MET B O 1
ATOM 3337 N N . SER B 1 97 ? 15.656 -9.023 -25.078 1 92.06 97 SER B N 1
ATOM 3338 C CA . SER B 1 97 ? 14.703 -7.934 -25.266 1 92.06 97 SER B CA 1
ATOM 3339 C C . SER B 1 97 ? 13.266 -8.453 -25.281 1 92.06 97 SER B C 1
ATOM 3341 O O . SER B 1 97 ? 13.039 -9.656 -25.406 1 92.06 97 SER B O 1
ATOM 3343 N N . PHE B 1 98 ? 12.328 -7.586 -25.172 1 92.12 98 PHE B N 1
ATOM 3344 C CA . PHE B 1 98 ? 10.93 -7.977 -25.281 1 92.12 98 PHE B CA 1
ATOM 3345 C C . PHE B 1 98 ? 10.648 -8.656 -26.609 1 92.12 98 PHE B C 1
ATOM 3347 O O . PHE B 1 98 ? 9.93 -9.648 -26.672 1 92.12 98 PHE B O 1
ATOM 3354 N N . GLU B 1 99 ? 11.219 -8.055 -27.609 1 94.31 99 GLU B N 1
ATOM 3355 C CA . GLU B 1 99 ? 11.023 -8.602 -28.938 1 94.31 99 GLU B CA 1
ATOM 3356 C C . GLU B 1 99 ? 11.617 -10 -29.062 1 94.31 99 GLU B C 1
ATOM 3358 O O . GLU B 1 99 ? 10.953 -10.922 -29.547 1 94.31 99 GLU B O 1
ATOM 3363 N N . GLU B 1 100 ? 12.828 -10.188 -28.625 1 95.25 100 GLU B N 1
ATOM 3364 C CA . GLU B 1 100 ? 13.492 -11.484 -28.656 1 95.25 100 GLU B CA 1
ATOM 3365 C C . GLU B 1 100 ? 12.766 -12.508 -27.797 1 95.25 100 GLU B C 1
ATOM 3367 O O . GLU B 1 100 ? 12.586 -13.656 -28.203 1 95.25 100 GLU B O 1
ATOM 3372 N N . GLY B 1 101 ? 12.414 -12.07 -26.625 1 95.62 101 GLY B N 1
ATOM 3373 C CA . GLY B 1 101 ? 11.688 -12.953 -25.719 1 95.62 101 GLY B CA 1
ATOM 3374 C C . GLY B 1 101 ? 10.344 -13.391 -26.266 1 95.62 101 GLY B C 1
ATOM 3375 O O . GLY B 1 101 ? 9.977 -14.562 -26.156 1 95.62 101 GLY B O 1
ATOM 3376 N N . SER B 1 102 ? 9.656 -12.406 -26.828 1 96.25 102 SER B N 1
ATOM 3377 C CA . SER B 1 102 ? 8.375 -12.734 -27.438 1 96.25 102 SER B CA 1
ATOM 3378 C C . SER B 1 102 ? 8.547 -13.734 -28.578 1 96.25 102 SER B C 1
ATOM 3380 O O . SER B 1 102 ? 7.781 -14.695 -28.672 1 96.25 102 SER B O 1
ATOM 3382 N N . ALA B 1 103 ? 9.5 -13.5 -29.375 1 97.12 103 ALA B N 1
ATOM 3383 C CA . ALA B 1 103 ? 9.766 -14.414 -30.484 1 97.12 103 ALA B CA 1
ATOM 3384 C C . ALA B 1 103 ? 10.117 -15.805 -29.969 1 97.12 103 ALA B C 1
ATOM 3386 O O . ALA B 1 103 ? 9.68 -16.812 -30.531 1 97.12 103 ALA B O 1
ATOM 3387 N N . TYR B 1 104 ? 10.922 -15.844 -28.984 1 96.62 104 TYR B N 1
ATOM 3388 C CA . TYR B 1 104 ? 11.328 -17.109 -28.359 1 96.62 104 TYR B CA 1
ATOM 3389 C C . TYR B 1 104 ? 10.117 -17.891 -27.875 1 96.62 104 TYR B C 1
ATOM 3391 O O . TYR B 1 104 ? 9.969 -19.078 -28.203 1 96.62 104 TYR B O 1
ATOM 3399 N N . ASN B 1 105 ? 9.242 -17.25 -27.156 1 97.12 105 ASN B N 1
ATOM 3400 C CA . ASN B 1 105 ? 8.047 -17.891 -26.609 1 97.12 105 ASN B CA 1
ATOM 3401 C C . ASN B 1 105 ? 7.074 -18.297 -27.703 1 97.12 105 ASN B C 1
ATOM 3403 O O . ASN B 1 105 ? 6.508 -19.391 -27.672 1 97.12 105 ASN B O 1
ATOM 3407 N N . GLU B 1 106 ? 6.883 -17.422 -28.656 1 97.56 106 GLU B N 1
ATOM 3408 C CA . GLU B 1 106 ? 5.922 -17.688 -29.734 1 97.56 106 GLU B CA 1
ATOM 3409 C C . GLU B 1 106 ? 6.367 -18.875 -30.578 1 97.56 106 GLU B C 1
ATOM 3411 O O . GLU B 1 106 ? 5.539 -19.516 -31.234 1 97.56 106 GLU B O 1
ATOM 3416 N N . LYS B 1 107 ? 7.629 -19.125 -30.578 1 97.81 107 LYS B N 1
ATOM 3417 C CA . LYS B 1 107 ? 8.133 -20.297 -31.281 1 97.81 107 LYS B CA 1
ATOM 3418 C C . LYS B 1 107 ? 7.762 -21.578 -30.547 1 97.81 107 LYS B C 1
ATOM 3420 O O . LYS B 1 107 ? 7.512 -22.609 -31.156 1 97.81 107 LYS B O 1
ATOM 3425 N N . LEU B 1 108 ? 7.715 -21.562 -29.281 1 98.25 108 LEU B N 1
ATOM 3426 C CA . LEU B 1 108 ? 7.496 -22.734 -28.453 1 98.25 108 LEU B CA 1
ATOM 3427 C C . LEU B 1 108 ? 6.012 -23.062 -28.359 1 98.25 108 LEU B C 1
ATOM 3429 O O . LEU B 1 108 ? 5.637 -24.219 -28.125 1 98.25 108 LEU B O 1
ATOM 3433 N N . ILE B 1 109 ? 5.109 -22.078 -28.578 1 98.06 109 ILE B N 1
ATOM 3434 C CA . ILE B 1 109 ? 3.674 -22.219 -28.375 1 98.06 109 ILE B CA 1
ATOM 3435 C C . ILE B 1 109 ? 3.098 -23.234 -29.359 1 98.06 109 ILE B C 1
ATOM 3437 O O . ILE B 1 109 ? 2.447 -24.203 -28.953 1 98.06 109 ILE B O 1
ATOM 3441 N N . PRO B 1 110 ? 3.379 -23.156 -30.625 1 98.25 110 PRO B N 1
ATOM 3442 C CA . PRO B 1 110 ? 2.83 -24.156 -31.547 1 98.25 110 PRO B CA 1
ATOM 3443 C C . PRO B 1 110 ? 3.412 -25.547 -31.297 1 98.25 110 PRO B C 1
ATOM 3445 O O . PRO B 1 110 ? 2.746 -26.547 -31.562 1 98.25 110 PRO B O 1
ATOM 3448 N N . ILE B 1 111 ? 4.633 -25.641 -30.828 1 98.5 111 ILE B N 1
ATOM 3449 C CA . ILE B 1 111 ? 5.234 -26.922 -30.469 1 98.5 111 ILE B CA 1
ATOM 3450 C C . ILE B 1 111 ? 4.484 -27.547 -29.297 1 98.5 111 ILE B C 1
ATOM 3452 O O . ILE B 1 111 ? 4.203 -28.734 -29.281 1 98.5 111 ILE B O 1
ATOM 3456 N N . SER B 1 112 ? 4.148 -26.719 -28.344 1 98.62 112 SER B N 1
ATOM 3457 C CA . SER B 1 112 ? 3.389 -27.172 -27.172 1 98.62 112 SER B CA 1
ATOM 3458 C C . SER B 1 112 ? 2.018 -27.688 -27.578 1 98.62 112 SER B C 1
ATOM 3460 O O . SER B 1 112 ? 1.531 -28.672 -27.016 1 98.62 112 SER B O 1
ATOM 3462 N N . ARG B 1 113 ? 1.4 -27.094 -28.578 1 97.38 113 ARG B N 1
ATOM 3463 C CA . ARG B 1 113 ? 0.08 -27.484 -29.047 1 97.38 113 ARG B CA 1
ATOM 3464 C C . ARG B 1 113 ? 0.152 -28.781 -29.844 1 97.38 113 ARG B C 1
ATOM 3466 O O . ARG B 1 113 ? -0.858 -29.469 -30.016 1 97.38 113 ARG B O 1
ATOM 3473 N N . GLY B 1 114 ? 1.266 -29.078 -30.344 1 96.5 114 GLY B N 1
ATOM 3474 C CA . GLY B 1 114 ? 1.433 -30.234 -31.203 1 96.5 114 GLY B CA 1
ATOM 3475 C C . GLY B 1 114 ? 1.267 -29.906 -32.688 1 96.5 114 GLY B C 1
ATOM 3476 O O . GLY B 1 114 ? 1.243 -30.797 -33.531 1 96.5 114 GLY B O 1
ATOM 3477 N N . ASP B 1 115 ? 1.218 -28.656 -33.031 1 97.06 115 ASP B N 1
ATOM 3478 C CA . ASP B 1 115 ? 1.031 -28.203 -34.406 1 97.06 115 ASP B CA 1
ATOM 3479 C C . ASP B 1 115 ? 2.332 -28.297 -35.188 1 97.06 115 ASP B C 1
ATOM 3481 O O . ASP B 1 115 ? 2.311 -28.406 -36.406 1 97.06 115 ASP B O 1
ATOM 3485 N N . VAL B 1 116 ? 3.453 -28.094 -34.531 1 97.81 116 VAL B N 1
ATOM 3486 C CA . VAL B 1 116 ? 4.785 -28.078 -35.125 1 97.81 116 VAL B CA 1
ATOM 3487 C C . VAL B 1 116 ? 5.684 -29.078 -34.406 1 97.81 116 VAL B C 1
ATOM 3489 O O . VAL B 1 116 ? 5.664 -29.188 -33.188 1 97.81 116 VAL B O 1
ATOM 3492 N N . LEU B 1 117 ? 6.41 -29.859 -35.125 1 98.31 117 LEU B N 1
ATOM 3493 C CA . LEU B 1 117 ? 7.379 -30.781 -34.531 1 98.31 117 LEU B CA 1
ATOM 3494 C C . LEU B 1 117 ? 8.625 -30.047 -34.062 1 98.31 117 LEU B C 1
ATOM 3496 O O . LEU B 1 117 ? 9.031 -29.062 -34.688 1 98.31 117 LEU B O 1
ATOM 3500 N N . PRO B 1 118 ? 9.219 -30.484 -32.969 1 98.31 118 PRO B N 1
ATOM 3501 C CA . PRO B 1 118 ? 10.414 -29.812 -32.469 1 98.31 118 PRO B CA 1
ATOM 3502 C C . PRO B 1 118 ? 11.656 -30.109 -33.312 1 98.31 118 PRO B C 1
ATOM 3504 O O . PRO B 1 118 ? 11.75 -31.156 -33.938 1 98.31 118 PRO B O 1
ATOM 3507 N N . ASP B 1 119 ? 12.531 -29.094 -33.438 1 98.12 119 ASP B N 1
ATOM 3508 C CA . ASP B 1 119 ? 13.906 -29.406 -33.812 1 98.12 119 ASP B CA 1
ATOM 3509 C C . ASP B 1 119 ? 14.625 -30.141 -32.656 1 98.12 119 ASP B C 1
ATOM 3511 O O . ASP B 1 119 ? 14.914 -29.547 -31.625 1 98.12 119 ASP B O 1
ATOM 3515 N N . ARG B 1 120 ? 14.938 -31.391 -32.844 1 97.06 120 ARG B N 1
ATOM 3516 C CA . ARG B 1 120 ? 15.438 -32.25 -31.766 1 97.06 120 ARG B CA 1
ATOM 3517 C C . ARG B 1 120 ? 16.875 -31.922 -31.422 1 97.06 120 ARG B C 1
ATOM 3519 O O . ARG B 1 120 ? 17.406 -32.375 -30.406 1 97.06 120 ARG B O 1
ATOM 3526 N N . SER B 1 121 ? 17.547 -31.031 -32.188 1 97.12 121 SER B N 1
ATOM 3527 C CA . SER B 1 121 ? 18.875 -30.516 -31.844 1 97.12 121 SER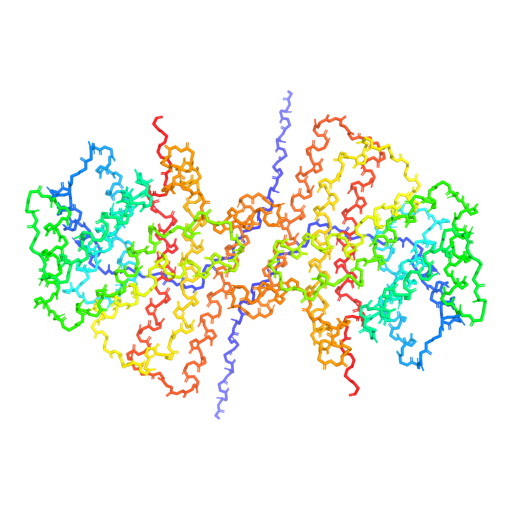 B CA 1
ATOM 3528 C C . SER B 1 121 ? 18.781 -29.359 -30.859 1 97.12 121 SER B C 1
ATOM 3530 O O . SER B 1 121 ? 19.781 -28.953 -30.266 1 97.12 121 SER B O 1
ATOM 3532 N N . ILE B 1 122 ? 17.625 -28.812 -30.688 1 97 122 ILE B N 1
ATOM 3533 C CA . ILE B 1 122 ? 17.391 -27.703 -29.766 1 97 122 ILE B CA 1
ATOM 3534 C C . ILE B 1 122 ? 16.688 -28.219 -28.5 1 97 122 ILE B C 1
ATOM 3536 O O . ILE B 1 122 ? 15.5 -28.547 -28.531 1 97 122 ILE B O 1
ATOM 3540 N N . PRO B 1 123 ? 17.312 -28.203 -27.422 1 97.38 123 PRO B N 1
ATOM 3541 C CA . PRO B 1 123 ? 16.828 -28.859 -26.203 1 97.38 123 PRO B CA 1
ATOM 3542 C C . PRO B 1 123 ? 15.469 -28.359 -25.75 1 97.38 123 PRO B C 1
ATOM 3544 O O . PRO B 1 123 ? 14.562 -29.172 -25.484 1 97.38 123 PRO B O 1
ATOM 3547 N N . VAL B 1 124 ? 15.242 -27.078 -25.719 1 97.94 124 VAL B N 1
ATOM 3548 C CA . VAL B 1 124 ? 13.984 -26.547 -25.188 1 97.94 124 VAL B CA 1
ATOM 3549 C C . VAL B 1 124 ? 12.82 -27.016 -26.062 1 97.94 124 VAL B C 1
ATOM 3551 O O . VAL B 1 124 ? 11.727 -27.281 -25.562 1 97.94 124 VAL B O 1
ATOM 3554 N N . GLU B 1 125 ? 13 -27.203 -27.312 1 98.12 125 GLU B N 1
ATOM 3555 C CA . GLU B 1 125 ? 11.93 -27.609 -28.234 1 98.12 125 GLU B CA 1
ATOM 3556 C C . GLU B 1 125 ? 11.516 -29.062 -27.984 1 98.12 125 GLU B C 1
ATOM 3558 O O . GLU B 1 125 ? 10.328 -29.344 -27.844 1 98.12 125 GLU B O 1
ATOM 3563 N N . TYR B 1 126 ? 12.469 -29.938 -27.922 1 98.25 126 TYR B N 1
ATOM 3564 C CA . TYR B 1 126 ? 12.062 -31.344 -27.766 1 98.25 126 TYR B CA 1
ATOM 3565 C C . TYR B 1 126 ? 11.633 -31.625 -26.328 1 98.25 126 TYR B C 1
ATOM 3567 O O . TYR B 1 126 ? 10.773 -32.5 -26.109 1 98.25 126 TYR B O 1
ATOM 3575 N N . ILE B 1 127 ? 12.258 -30.969 -25.344 1 98.56 127 ILE B N 1
ATOM 3576 C CA . ILE B 1 127 ? 11.82 -31.125 -23.953 1 98.56 127 ILE B CA 1
ATOM 3577 C C . ILE B 1 127 ? 10.344 -30.766 -23.828 1 98.56 127 ILE B C 1
ATOM 3579 O O . ILE B 1 127 ? 9.555 -31.531 -23.281 1 98.56 127 ILE B O 1
ATOM 3583 N N . ILE B 1 128 ? 9.953 -29.594 -24.391 1 98.38 128 ILE B N 1
ATOM 3584 C CA . ILE B 1 128 ? 8.586 -29.094 -24.312 1 98.38 128 ILE B CA 1
ATOM 3585 C C . ILE B 1 128 ? 7.652 -30.031 -25.078 1 98.38 128 ILE B C 1
ATOM 3587 O O . ILE B 1 128 ? 6.605 -30.422 -24.562 1 98.38 128 ILE B O 1
ATOM 3591 N N . TYR B 1 129 ? 7.988 -30.406 -26.188 1 98.62 129 TYR B N 1
ATOM 3592 C CA . TYR B 1 129 ? 7.164 -31.281 -27.016 1 98.62 129 TYR B CA 1
ATOM 3593 C C . TYR B 1 129 ? 6.93 -32.625 -26.328 1 98.62 129 TYR B C 1
ATOM 3595 O O . TYR B 1 129 ? 5.789 -33.062 -26.203 1 98.62 129 TYR B O 1
ATOM 3603 N N . ASP B 1 130 ? 7.992 -33.25 -25.891 1 98.62 130 ASP B N 1
ATOM 3604 C CA . ASP B 1 130 ? 7.902 -34.594 -25.281 1 98.62 130 ASP B CA 1
ATOM 3605 C C . ASP B 1 130 ? 7.09 -34.531 -24 1 98.62 130 ASP B C 1
ATOM 3607 O O . ASP B 1 130 ? 6.352 -35.469 -23.688 1 98.62 130 ASP B O 1
ATOM 3611 N N . LEU B 1 131 ? 7.32 -33.5 -23.266 1 98.75 131 LEU B N 1
ATOM 3612 C CA . LEU B 1 131 ? 6.574 -33.375 -22.016 1 98.75 131 LEU B CA 1
ATOM 3613 C C . LEU B 1 131 ? 5.078 -33.281 -22.281 1 98.75 131 LEU B C 1
ATOM 3615 O O . LEU B 1 131 ? 4.289 -34 -21.672 1 98.75 131 LEU B O 1
ATOM 3619 N N . TRP B 1 132 ? 4.641 -32.406 -23.188 1 98.75 132 TRP B N 1
ATOM 3620 C CA . TRP B 1 132 ? 3.223 -32.25 -23.5 1 98.75 132 TRP B CA 1
ATOM 3621 C C . TRP B 1 132 ? 2.639 -33.531 -24.047 1 98.75 132 TRP B C 1
ATOM 3623 O O . TRP B 1 132 ? 1.523 -33.906 -23.688 1 98.75 132 TRP B O 1
ATOM 3633 N N . GLU B 1 133 ? 3.389 -34.25 -24.859 1 98.5 133 GLU B N 1
ATOM 3634 C CA . GLU B 1 133 ? 2.916 -35.5 -25.391 1 98.5 133 GLU B CA 1
ATOM 3635 C C . GLU B 1 133 ? 2.76 -36.562 -24.281 1 98.5 133 GLU B C 1
ATOM 3637 O O . GLU B 1 133 ? 1.817 -37.344 -24.297 1 98.5 133 GLU B O 1
ATOM 3642 N N . SER B 1 134 ? 3.719 -36.562 -23.438 1 98.62 134 SER B N 1
ATOM 3643 C CA . SER B 1 134 ? 3.631 -37.469 -22.312 1 98.62 134 SER B CA 1
ATOM 3644 C C . SER B 1 134 ? 2.43 -37.156 -21.438 1 98.62 134 SER B C 1
ATOM 3646 O O . SER B 1 134 ? 1.759 -38.062 -20.938 1 98.62 134 SER B O 1
ATOM 3648 N N . MET B 1 135 ? 2.17 -35.875 -21.141 1 98.75 135 MET B N 1
ATOM 3649 C CA . MET B 1 135 ? 1.011 -35.469 -20.344 1 98.75 135 MET B CA 1
ATOM 3650 C C . MET B 1 135 ? -0.287 -35.844 -21.062 1 98.75 135 MET B C 1
ATOM 3652 O O . MET B 1 135 ? -1.224 -36.344 -20.422 1 98.75 135 MET B O 1
ATOM 3656 N N . ARG B 1 136 ? -0.339 -35.688 -22.359 1 98.56 136 ARG B N 1
ATOM 3657 C CA . ARG B 1 136 ? -1.511 -36.062 -23.141 1 98.56 136 ARG B CA 1
ATOM 3658 C C . ARG B 1 136 ? -1.727 -37.594 -23.109 1 98.56 136 ARG B C 1
ATOM 3660 O O . ARG B 1 136 ? -2.865 -38.062 -23.062 1 98.56 136 ARG B O 1
ATOM 3667 N N . ALA B 1 137 ? -0.618 -38.281 -23.219 1 98.62 137 ALA B N 1
ATOM 3668 C CA . ALA B 1 137 ? -0.72 -39.75 -23.156 1 98.62 137 ALA B CA 1
ATOM 3669 C C . ALA B 1 137 ? -1.321 -40.219 -21.828 1 98.62 137 ALA B C 1
ATOM 3671 O O . ALA B 1 137 ? -2.033 -41.219 -21.781 1 98.62 137 ALA B O 1
ATOM 3672 N N . HIS B 1 138 ? -1.052 -39.5 -20.797 1 98.5 138 HIS B N 1
ATOM 3673 C CA . HIS B 1 138 ? -1.581 -39.812 -19.469 1 98.5 138 HIS B CA 1
ATOM 3674 C C . HIS B 1 138 ? -3.039 -39.375 -19.344 1 98.5 138 HIS B C 1
ATOM 3676 O O . HIS B 1 138 ? -3.871 -40.156 -18.844 1 98.5 138 HIS B O 1
ATOM 3682 N N . ASP B 1 139 ? -3.377 -38.219 -19.75 1 98.19 139 ASP B N 1
ATOM 3683 C CA . ASP B 1 139 ? -4.719 -37.625 -19.703 1 98.19 139 ASP B CA 1
ATOM 3684 C C . ASP B 1 139 ? -4.844 -36.469 -20.703 1 98.19 139 ASP B C 1
ATOM 3686 O O . ASP B 1 139 ? -4.625 -35.312 -20.344 1 98.19 139 ASP B O 1
ATOM 3690 N N . ARG B 1 140 ? -5.285 -36.781 -21.844 1 97.88 140 ARG B N 1
ATOM 3691 C CA . ARG B 1 140 ? -5.266 -35.812 -22.953 1 97.88 140 ARG B CA 1
ATOM 3692 C C . ARG B 1 140 ? -6.148 -34.594 -22.641 1 97.88 140 ARG B C 1
ATOM 3694 O O . ARG B 1 140 ? -5.742 -33.469 -22.844 1 97.88 140 ARG B O 1
ATOM 3701 N N . GLU B 1 141 ? -7.332 -34.812 -22.172 1 97.44 141 GLU B N 1
ATOM 3702 C CA . GLU B 1 141 ? -8.281 -33.75 -21.922 1 97.44 141 GLU B CA 1
ATOM 3703 C C . GLU B 1 141 ? -7.738 -32.75 -20.891 1 97.44 141 GLU B C 1
ATOM 3705 O O . GLU B 1 141 ? -7.723 -31.547 -21.125 1 97.44 141 GLU B O 1
ATOM 3710 N N . MET B 1 142 ? -7.23 -33.219 -19.781 1 97.62 142 MET B N 1
ATOM 3711 C CA . MET B 1 142 ? -6.766 -32.344 -18.703 1 97.62 142 MET B CA 1
ATOM 3712 C C . MET B 1 142 ? -5.445 -31.688 -19.078 1 97.62 142 MET B C 1
ATOM 3714 O O . MET B 1 142 ? -5.188 -30.547 -18.688 1 97.62 142 MET B O 1
ATOM 3718 N N . ALA B 1 143 ? -4.617 -32.406 -19.844 1 98.44 143 ALA B N 1
ATOM 3719 C CA . ALA B 1 143 ? -3.373 -31.812 -20.312 1 98.44 143 ALA B CA 1
ATOM 3720 C C . ALA B 1 143 ? -3.652 -30.625 -21.234 1 98.44 143 ALA B C 1
ATOM 3722 O O . ALA B 1 143 ? -3.035 -29.562 -21.078 1 98.44 143 ALA B O 1
ATOM 3723 N N . ASP B 1 144 ? -4.605 -30.781 -22.109 1 97.69 144 ASP B N 1
ATOM 3724 C CA . ASP B 1 144 ? -4.914 -29.734 -23.078 1 97.69 144 ASP B CA 1
ATOM 3725 C C . ASP B 1 144 ? -5.531 -28.516 -22.391 1 97.69 144 ASP B C 1
ATOM 3727 O O . ASP B 1 144 ? -5.402 -27.391 -22.875 1 97.69 144 ASP B O 1
ATOM 3731 N N . GLU B 1 145 ? -6.113 -28.688 -21.234 1 96.75 145 GLU B N 1
ATOM 3732 C CA . GLU B 1 145 ? -6.695 -27.578 -20.484 1 96.75 145 GLU B CA 1
ATOM 3733 C C . GLU B 1 145 ? -5.609 -26.688 -19.891 1 96.75 145 GLU B C 1
ATOM 3735 O O . GLU B 1 145 ? -5.879 -25.547 -19.516 1 96.75 145 GLU B O 1
ATOM 3740 N N . ILE B 1 146 ? -4.391 -27.172 -19.812 1 98.06 146 ILE B N 1
ATOM 3741 C CA . ILE B 1 146 ? -3.297 -26.406 -19.203 1 98.06 146 ILE B CA 1
ATOM 3742 C C . ILE B 1 146 ? -2.652 -25.516 -20.266 1 98.06 146 ILE B C 1
ATOM 3744 O O . ILE B 1 146 ? -1.952 -24.547 -19.922 1 98.06 146 ILE B O 1
ATOM 3748 N N . LEU B 1 147 ? -2.893 -25.781 -21.547 1 97.88 147 LEU B N 1
ATOM 3749 C CA . LEU B 1 147 ? -2.17 -25.141 -22.641 1 97.88 147 LEU B CA 1
ATOM 3750 C C . LEU B 1 147 ? -2.389 -23.625 -22.609 1 97.88 147 LEU B C 1
ATOM 3752 O O . LEU B 1 147 ? -1.434 -22.859 -22.484 1 97.88 147 LEU B O 1
ATOM 3756 N N . GLU B 1 148 ? -3.598 -23.234 -22.625 1 96.44 148 GLU B N 1
ATOM 3757 C CA . GLU B 1 148 ? -3.861 -21.797 -22.75 1 96.44 148 GLU B CA 1
ATOM 3758 C C . GLU B 1 148 ? -3.365 -21.047 -21.531 1 96.44 148 GLU B C 1
ATOM 3760 O O . GLU B 1 148 ? -2.766 -19.969 -21.656 1 96.44 148 GLU B O 1
ATOM 3765 N N . PRO B 1 149 ? -3.553 -21.547 -20.312 1 96.19 149 PRO B N 1
ATOM 3766 C CA . PRO B 1 149 ? -2.959 -20.891 -19.141 1 96.19 149 PRO B CA 1
ATOM 3767 C C . PRO B 1 149 ? -1.441 -20.766 -19.25 1 96.19 149 PRO B C 1
ATOM 3769 O O . PRO B 1 149 ? -0.879 -19.734 -18.859 1 96.19 149 PRO B O 1
ATOM 3772 N N . VAL B 1 150 ? -0.768 -21.734 -19.797 1 97.44 150 VAL B N 1
ATOM 3773 C CA . VAL B 1 150 ? 0.679 -21.688 -19.984 1 97.44 150 VAL B CA 1
ATOM 3774 C C . VAL B 1 150 ? 1.032 -20.594 -21 1 97.44 150 VAL B C 1
ATOM 3776 O O . VAL B 1 150 ? 1.963 -19.812 -20.781 1 97.44 150 VAL B O 1
ATOM 3779 N N . PHE B 1 151 ? 0.246 -20.547 -22.062 1 97.06 151 PHE B N 1
ATOM 3780 C CA . PHE B 1 151 ? 0.521 -19.562 -23.109 1 97.06 151 PHE B CA 1
ATOM 3781 C C . PHE B 1 151 ? 0.309 -18.156 -22.594 1 97.06 151 PHE B C 1
ATOM 3783 O O . PHE B 1 151 ? 1.076 -17.25 -22.922 1 97.06 151 PHE B O 1
ATOM 3790 N N . LEU B 1 152 ? -0.697 -18 -21.828 1 94.56 152 LEU B N 1
ATOM 3791 C CA . LEU B 1 152 ? -0.945 -16.703 -21.203 1 94.56 152 LEU B CA 1
ATOM 3792 C C . LEU B 1 152 ? 0.225 -16.297 -20.312 1 94.56 152 LEU B C 1
ATOM 3794 O O . LEU B 1 152 ? 0.661 -15.148 -20.344 1 94.56 152 LEU B O 1
ATOM 3798 N N . PHE B 1 153 ? 0.718 -17.188 -19.594 1 94.75 153 PHE B N 1
ATOM 3799 C CA . PHE B 1 153 ? 1.864 -16.953 -18.719 1 94.75 153 PHE B CA 1
ATOM 3800 C C . PHE B 1 153 ? 3.1 -16.594 -19.531 1 94.75 153 PHE B C 1
ATOM 3802 O O . PHE B 1 153 ? 3.785 -15.617 -19.219 1 94.75 153 PHE B O 1
ATOM 3809 N N . MET B 1 154 ? 3.357 -17.344 -20.562 1 95.5 154 MET B N 1
ATOM 3810 C CA . MET B 1 154 ? 4.523 -17.125 -21.422 1 95.5 154 MET B CA 1
ATOM 3811 C C . MET B 1 154 ? 4.469 -15.75 -22.078 1 95.5 154 MET B C 1
ATOM 3813 O O . MET B 1 154 ? 5.473 -15.039 -22.125 1 95.5 154 MET B O 1
ATOM 3817 N N . ARG B 1 155 ? 3.336 -15.367 -22.469 1 93.88 155 ARG B N 1
ATOM 3818 C CA . ARG B 1 155 ? 3.182 -14.078 -23.141 1 93.88 155 ARG B CA 1
ATOM 3819 C C . ARG B 1 155 ? 3.289 -12.93 -22.156 1 93.88 155 ARG B C 1
ATOM 3821 O O . ARG B 1 155 ? 3.814 -11.859 -22.484 1 93.88 155 ARG B O 1
ATOM 3828 N N . ALA B 1 156 ? 2.834 -13.148 -20.953 1 90.38 156 ALA B N 1
ATOM 3829 C CA . ALA B 1 156 ? 2.91 -12.117 -19.906 1 90.38 156 ALA B CA 1
ATOM 3830 C C . ALA B 1 156 ? 4.359 -11.82 -19.547 1 90.38 156 ALA B C 1
ATOM 3832 O O . ALA B 1 156 ? 4.699 -10.68 -19.219 1 90.38 156 ALA B O 1
ATOM 3833 N N . GLN B 1 157 ? 5.199 -12.781 -19.625 1 89.75 157 GLN B N 1
ATOM 3834 C CA . GLN B 1 157 ? 6.602 -12.641 -19.25 1 89.75 157 GLN B CA 1
ATOM 3835 C C . GLN B 1 157 ? 7.348 -11.727 -20.203 1 89.75 157 GLN B C 1
ATOM 3837 O O . GLN B 1 157 ? 8.43 -11.227 -19.891 1 89.75 157 GLN B O 1
ATOM 3842 N N . THR B 1 158 ? 6.785 -11.5 -21.375 1 90.81 158 THR B N 1
ATOM 3843 C CA . THR B 1 158 ? 7.457 -10.68 -22.375 1 90.81 158 THR B CA 1
ATOM 3844 C C . THR B 1 158 ? 6.613 -9.469 -22.75 1 90.81 158 THR B C 1
ATOM 3846 O O . THR B 1 158 ? 6.84 -8.836 -23.781 1 90.81 158 THR B O 1
ATOM 3849 N N . ASP B 1 159 ? 5.66 -9.227 -21.953 1 88.81 159 ASP B N 1
ATOM 3850 C CA . ASP B 1 159 ? 4.77 -8.094 -22.172 1 88.81 159 ASP B CA 1
ATOM 3851 C C . ASP B 1 159 ? 5.465 -6.773 -21.844 1 88.81 159 ASP B C 1
ATOM 3853 O O . ASP B 1 159 ? 6.062 -6.633 -20.766 1 88.81 159 ASP B O 1
ATOM 3857 N N . ARG B 1 160 ? 5.266 -5.781 -22.625 1 88.69 160 ARG B N 1
ATOM 3858 C CA . ARG B 1 160 ? 5.922 -4.488 -22.469 1 88.69 160 ARG B CA 1
ATOM 3859 C C . ARG B 1 160 ? 5.336 -3.709 -21.297 1 88.69 160 ARG B C 1
ATOM 3861 O O . ARG B 1 160 ? 5.934 -2.74 -20.828 1 88.69 160 ARG B O 1
ATOM 3868 N N . THR B 1 161 ? 4.223 -4.059 -20.875 1 85.81 161 THR B N 1
ATOM 3869 C CA . THR B 1 161 ? 3.59 -3.408 -19.734 1 85.81 161 THR B CA 1
ATOM 3870 C C . THR B 1 161 ? 4.523 -3.406 -18.531 1 85.81 161 THR B C 1
ATOM 3872 O O . THR B 1 161 ? 4.477 -2.492 -17.703 1 85.81 161 THR B O 1
ATOM 3875 N N . ARG B 1 162 ? 5.352 -4.324 -18.484 1 83.44 162 ARG B N 1
ATOM 3876 C CA . ARG B 1 162 ? 6.301 -4.477 -17.375 1 83.44 162 ARG B CA 1
ATOM 3877 C C . ARG B 1 162 ? 7.211 -3.258 -17.266 1 83.44 162 ARG B C 1
ATOM 3879 O O . ARG B 1 162 ? 7.699 -2.938 -16.188 1 83.44 162 ARG B O 1
ATOM 3886 N N . ALA B 1 163 ? 7.418 -2.604 -18.328 1 86 163 ALA B N 1
ATOM 3887 C CA . ALA B 1 163 ? 8.352 -1.481 -18.359 1 86 163 ALA B CA 1
ATOM 3888 C C . ALA B 1 163 ? 7.641 -0.163 -18.078 1 86 163 ALA B C 1
ATOM 3890 O O . ALA B 1 163 ? 8.289 0.871 -17.891 1 86 163 ALA B O 1
ATOM 3891 N N . ARG B 1 164 ? 6.383 -0.208 -18 1 88.5 164 ARG B N 1
ATOM 3892 C CA . ARG B 1 164 ? 5.621 1.012 -17.75 1 88.5 164 ARG B CA 1
ATOM 3893 C C . ARG B 1 164 ? 5.504 1.274 -16.25 1 88.5 164 ARG B C 1
ATOM 3895 O O . ARG B 1 164 ? 5.359 0.339 -15.453 1 88.5 164 ARG B O 1
ATOM 3902 N N . PRO B 1 165 ? 5.574 2.572 -15.938 1 87.81 165 PRO B N 1
ATOM 3903 C CA . PRO B 1 165 ? 5.324 2.893 -14.531 1 87.81 165 PRO B CA 1
ATOM 3904 C C . PRO B 1 165 ? 3.928 2.477 -14.07 1 87.81 165 PRO B C 1
ATOM 3906 O O . PRO B 1 165 ? 2.955 2.639 -14.812 1 87.81 165 PRO B O 1
ATOM 3909 N N . MET B 1 166 ? 3.902 1.852 -12.93 1 90.88 166 MET B N 1
ATOM 3910 C CA . MET B 1 166 ? 2.635 1.412 -12.352 1 90.88 166 MET B CA 1
ATOM 3911 C C . MET B 1 166 ? 2.582 1.713 -10.859 1 90.88 166 MET B C 1
ATOM 3913 O O . MET B 1 166 ? 3.609 1.68 -10.18 1 90.88 166 MET B O 1
ATOM 3917 N N . GLY B 1 167 ? 1.362 2.055 -10.445 1 92.44 167 GLY B N 1
ATOM 3918 C CA . GLY B 1 167 ? 1.123 2.014 -9.016 1 92.44 167 GLY B CA 1
ATOM 3919 C C . GLY B 1 167 ? 0.866 0.613 -8.492 1 92.44 167 GLY B C 1
ATOM 3920 O O . GLY B 1 167 ? 0.817 -0.344 -9.266 1 92.44 167 GLY B O 1
ATOM 3921 N N . LEU B 1 168 ? 0.681 0.502 -7.211 1 94.44 168 LEU B N 1
ATOM 3922 C CA . LEU B 1 168 ? 0.519 -0.804 -6.582 1 94.44 168 LEU B CA 1
ATOM 3923 C C . LEU B 1 168 ? -0.688 -1.538 -7.156 1 94.44 168 LEU B C 1
ATOM 3925 O O . LEU B 1 168 ? -0.604 -2.727 -7.473 1 94.44 168 LEU B O 1
ATOM 3929 N N . GLY B 1 169 ? -1.782 -0.862 -7.359 1 93.12 169 GLY B N 1
ATOM 3930 C CA . GLY B 1 169 ? -2.973 -1.486 -7.914 1 93.12 169 GLY B CA 1
ATOM 3931 C C . GLY B 1 169 ? -2.768 -2.027 -9.312 1 93.12 169 GLY B C 1
ATOM 3932 O O . GLY B 1 169 ? -3.107 -3.178 -9.594 1 93.12 169 GLY B O 1
ATOM 3933 N N . GLY B 1 170 ? -2.248 -1.116 -10.102 1 91.62 170 GLY B N 1
ATOM 3934 C CA . GLY B 1 170 ? -1.949 -1.547 -11.453 1 91.62 170 GLY B CA 1
ATOM 3935 C C . GLY B 1 170 ? -0.975 -2.709 -11.516 1 91.62 170 GLY B C 1
ATOM 3936 O O . GLY B 1 170 ? -1.14 -3.625 -12.32 1 91.62 170 GLY B O 1
ATOM 3937 N N . TYR B 1 171 ? -0.023 -2.727 -10.672 1 95.06 171 TYR B N 1
ATOM 3938 C CA . TYR B 1 171 ? 0.975 -3.789 -10.625 1 95.06 171 TYR B CA 1
ATOM 3939 C C . TYR B 1 171 ? 0.339 -5.117 -10.234 1 95.06 171 TYR B C 1
ATOM 3941 O O . TYR B 1 171 ? 0.641 -6.156 -10.828 1 95.06 171 TYR B O 1
ATOM 3949 N N . LEU B 1 172 ? -0.543 -5.117 -9.242 1 94.12 172 LEU B N 1
ATOM 3950 C CA . LEU B 1 172 ? -1.188 -6.348 -8.797 1 94.12 172 LEU B CA 1
ATOM 3951 C C . LEU B 1 172 ? -2.086 -6.922 -9.883 1 94.12 172 LEU B C 1
ATOM 3953 O O . LEU B 1 172 ? -2.189 -8.141 -10.031 1 94.12 172 LEU B O 1
ATOM 3957 N N . GLU B 1 173 ? -2.664 -6.043 -10.648 1 90.12 173 GLU B N 1
ATOM 3958 C CA . GLU B 1 173 ? -3.457 -6.492 -11.789 1 90.12 173 GLU B CA 1
ATOM 3959 C C . GLU B 1 173 ? -2.574 -7.125 -12.859 1 90.12 173 GLU B C 1
ATOM 3961 O O . GLU B 1 173 ? -2.898 -8.188 -13.391 1 90.12 173 GLU B O 1
ATOM 3966 N N . TYR B 1 174 ? -1.497 -6.484 -13.117 1 89.56 174 TYR B N 1
ATOM 3967 C CA . TYR B 1 174 ? -0.539 -6.996 -14.094 1 89.56 174 TYR B CA 1
ATOM 3968 C C . TYR B 1 174 ? 0.014 -8.344 -13.656 1 89.56 174 TYR B C 1
ATOM 3970 O O . TYR B 1 174 ? 0.106 -9.273 -14.461 1 89.56 174 TYR B O 1
ATOM 3978 N N . ARG B 1 175 ? 0.308 -8.422 -12.367 1 90.31 175 ARG B N 1
ATOM 3979 C CA . ARG B 1 175 ? 1.02 -9.578 -11.82 1 90.31 175 ARG B CA 1
ATOM 3980 C C . ARG B 1 175 ? 0.136 -10.82 -11.836 1 90.31 175 ARG B C 1
ATOM 3982 O O . ARG B 1 175 ? 0.638 -11.945 -11.812 1 90.31 175 ARG B O 1
ATOM 3989 N N . GLU B 1 176 ? -1.156 -10.641 -11.836 1 85.5 176 GLU B N 1
ATOM 3990 C CA . GLU B 1 176 ? -2.059 -11.789 -11.852 1 85.5 176 GLU B CA 1
ATOM 3991 C C . GLU B 1 176 ? -1.793 -12.688 -13.062 1 85.5 176 GLU B C 1
ATOM 3993 O O . GLU B 1 176 ? -1.854 -13.914 -12.953 1 85.5 176 GLU B O 1
ATOM 3998 N N . ARG B 1 177 ? -1.46 -12.109 -14.156 1 80.56 177 ARG B N 1
ATOM 3999 C CA . ARG B 1 177 ? -1.142 -12.883 -15.359 1 80.56 177 ARG B CA 1
ATOM 4000 C C . ARG B 1 177 ? 0.31 -13.344 -15.336 1 80.56 177 ARG B C 1
ATOM 4002 O O . ARG B 1 177 ? 0.6 -14.5 -15.656 1 80.56 177 ARG B O 1
ATOM 4009 N N . ASP B 1 178 ? 1.067 -12.555 -14.82 1 81 178 ASP B N 1
ATOM 4010 C CA . ASP B 1 178 ? 2.512 -12.766 -14.875 1 81 178 ASP B CA 1
ATOM 4011 C C . ASP B 1 178 ? 2.953 -13.828 -13.875 1 81 178 ASP B C 1
ATOM 4013 O O . ASP B 1 178 ? 3.896 -14.578 -14.141 1 81 178 ASP B O 1
ATOM 4017 N N . VAL B 1 179 ? 2.215 -13.875 -12.75 1 80.31 179 VAL B N 1
ATOM 4018 C CA . VAL B 1 179 ? 2.6 -14.852 -11.727 1 80.31 179 VAL B CA 1
ATOM 4019 C C . VAL B 1 179 ? 2.129 -16.25 -12.141 1 80.31 179 VAL B C 1
ATOM 4021 O O . VAL B 1 179 ? 2.613 -17.25 -11.617 1 80.31 179 VAL B O 1
ATOM 4024 N N . GLY B 1 180 ? 1.241 -16.375 -13.039 1 85 180 GLY B N 1
ATOM 4025 C CA . GLY B 1 180 ? 0.807 -17.656 -13.555 1 85 180 GLY B CA 1
ATOM 4026 C C . GLY B 1 180 ? -0.225 -18.344 -12.68 1 85 180 GLY B C 1
ATOM 4027 O O . GLY B 1 180 ? -0.15 -19.547 -12.445 1 85 180 GLY B O 1
ATOM 4028 N N . LYS B 1 181 ? -1.055 -17.5 -12.195 1 90.44 181 LYS B N 1
ATOM 4029 C CA . LYS B 1 181 ? -2.053 -18.094 -11.312 1 90.44 181 LYS B CA 1
ATOM 4030 C C . LYS B 1 181 ? -2.955 -19.062 -12.07 1 90.44 181 LYS B C 1
ATOM 4032 O O . LYS B 1 181 ? -3.273 -20.141 -11.57 1 90.44 181 LYS B O 1
ATOM 4037 N N . GLU B 1 182 ? -3.312 -18.734 -13.297 1 93.19 182 GLU B N 1
ATOM 4038 C CA . GLU B 1 182 ? -4.141 -19.641 -14.094 1 93.19 182 GLU B CA 1
ATOM 4039 C C . GLU B 1 182 ? -3.395 -20.938 -14.406 1 93.19 182 GLU B C 1
ATOM 4041 O O . GLU B 1 182 ? -4 -22.016 -14.453 1 93.19 182 GLU B O 1
ATOM 4046 N N . LEU B 1 183 ? -2.162 -20.781 -14.633 1 96.5 183 LEU B N 1
ATOM 4047 C CA . LEU B 1 183 ? -1.322 -21.953 -14.875 1 96.5 183 LEU B CA 1
ATOM 4048 C C . LEU B 1 183 ? -1.28 -22.844 -13.641 1 96.5 183 LEU B C 1
ATOM 4050 O O . LEU B 1 183 ? -1.483 -24.062 -13.742 1 96.5 183 LEU B O 1
ATOM 4054 N N . LEU B 1 184 ? -1.048 -22.281 -12.461 1 97.5 184 LEU B N 1
ATOM 4055 C CA . LE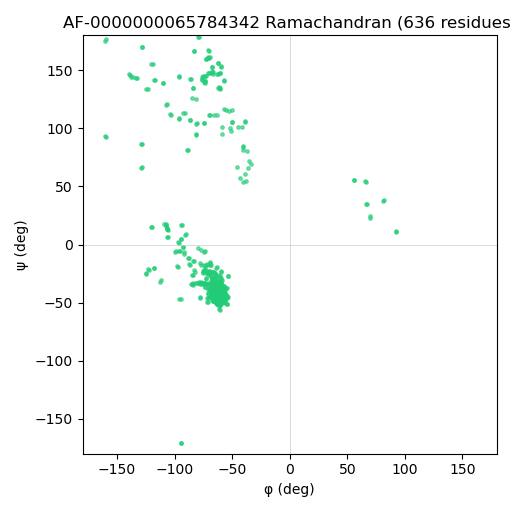U B 1 184 ? -0.99 -23.062 -11.234 1 97.5 184 LEU B CA 1
ATOM 4056 C C . LEU B 1 184 ? -2.336 -23.719 -10.938 1 97.5 184 LEU B C 1
ATOM 4058 O O . LEU B 1 184 ? -2.387 -24.859 -10.453 1 97.5 184 LEU B O 1
ATOM 4062 N N . ALA B 1 185 ? -3.41 -22.984 -11.258 1 96.88 185 ALA B N 1
ATOM 4063 C CA . ALA B 1 185 ? -4.75 -23.531 -11.055 1 96.88 185 ALA B CA 1
ATOM 4064 C C . ALA B 1 185 ? -4.984 -24.75 -11.938 1 96.88 185 ALA B C 1
ATOM 4066 O O . ALA B 1 185 ? -5.461 -25.781 -11.469 1 96.88 185 ALA B O 1
ATOM 4067 N N . ALA B 1 186 ? -4.668 -24.641 -13.172 1 97.38 186 ALA B N 1
ATOM 4068 C CA . ALA B 1 186 ? -4.863 -25.75 -14.109 1 97.38 186 ALA B CA 1
ATOM 4069 C C . ALA B 1 186 ? -3.969 -26.938 -13.758 1 97.38 186 ALA B C 1
ATOM 4071 O O . ALA B 1 186 ? -4.398 -28.078 -13.836 1 97.38 186 ALA B O 1
ATOM 4072 N N . LEU B 1 187 ? -2.795 -26.625 -13.398 1 98.31 187 LEU B N 1
ATOM 4073 C CA . LEU B 1 187 ? -1.839 -27.672 -13.062 1 98.31 187 LEU B CA 1
ATOM 4074 C C . LEU B 1 187 ? -2.262 -28.406 -11.797 1 98.31 187 LEU B C 1
ATOM 4076 O O . LEU B 1 187 ? -2.035 -29.609 -11.664 1 98.31 187 LEU B O 1
ATOM 4080 N N . MET B 1 188 ? -2.803 -27.656 -10.82 1 98.62 188 MET B N 1
ATOM 4081 C CA . MET B 1 188 ? -3.334 -28.297 -9.617 1 98.62 188 MET B CA 1
ATOM 4082 C C . MET B 1 188 ? -4.453 -29.266 -9.969 1 98.62 188 MET B C 1
ATOM 4084 O O . MET B 1 188 ? -4.469 -30.406 -9.477 1 98.62 188 MET B O 1
ATOM 4088 N N . ARG B 1 189 ? -5.379 -28.875 -10.82 1 98.44 189 ARG B N 1
ATOM 4089 C CA . ARG B 1 189 ? -6.473 -29.75 -11.219 1 98.44 189 ARG B CA 1
ATOM 4090 C C . ARG B 1 189 ? -5.938 -31 -11.914 1 98.44 189 ARG B C 1
ATOM 4092 O O . ARG B 1 189 ? -6.355 -32.125 -11.609 1 98.44 189 ARG B O 1
ATOM 4099 N N . PHE B 1 190 ? -4.996 -30.859 -12.781 1 98.75 190 PHE B N 1
ATOM 4100 C CA . PHE B 1 190 ? -4.398 -31.984 -13.5 1 98.75 190 PHE B CA 1
ATOM 4101 C C . PHE B 1 190 ? -3.699 -32.938 -12.531 1 98.75 190 PHE B C 1
ATOM 4103 O O . PHE B 1 190 ? -3.932 -34.125 -12.562 1 98.75 190 PHE B O 1
ATOM 4110 N N . SER B 1 191 ? -2.832 -32.344 -11.656 1 98.75 191 SER B N 1
ATOM 4111 C CA . SER B 1 191 ? -1.981 -33.188 -10.797 1 98.75 191 SER B CA 1
ATOM 4112 C C . SER B 1 191 ? -2.803 -33.906 -9.75 1 98.75 191 SER B C 1
ATOM 4114 O O . SER B 1 191 ? -2.424 -35 -9.305 1 98.75 191 SER B O 1
ATOM 4116 N N . MET B 1 192 ? -3.979 -33.344 -9.359 1 98.56 192 MET B N 1
ATOM 4117 C CA . MET B 1 192 ? -4.828 -33.938 -8.336 1 98.56 192 MET B CA 1
ATOM 4118 C C . MET B 1 192 ? -5.977 -34.719 -8.969 1 98.56 192 MET B C 1
ATOM 4120 O O . MET B 1 192 ? -6.766 -35.344 -8.266 1 98.56 192 MET B O 1
ATOM 4124 N N . GLY B 1 193 ? -6.102 -34.625 -10.312 1 97.94 193 GLY B N 1
ATOM 4125 C CA . GLY B 1 193 ? -7.215 -35.281 -11 1 97.94 193 GLY B CA 1
ATOM 4126 C C . GLY B 1 193 ? -8.562 -34.656 -10.656 1 97.94 193 GLY B C 1
ATOM 4127 O O . GLY B 1 193 ? -9.555 -35.375 -10.508 1 97.94 193 GLY B O 1
ATOM 4128 N N . LEU B 1 194 ? -8.617 -33.375 -10.445 1 97.38 194 LEU B N 1
ATOM 4129 C CA . LEU B 1 194 ? -9.844 -32.656 -10.062 1 97.38 194 LEU B CA 1
ATOM 4130 C C . LEU B 1 194 ? -10.586 -32.156 -11.297 1 97.38 194 LEU B C 1
ATOM 4132 O O . LEU B 1 194 ? -10.078 -31.281 -12.008 1 97.38 194 LEU B O 1
ATOM 4136 N N . LYS B 1 195 ? -11.703 -32.688 -11.539 1 95.5 195 LYS B N 1
ATOM 4137 C CA . LYS B 1 195 ? -12.562 -32.188 -12.602 1 95.5 195 LYS B CA 1
ATOM 4138 C C . LYS B 1 195 ? -13.609 -31.219 -12.047 1 95.5 195 LYS B C 1
ATOM 4140 O O . LYS B 1 195 ? -14.539 -31.641 -11.352 1 95.5 195 LYS B O 1
ATOM 4145 N N . LEU B 1 196 ? -13.43 -29.984 -12.336 1 95.62 196 LEU B N 1
ATOM 4146 C CA . LEU B 1 196 ? -14.367 -28.953 -11.906 1 95.62 196 LEU B CA 1
ATOM 4147 C C . LEU B 1 196 ? -15.133 -28.391 -13.094 1 95.62 196 LEU B C 1
ATOM 4149 O O . LEU B 1 196 ? -14.562 -28.172 -14.164 1 95.62 196 LEU B O 1
ATOM 4153 N N . SER B 1 197 ? -16.406 -28.156 -12.938 1 94.44 197 SER B N 1
ATOM 4154 C CA . SER B 1 197 ? -17.219 -27.547 -13.984 1 94.44 197 SER B CA 1
ATOM 4155 C C . SER B 1 197 ? -16.906 -26.062 -14.148 1 94.44 197 SER B C 1
ATOM 4157 O O . SER B 1 197 ? -16.328 -25.453 -13.25 1 94.44 197 SER B O 1
ATOM 4159 N N . PRO B 1 198 ? -17.25 -25.516 -15.297 1 93.44 198 PRO B N 1
ATOM 4160 C CA . PRO B 1 198 ? -17.062 -24.078 -15.492 1 93.44 198 PRO B CA 1
ATOM 4161 C C . PRO B 1 198 ? -17.75 -23.234 -14.406 1 93.44 198 PRO B C 1
ATOM 4163 O O . PRO B 1 198 ? -17.219 -22.203 -13.992 1 93.44 198 PRO B O 1
ATOM 4166 N N . SER B 1 199 ? -18.906 -23.719 -14.008 1 93.5 199 SER B N 1
ATOM 4167 C CA . SER B 1 199 ? -19.625 -23.016 -12.953 1 93.5 199 SER B CA 1
ATOM 4168 C C . SER B 1 199 ? -18.859 -23.047 -11.633 1 93.5 199 SER B C 1
ATOM 4170 O O . SER B 1 199 ? -18.844 -22.062 -10.906 1 93.5 199 SER B O 1
ATOM 4172 N N . GLU B 1 200 ? -18.266 -24.172 -11.375 1 94.69 200 GLU B N 1
ATOM 4173 C CA . GLU B 1 200 ? -17.453 -24.297 -10.156 1 94.69 200 GLU B CA 1
ATOM 4174 C C . GLU B 1 200 ? -16.234 -23.391 -10.227 1 94.69 200 GLU B C 1
ATOM 4176 O O . GLU B 1 200 ? -15.883 -22.734 -9.25 1 94.69 200 GLU B O 1
ATOM 4181 N N . LEU B 1 201 ? -15.633 -23.359 -11.359 1 94.56 201 LEU B N 1
ATOM 4182 C CA . LEU B 1 201 ? -14.461 -22.516 -11.547 1 94.56 201 LEU B CA 1
ATOM 4183 C C . LEU B 1 201 ? -14.812 -21.047 -11.391 1 94.56 201 LEU B C 1
ATOM 4185 O O . LEU B 1 201 ? -14.023 -20.266 -10.859 1 94.56 201 LEU B O 1
ATOM 4189 N N . GLN B 1 202 ? -15.961 -20.672 -11.844 1 94.06 202 GLN B N 1
ATOM 4190 C CA . GLN B 1 202 ? -16.438 -19.297 -11.695 1 94.06 202 GLN B CA 1
ATOM 4191 C C . GLN B 1 202 ? -16.625 -18.938 -10.227 1 94.06 202 GLN B C 1
ATOM 4193 O O . GLN B 1 202 ? -16.344 -17.797 -9.82 1 94.06 202 GLN B O 1
ATOM 4198 N N . ARG B 1 203 ? -16.984 -19.859 -9.461 1 93.31 203 ARG B N 1
ATOM 4199 C CA . ARG B 1 203 ? -17.281 -19.625 -8.055 1 93.31 203 ARG B CA 1
ATOM 4200 C C . ARG B 1 203 ? -16.016 -19.359 -7.262 1 93.31 203 ARG B C 1
ATOM 4202 O O . ARG B 1 203 ? -16.047 -18.656 -6.242 1 93.31 203 ARG B O 1
ATOM 4209 N N . VAL B 1 204 ? -14.867 -19.859 -7.758 1 95.5 204 VAL B N 1
ATOM 4210 C CA . VAL B 1 204 ? -13.656 -19.719 -6.961 1 95.5 204 VAL B CA 1
ATOM 4211 C C . VAL B 1 204 ? -12.75 -18.656 -7.586 1 95.5 204 VAL B C 1
ATOM 4213 O O . VAL B 1 204 ? -11.594 -18.5 -7.18 1 95.5 204 VAL B O 1
ATOM 4216 N N . ARG B 1 205 ? -13.266 -17.922 -8.477 1 94.81 205 ARG B N 1
ATOM 4217 C CA . ARG B 1 205 ? -12.461 -16.938 -9.195 1 94.81 205 ARG B CA 1
ATOM 4218 C C . ARG B 1 205 ? -11.875 -15.898 -8.234 1 94.81 205 ARG B C 1
ATOM 4220 O O . ARG B 1 205 ? -10.703 -15.547 -8.344 1 94.81 205 ARG B O 1
ATOM 4227 N N . GLU B 1 206 ? -12.719 -15.414 -7.348 1 95.06 206 GLU B N 1
ATOM 4228 C CA . GLU B 1 206 ? -12.266 -14.414 -6.387 1 95.06 206 GLU B CA 1
ATOM 4229 C C . GLU B 1 206 ? -11.203 -14.984 -5.449 1 95.06 206 GLU B C 1
ATOM 4231 O O . GLU B 1 206 ? -10.258 -14.289 -5.074 1 95.06 206 GLU B O 1
ATOM 4236 N N . ILE B 1 207 ? -11.367 -16.219 -5.082 1 96.94 207 ILE B N 1
ATOM 4237 C CA . ILE B 1 207 ? -10.414 -16.891 -4.203 1 96.94 207 ILE B CA 1
ATOM 4238 C C . ILE B 1 207 ? -9.078 -17.062 -4.926 1 96.94 207 ILE B C 1
ATOM 4240 O O . ILE B 1 207 ? -8.016 -16.828 -4.352 1 96.94 207 ILE B O 1
ATOM 4244 N N . ASP B 1 208 ? -9.164 -17.359 -6.176 1 96.75 208 ASP B N 1
ATOM 4245 C CA . ASP B 1 208 ? -7.973 -17.516 -7.004 1 96.75 208 ASP B CA 1
ATOM 4246 C C . ASP B 1 208 ? -7.219 -16.188 -7.133 1 96.75 208 ASP B C 1
ATOM 4248 O O . ASP B 1 208 ? -5.992 -16.156 -7.023 1 96.75 208 ASP B O 1
ATOM 4252 N N . ALA B 1 209 ? -7.969 -15.203 -7.41 1 96.19 209 ALA B N 1
ATOM 4253 C CA . ALA B 1 209 ? -7.355 -13.883 -7.555 1 96.19 209 ALA B CA 1
ATOM 4254 C C . ALA B 1 209 ? -6.664 -13.453 -6.266 1 96.19 209 ALA B C 1
ATOM 4256 O O . ALA B 1 209 ? -5.578 -12.867 -6.297 1 96.19 209 ALA B O 1
ATOM 4257 N N . ASN B 1 210 ? -7.289 -13.719 -5.176 1 97.38 210 ASN B N 1
ATOM 4258 C CA . ASN B 1 210 ? -6.699 -13.43 -3.871 1 97.38 210 ASN B CA 1
ATOM 4259 C C . ASN B 1 210 ? -5.398 -14.195 -3.662 1 97.38 210 ASN B C 1
ATOM 4261 O O . ASN B 1 210 ? -4.402 -13.625 -3.213 1 97.38 210 ASN B O 1
ATOM 4265 N N . CYS B 1 211 ? -5.414 -15.438 -3.996 1 97.62 211 CYS B N 1
ATOM 4266 C CA . CYS B 1 211 ? -4.23 -16.281 -3.9 1 97.62 211 CYS B CA 1
ATOM 4267 C C . CYS B 1 211 ? -3.107 -15.75 -4.785 1 97.62 211 CYS B C 1
ATOM 4269 O O . CYS B 1 211 ? -1.944 -15.742 -4.383 1 97.62 211 CYS B O 1
ATOM 4271 N N . SER B 1 212 ? -3.496 -15.32 -5.887 1 96.94 212 SER B N 1
ATOM 4272 C CA . SER B 1 212 ? -2.527 -14.789 -6.84 1 96.94 212 SER B CA 1
ATOM 4273 C C . SER B 1 212 ? -1.771 -13.602 -6.258 1 96.94 212 SER B C 1
ATOM 4275 O O . SER B 1 212 ? -0.552 -13.5 -6.406 1 96.94 212 SER B O 1
ATOM 4277 N N . LYS B 1 213 ? -2.469 -12.695 -5.648 1 97.62 213 LYS B N 1
ATOM 4278 C CA . LYS B 1 213 ? -1.83 -11.531 -5.035 1 97.62 213 LYS B CA 1
ATOM 4279 C C . LYS B 1 213 ? -0.829 -11.953 -3.967 1 97.62 213 LYS B C 1
ATOM 4281 O O . LYS B 1 213 ? 0.293 -11.445 -3.922 1 97.62 213 LYS B O 1
ATOM 4286 N N . HIS B 1 214 ? -1.245 -12.891 -3.158 1 98.12 214 HIS B N 1
ATOM 4287 C CA . HIS B 1 214 ? -0.397 -13.398 -2.086 1 98.12 214 HIS B CA 1
ATOM 4288 C C . HIS B 1 214 ? 0.89 -14 -2.639 1 98.12 214 HIS B C 1
ATOM 4290 O O . HIS B 1 214 ? 1.986 -13.641 -2.203 1 98.12 214 HIS B O 1
ATOM 4296 N N . LEU B 1 215 ? 0.769 -14.859 -3.621 1 97.62 215 LEU B N 1
ATOM 4297 C CA . LEU B 1 215 ? 1.929 -15.508 -4.223 1 97.62 215 LEU B CA 1
ATOM 4298 C C . LEU B 1 215 ? 2.883 -14.477 -4.812 1 97.62 215 LEU B C 1
ATOM 4300 O O . LEU B 1 215 ? 4.094 -14.539 -4.586 1 97.62 215 LEU B O 1
ATOM 4304 N N . SER B 1 216 ? 2.314 -13.555 -5.496 1 96.69 216 SER B N 1
ATOM 4305 C CA . SER B 1 216 ? 3.1 -12.539 -6.191 1 96.69 216 SER B CA 1
ATOM 4306 C C . SER B 1 216 ? 3.916 -11.703 -5.215 1 96.69 216 SER B C 1
ATOM 4308 O O . SER B 1 216 ? 5.117 -11.516 -5.402 1 96.69 216 SER B O 1
ATOM 4310 N N . VAL B 1 217 ? 3.275 -11.25 -4.219 1 97.88 217 VAL B N 1
ATOM 4311 C CA . VAL B 1 217 ? 3.922 -10.32 -3.305 1 97.88 217 VAL B CA 1
ATOM 4312 C C . VAL B 1 217 ? 4.93 -11.062 -2.434 1 97.88 217 VAL B C 1
ATOM 4314 O O . VAL B 1 217 ? 6.008 -10.539 -2.137 1 97.88 217 VAL B O 1
ATOM 4317 N N . VAL B 1 218 ? 4.637 -12.281 -2.041 1 97.44 218 VAL B N 1
ATOM 4318 C CA . VAL B 1 218 ? 5.613 -13.078 -1.309 1 97.44 218 VAL B CA 1
ATOM 4319 C C . VAL B 1 218 ? 6.867 -13.273 -2.162 1 97.44 218 VAL B C 1
ATOM 4321 O O . VAL B 1 218 ? 7.988 -13.086 -1.683 1 97.44 218 VAL B O 1
ATOM 4324 N N . ASN B 1 219 ? 6.672 -13.617 -3.398 1 95.88 219 ASN B N 1
ATOM 4325 C CA . ASN B 1 219 ? 7.812 -13.75 -4.301 1 95.88 219 ASN B CA 1
ATOM 4326 C C . ASN B 1 219 ? 8.602 -12.445 -4.387 1 95.88 219 ASN B C 1
ATOM 4328 O O . ASN B 1 219 ? 9.836 -12.461 -4.316 1 95.88 219 ASN B O 1
ATOM 4332 N N . ASP B 1 220 ? 7.902 -11.344 -4.516 1 96.88 220 ASP B N 1
ATOM 4333 C CA . ASP B 1 220 ? 8.547 -10.039 -4.625 1 96.88 220 ASP B CA 1
ATOM 4334 C C . ASP B 1 220 ? 9.422 -9.758 -3.406 1 96.88 220 ASP B C 1
ATOM 4336 O O . ASP B 1 220 ? 10.531 -9.242 -3.545 1 96.88 220 ASP B O 1
ATOM 4340 N N . ILE B 1 221 ? 8.891 -10.023 -2.246 1 97.44 221 ILE B N 1
ATOM 4341 C CA . ILE B 1 221 ? 9.578 -9.742 -0.995 1 97.44 221 ILE B CA 1
ATOM 4342 C C . ILE B 1 221 ? 10.898 -10.508 -0.949 1 97.44 221 ILE B C 1
ATOM 4344 O O . ILE B 1 221 ? 11.953 -9.93 -0.677 1 97.44 221 ILE B O 1
ATOM 4348 N N . TYR B 1 222 ? 10.875 -11.734 -1.287 1 96.62 222 TYR B N 1
ATOM 4349 C CA . TYR B 1 222 ? 12.055 -12.578 -1.1 1 96.62 222 TYR B CA 1
ATOM 4350 C C . TYR B 1 222 ? 13.008 -12.453 -2.277 1 96.62 222 TYR B C 1
ATOM 4352 O O . TYR B 1 222 ? 14.219 -12.633 -2.121 1 96.62 222 TYR B O 1
ATOM 4360 N N . SER B 1 223 ? 12.555 -12.117 -3.439 1 94.88 223 SER B N 1
ATOM 4361 C CA . SER B 1 223 ? 13.398 -12.055 -4.629 1 94.88 223 SER B CA 1
ATOM 4362 C C . SER B 1 223 ? 13.961 -10.648 -4.828 1 94.88 223 SER B C 1
ATOM 4364 O O . SER B 1 223 ? 14.719 -10.414 -5.77 1 94.88 223 SER B O 1
ATOM 4366 N N . TYR B 1 224 ? 13.672 -9.672 -4.051 1 96.62 224 TYR B N 1
ATOM 4367 C CA . TYR B 1 224 ? 13.93 -8.258 -4.281 1 96.62 224 TYR B CA 1
ATOM 4368 C C . TYR B 1 224 ? 15.406 -8.016 -4.574 1 96.62 224 TYR B C 1
ATOM 4370 O O . TYR B 1 224 ? 15.75 -7.355 -5.559 1 96.62 224 TYR B O 1
ATOM 4378 N N . GLU B 1 225 ? 16.281 -8.547 -3.703 1 94.44 225 GLU B N 1
ATOM 4379 C CA . GLU B 1 225 ? 17.703 -8.289 -3.861 1 94.44 225 GLU B CA 1
ATOM 4380 C C . GLU B 1 225 ? 18.219 -8.828 -5.191 1 94.44 225 GLU B C 1
ATOM 4382 O O . GLU B 1 225 ? 19.047 -8.188 -5.855 1 94.44 225 GLU B O 1
ATOM 4387 N N . LYS B 1 226 ? 17.734 -9.984 -5.535 1 91.69 226 LYS B N 1
ATOM 4388 C CA . LYS B 1 226 ? 18.109 -10.555 -6.824 1 91.69 226 LYS B CA 1
ATOM 4389 C C . LYS B 1 226 ? 17.641 -9.672 -7.977 1 91.69 226 LYS B C 1
ATOM 4391 O O . LYS B 1 226 ? 18.391 -9.422 -8.922 1 91.69 226 LYS B O 1
ATOM 4396 N N . GLU B 1 227 ? 16.406 -9.273 -7.809 1 91.56 227 GLU B N 1
ATOM 4397 C CA . GLU B 1 227 ? 15.836 -8.445 -8.867 1 91.56 227 GLU B CA 1
ATOM 4398 C C . GLU B 1 227 ? 16.562 -7.109 -8.977 1 91.56 227 GLU B C 1
ATOM 4400 O O . GLU B 1 227 ? 16.766 -6.598 -10.086 1 91.56 227 GLU B O 1
ATOM 4405 N N . LEU B 1 228 ? 16.875 -6.574 -7.871 1 92.81 228 LEU B N 1
ATOM 4406 C CA . LEU B 1 228 ? 17.625 -5.324 -7.855 1 92.81 228 LEU B CA 1
ATOM 4407 C C . LEU B 1 228 ? 18.984 -5.496 -8.531 1 92.81 228 LEU B C 1
ATOM 4409 O O . LEU B 1 228 ? 19.375 -4.672 -9.352 1 92.81 228 LEU B O 1
ATOM 4413 N N . TYR B 1 229 ? 19.641 -6.527 -8.203 1 91.19 229 TYR B N 1
ATOM 4414 C CA . TYR B 1 229 ? 20.938 -6.836 -8.805 1 91.19 229 TYR B CA 1
ATOM 4415 C C . TYR B 1 229 ? 20.812 -7.023 -10.312 1 91.19 229 TYR B C 1
ATOM 4417 O O . TYR B 1 229 ? 21.594 -6.473 -11.086 1 91.19 229 TYR B O 1
ATOM 4425 N N . THR B 1 230 ? 19.844 -7.809 -10.703 1 88.81 230 THR B N 1
ATOM 4426 C CA . THR B 1 230 ? 19.609 -8.094 -12.117 1 88.81 230 THR B CA 1
ATOM 4427 C C . THR B 1 230 ? 19.297 -6.812 -12.883 1 88.81 230 THR B C 1
ATOM 4429 O O . THR B 1 230 ? 19.734 -6.645 -14.023 1 88.81 230 THR B O 1
ATOM 4432 N N . SER B 1 231 ? 18.578 -5.934 -12.273 1 89.44 231 SER B N 1
ATOM 4433 C CA . SER B 1 231 ? 18.219 -4.676 -12.922 1 89.44 231 SER B CA 1
ATOM 4434 C C . SER B 1 231 ? 19.453 -3.832 -13.211 1 89.44 231 SER B C 1
ATOM 4436 O O . SER B 1 231 ? 19.438 -2.992 -14.117 1 89.44 231 SER B O 1
ATOM 4438 N N . LYS B 1 232 ? 20.5 -4.094 -12.555 1 89.19 232 LYS B N 1
ATOM 4439 C CA . LYS B 1 232 ? 21.734 -3.324 -12.727 1 89.19 232 LYS B CA 1
ATO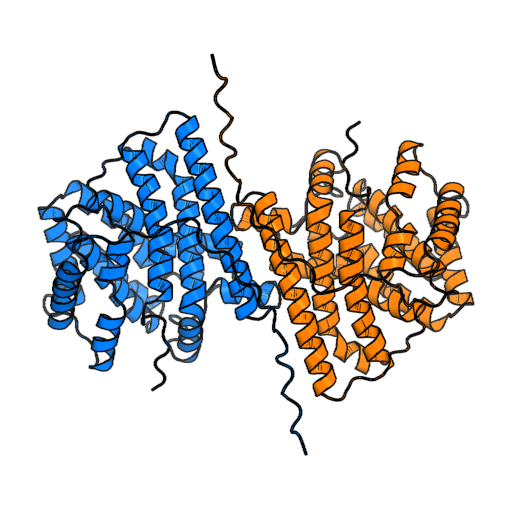M 4440 C C . LYS B 1 232 ? 22.688 -4.027 -13.68 1 89.19 232 LYS B C 1
ATOM 4442 O O . LYS B 1 232 ? 23.609 -3.398 -14.219 1 89.19 232 LYS B O 1
ATOM 4447 N N . THR B 1 233 ? 22.453 -5.379 -13.875 1 85.88 233 THR B N 1
ATOM 4448 C CA . THR B 1 233 ? 23.516 -6.141 -14.539 1 85.88 233 THR B CA 1
ATOM 4449 C C . THR B 1 233 ? 22.984 -6.816 -15.797 1 85.88 233 THR B C 1
ATOM 4451 O O . THR B 1 233 ? 23.75 -7.23 -16.656 1 85.88 233 THR B O 1
ATOM 4454 N N . ALA B 1 234 ? 21.672 -7.004 -15.867 1 83.06 234 ALA B N 1
ATOM 4455 C CA . ALA B 1 234 ? 21.094 -7.742 -16.984 1 83.06 234 ALA B CA 1
ATOM 4456 C C . ALA B 1 234 ? 20.641 -6.789 -18.094 1 83.06 234 ALA B C 1
ATOM 4458 O O . ALA B 1 234 ? 21.141 -5.664 -18.188 1 83.06 234 ALA B O 1
ATOM 4459 N N . HIS B 1 235 ? 19.938 -7.395 -19.031 1 83.38 235 HIS B N 1
ATOM 4460 C CA . HIS B 1 235 ? 19.438 -6.594 -20.125 1 83.38 235 HIS B CA 1
ATOM 4461 C C . HIS B 1 235 ? 18.5 -5.496 -19.641 1 83.38 235 HIS B C 1
ATOM 4463 O O . HIS B 1 235 ? 17.703 -5.723 -18.734 1 83.38 235 HIS B O 1
ATOM 4469 N N . SER B 1 236 ? 18.5 -4.383 -20.312 1 83.75 236 SER B N 1
ATOM 4470 C CA . SER B 1 236 ? 17.766 -3.205 -19.859 1 83.75 236 SER B CA 1
ATOM 4471 C C . SER B 1 236 ? 16.266 -3.445 -19.891 1 83.75 236 SER B C 1
ATOM 4473 O O . SER B 1 236 ? 15.523 -2.904 -19.078 1 83.75 236 SER B O 1
ATOM 4475 N N . GLU B 1 237 ? 15.859 -4.289 -20.781 1 82.62 237 GLU B N 1
ATOM 4476 C CA . GLU B 1 237 ? 14.422 -4.551 -20.906 1 82.62 237 GLU B CA 1
ATOM 4477 C C . GLU B 1 237 ? 14.016 -5.773 -20.094 1 82.62 237 GLU B C 1
ATOM 4479 O O . GLU B 1 237 ? 13.148 -5.684 -19.219 1 82.62 237 GLU B O 1
ATOM 4484 N N . GLY B 1 238 ? 14.719 -6.773 -20.219 1 79.44 238 GLY B N 1
ATOM 4485 C CA . GLY B 1 238 ? 14.375 -8.008 -19.531 1 79.44 238 GLY B CA 1
ATOM 4486 C C . GLY B 1 238 ? 14.648 -7.965 -18.047 1 79.44 238 GLY B C 1
ATOM 4487 O O . GLY B 1 238 ? 14.023 -8.703 -17.281 1 79.44 238 GLY B O 1
ATOM 4488 N N . GLY B 1 239 ? 15.5 -7.078 -17.656 1 81.75 239 GLY B N 1
ATOM 4489 C CA . GLY B 1 239 ? 15.914 -7.023 -16.266 1 81.75 239 GLY B CA 1
ATOM 4490 C C . GLY B 1 239 ? 15.344 -5.836 -15.508 1 81.75 239 GLY B C 1
ATOM 4491 O O . GLY B 1 239 ? 15.828 -5.477 -14.438 1 81.75 239 GLY B O 1
ATOM 4492 N N . ILE B 1 240 ? 14.375 -5.266 -16.016 1 85.5 240 ILE B N 1
ATOM 4493 C CA . ILE B 1 240 ? 13.781 -4.086 -15.406 1 85.5 240 ILE B CA 1
ATOM 4494 C C . ILE B 1 240 ? 13.234 -4.445 -14.023 1 85.5 240 ILE B C 1
ATOM 4496 O O . ILE B 1 240 ? 12.641 -5.512 -13.836 1 85.5 240 ILE B O 1
ATOM 4500 N N . LEU B 1 241 ? 13.531 -3.572 -13.07 1 88.69 241 LEU B N 1
ATOM 4501 C CA . LEU B 1 241 ? 13.031 -3.789 -11.711 1 88.69 241 LEU B CA 1
ATOM 4502 C C . LEU B 1 241 ? 11.547 -3.473 -11.625 1 88.69 241 LEU B C 1
ATOM 4504 O O . LEU B 1 241 ? 11.148 -2.307 -11.688 1 88.69 241 LEU B O 1
ATOM 4508 N N . CYS B 1 242 ? 10.703 -4.457 -11.562 1 90.62 242 CYS B N 1
ATOM 4509 C CA . CYS B 1 242 ? 9.25 -4.367 -11.453 1 90.62 242 CYS B CA 1
ATOM 4510 C C . CYS B 1 242 ? 8.734 -5.227 -10.305 1 90.62 242 CYS B C 1
ATOM 4512 O O . CYS B 1 242 ? 8.391 -6.391 -10.508 1 90.62 242 CYS B O 1
ATOM 4514 N N . THR B 1 243 ? 8.727 -4.684 -9.172 1 95.19 243 THR B N 1
ATOM 4515 C CA . THR B 1 243 ? 8.375 -5.398 -7.953 1 95.19 243 THR B CA 1
ATOM 4516 C C . THR B 1 243 ? 7.512 -4.527 -7.043 1 95.19 243 THR B C 1
ATOM 4518 O O . THR B 1 243 ? 7.703 -3.311 -6.98 1 95.19 243 THR B O 1
ATOM 4521 N N . SER B 1 244 ? 6.605 -5.137 -6.344 1 97.44 244 SER B N 1
ATOM 4522 C CA . SER B 1 244 ? 5.758 -4.418 -5.398 1 97.44 244 SER B CA 1
ATOM 4523 C C . SER B 1 244 ? 6.59 -3.74 -4.316 1 97.44 244 SER B C 1
ATOM 4525 O O . SER B 1 244 ? 6.207 -2.689 -3.797 1 97.44 244 SER B O 1
ATOM 4527 N N . VAL B 1 245 ? 7.711 -4.289 -4 1 98 245 VAL B N 1
ATOM 4528 C CA . VAL B 1 245 ? 8.578 -3.74 -2.963 1 98 245 VAL B CA 1
ATOM 4529 C C . VAL B 1 245 ? 9.062 -2.352 -3.371 1 98 245 VAL B C 1
ATOM 4531 O O . VAL B 1 245 ? 8.914 -1.389 -2.613 1 98 245 VAL B O 1
ATOM 4534 N N . GLN B 1 246 ? 9.578 -2.248 -4.559 1 97 246 GLN B N 1
ATOM 4535 C CA . GLN B 1 246 ? 10.086 -0.966 -5.043 1 97 246 GLN B CA 1
ATOM 4536 C C . GLN B 1 246 ? 8.945 0.036 -5.227 1 97 246 GLN B C 1
ATOM 4538 O O . GLN B 1 246 ? 9.102 1.22 -4.918 1 97 246 GLN B O 1
ATOM 4543 N N . ILE B 1 247 ? 7.898 -0.423 -5.77 1 96.75 247 ILE B N 1
ATOM 4544 C CA . ILE B 1 247 ? 6.75 0.439 -6.039 1 96.75 247 ILE B CA 1
ATOM 4545 C C . ILE B 1 247 ? 6.234 1.033 -4.73 1 96.75 247 ILE B C 1
ATOM 4547 O O . ILE B 1 247 ? 6.059 2.248 -4.621 1 96.75 247 ILE B O 1
ATOM 4551 N N . LEU B 1 248 ? 6.012 0.203 -3.705 1 97.88 248 LEU B N 1
ATOM 4552 C CA . LEU B 1 248 ? 5.5 0.69 -2.428 1 97.88 248 LEU B CA 1
ATOM 4553 C C . LEU B 1 248 ? 6.527 1.584 -1.737 1 97.88 248 LEU B C 1
ATOM 4555 O O . LEU B 1 248 ? 6.164 2.6 -1.137 1 97.88 248 LEU B O 1
ATOM 4559 N N . ALA B 1 249 ? 7.793 1.16 -1.794 1 97.25 249 ALA B N 1
ATOM 4560 C CA . ALA B 1 249 ? 8.852 1.968 -1.197 1 97.25 249 ALA B CA 1
ATOM 4561 C C . ALA B 1 249 ? 8.852 3.383 -1.769 1 97.25 249 ALA B C 1
ATOM 4563 O O . ALA B 1 249 ? 8.969 4.359 -1.024 1 97.25 249 ALA B O 1
ATOM 4564 N N . GLN B 1 250 ? 8.703 3.486 -3.035 1 95.81 250 GLN B N 1
ATOM 4565 C CA . GLN B 1 250 ? 8.711 4.777 -3.715 1 95.81 250 GLN B CA 1
ATOM 4566 C C . GLN B 1 250 ? 7.445 5.57 -3.41 1 95.81 250 GLN B C 1
ATOM 4568 O O . GLN B 1 250 ? 7.512 6.758 -3.092 1 95.81 250 GLN B O 1
ATOM 4573 N N . GLU B 1 251 ? 6.348 4.918 -3.494 1 95.25 251 GLU B N 1
ATOM 4574 C CA . GLU B 1 251 ? 5.07 5.586 -3.283 1 95.25 251 GLU B CA 1
ATOM 4575 C C . GLU B 1 251 ? 4.949 6.113 -1.855 1 95.25 251 GLU B C 1
ATOM 4577 O O . GLU B 1 251 ? 4.441 7.211 -1.634 1 95.25 251 GLU B O 1
ATOM 4582 N N . ALA B 1 252 ? 5.41 5.359 -0.9 1 96.31 252 ALA B N 1
ATOM 4583 C CA . ALA B 1 252 ? 5.273 5.715 0.51 1 96.31 252 ALA B CA 1
ATOM 4584 C C . ALA B 1 252 ? 6.531 6.406 1.026 1 96.31 252 ALA B C 1
ATOM 4586 O O . ALA B 1 252 ? 6.57 6.859 2.174 1 96.31 252 ALA B O 1
ATOM 4587 N N . ASP B 1 253 ? 7.57 6.469 0.173 1 95.38 253 ASP B N 1
ATOM 4588 C CA . ASP B 1 253 ? 8.852 7.07 0.528 1 95.38 253 ASP B CA 1
ATOM 4589 C C . ASP B 1 253 ? 9.438 6.418 1.778 1 95.38 253 ASP B C 1
ATOM 4591 O O . ASP B 1 253 ? 9.734 7.102 2.76 1 95.38 253 ASP B O 1
ATOM 4595 N N . VAL B 1 254 ? 9.586 5.129 1.747 1 96.38 254 VAL B N 1
ATOM 4596 C CA . VAL B 1 254 ? 10.227 4.336 2.795 1 96.38 254 VAL B CA 1
ATOM 4597 C C . VAL B 1 254 ? 11.305 3.445 2.184 1 96.38 254 VAL B C 1
ATOM 4599 O O . VAL B 1 254 ? 11.453 3.393 0.961 1 96.38 254 VAL B O 1
ATOM 4602 N N . THR B 1 255 ? 12.102 2.826 3.035 1 96.19 255 THR B N 1
ATOM 4603 C CA . THR B 1 255 ? 13.133 1.914 2.559 1 96.19 255 THR B CA 1
ATOM 4604 C C . THR B 1 255 ? 12.516 0.632 2.01 1 96.19 255 THR B C 1
ATOM 4606 O O . THR B 1 255 ? 11.359 0.321 2.305 1 96.19 255 THR B O 1
ATOM 4609 N N . ALA B 1 256 ? 13.25 -0.086 1.216 1 96.94 256 ALA B N 1
ATOM 4610 C CA . ALA B 1 256 ? 12.812 -1.387 0.717 1 96.94 256 ALA B CA 1
ATOM 4611 C C . ALA B 1 256 ? 12.484 -2.334 1.868 1 96.94 256 ALA B C 1
ATOM 4613 O O . ALA B 1 256 ? 11.5 -3.074 1.81 1 96.94 256 ALA B O 1
ATOM 4614 N N . GLU B 1 257 ? 13.297 -2.295 2.887 1 96.62 257 GLU B N 1
ATOM 4615 C CA . GLU B 1 257 ? 13.078 -3.166 4.039 1 96.62 257 GLU B CA 1
ATOM 4616 C C . GLU B 1 257 ? 11.75 -2.852 4.723 1 96.62 257 GLU B C 1
ATOM 4618 O O . GLU B 1 257 ? 11.016 -3.762 5.113 1 96.62 257 GLU B O 1
ATOM 4623 N N . ALA B 1 258 ? 11.469 -1.609 4.867 1 96.06 258 ALA B N 1
ATOM 4624 C CA . ALA B 1 258 ? 10.188 -1.201 5.445 1 96.06 258 ALA B CA 1
ATOM 4625 C C . ALA B 1 258 ? 9.023 -1.64 4.562 1 96.06 258 ALA B C 1
ATOM 4627 O O . ALA B 1 258 ? 8.016 -2.145 5.059 1 96.06 258 ALA B O 1
ATOM 4628 N N . ALA B 1 259 ? 9.172 -1.382 3.264 1 97.62 259 ALA B N 1
ATOM 4629 C CA . ALA B 1 259 ? 8.141 -1.796 2.316 1 97.62 259 ALA B CA 1
ATOM 4630 C C . ALA B 1 259 ? 7.887 -3.299 2.404 1 97.62 259 ALA B C 1
ATOM 4632 O O . ALA B 1 259 ? 6.738 -3.742 2.355 1 97.62 259 ALA B O 1
ATOM 4633 N N . LYS B 1 260 ? 8.953 -4.105 2.547 1 97.31 260 LYS B N 1
ATOM 4634 C CA . LYS B 1 260 ? 8.812 -5.551 2.701 1 97.31 260 LYS B CA 1
ATOM 4635 C C . LYS B 1 260 ? 7.957 -5.895 3.918 1 97.31 260 LYS B C 1
ATOM 4637 O O . LYS B 1 260 ? 7.078 -6.754 3.842 1 97.31 260 LYS B O 1
ATOM 4642 N N . ARG B 1 261 ? 8.195 -5.23 5.012 1 95.62 261 ARG B N 1
ATOM 4643 C CA . ARG B 1 261 ? 7.449 -5.52 6.234 1 95.62 261 ARG B CA 1
ATOM 4644 C C . ARG B 1 261 ? 5.969 -5.188 6.066 1 95.62 261 ARG B C 1
ATOM 4646 O O . ARG B 1 261 ? 5.102 -5.953 6.492 1 95.62 261 ARG B O 1
ATOM 4653 N N . VAL B 1 262 ? 5.676 -4.102 5.441 1 96.62 262 VAL B N 1
ATOM 4654 C CA . VAL B 1 262 ? 4.293 -3.719 5.199 1 96.62 262 VAL B CA 1
ATOM 4655 C C . VAL B 1 262 ? 3.631 -4.73 4.266 1 96.62 262 VAL B C 1
ATOM 4657 O O . VAL B 1 262 ? 2.494 -5.148 4.496 1 96.62 262 VAL B O 1
ATOM 4660 N N . LEU B 1 263 ? 4.332 -5.082 3.223 1 97.88 263 LEU B N 1
ATOM 4661 C CA . LEU B 1 263 ? 3.803 -6.031 2.25 1 97.88 263 LEU B CA 1
ATOM 4662 C C . LEU B 1 263 ? 3.574 -7.398 2.893 1 97.88 263 LEU B C 1
ATOM 4664 O O . LEU B 1 263 ? 2.637 -8.109 2.527 1 97.88 263 LEU B O 1
ATOM 4668 N N . PHE B 1 264 ? 4.422 -7.789 3.838 1 96.69 264 PHE B N 1
ATOM 4669 C CA . PHE B 1 264 ? 4.207 -9.039 4.559 1 96.69 264 PHE B CA 1
ATOM 4670 C C . PHE B 1 264 ? 2.889 -9 5.324 1 96.69 264 PHE B C 1
ATOM 4672 O O . PHE B 1 264 ? 2.164 -9.992 5.375 1 96.69 264 PHE B O 1
ATOM 4679 N N . VAL B 1 265 ? 2.619 -7.883 5.914 1 96.31 265 VAL B N 1
ATOM 4680 C CA . VAL B 1 265 ? 1.349 -7.734 6.617 1 96.31 265 VAL B CA 1
ATOM 4681 C C . VAL B 1 265 ? 0.194 -7.832 5.621 1 96.31 265 VAL B C 1
ATOM 4683 O O . VAL B 1 265 ? -0.838 -8.438 5.918 1 96.31 265 VAL B O 1
ATOM 4686 N N . MET B 1 266 ? 0.35 -7.246 4.457 1 97.19 266 MET B N 1
ATOM 4687 C CA . MET B 1 266 ? -0.649 -7.363 3.4 1 97.19 266 MET B CA 1
ATOM 4688 C C . MET B 1 266 ? -0.893 -8.828 3.041 1 97.19 266 MET B C 1
ATOM 4690 O O . MET B 1 266 ? -2.037 -9.234 2.844 1 97.19 266 MET B O 1
ATOM 4694 N N . CYS B 1 267 ? 0.183 -9.586 2.965 1 97.94 267 CYS B N 1
ATOM 4695 C CA . CYS B 1 267 ? 0.054 -11.008 2.668 1 97.94 267 CYS B CA 1
ATOM 4696 C C . CYS B 1 267 ? -0.764 -11.719 3.74 1 97.94 267 CYS B C 1
ATOM 4698 O O . CYS B 1 267 ? -1.587 -12.586 3.428 1 97.94 267 CYS B O 1
ATOM 4700 N N . ARG B 1 268 ? -0.565 -11.359 4.977 1 97.31 268 ARG B N 1
ATOM 4701 C CA . ARG B 1 268 ? -1.346 -11.953 6.059 1 97.31 268 ARG B CA 1
ATOM 4702 C C . ARG B 1 268 ? -2.816 -11.562 5.953 1 97.31 268 ARG B C 1
ATOM 4704 O O . ARG B 1 268 ? -3.701 -12.375 6.223 1 97.31 268 ARG B O 1
ATOM 4711 N N . GLU B 1 269 ? -3.018 -10.352 5.551 1 96.69 269 GLU B N 1
ATOM 4712 C CA . GLU B 1 269 ? -4.395 -9.922 5.34 1 96.69 269 GLU B CA 1
ATOM 4713 C C . GLU B 1 269 ? -5.055 -10.727 4.219 1 96.69 269 GLU B C 1
ATOM 4715 O O . GLU B 1 269 ? -6.242 -11.039 4.289 1 96.69 269 GLU B O 1
ATOM 4720 N N . TRP B 1 270 ? -4.324 -11.047 3.164 1 98.06 270 TRP B N 1
ATOM 4721 C CA . TRP B 1 270 ? -4.871 -11.859 2.084 1 98.06 270 TRP B CA 1
ATOM 4722 C C . TRP B 1 270 ? -5.16 -13.281 2.564 1 98.06 270 TRP B C 1
ATOM 4724 O O . TRP B 1 270 ? -6.094 -13.93 2.08 1 98.06 270 TRP B O 1
ATOM 4734 N N . GLU B 1 271 ? -4.391 -13.805 3.512 1 98.06 271 GLU B N 1
ATOM 4735 C CA . GLU B 1 271 ? -4.699 -15.102 4.105 1 98.06 271 GLU B CA 1
ATOM 4736 C C . GLU B 1 271 ? -6.02 -15.062 4.867 1 98.06 271 GLU B C 1
ATOM 4738 O O . GLU B 1 271 ? -6.848 -15.969 4.738 1 98.06 271 GLU B O 1
ATOM 4743 N N . LEU B 1 272 ? -6.164 -13.992 5.633 1 96.31 272 LEU B N 1
ATOM 4744 C CA . LEU B 1 272 ? -7.43 -13.82 6.344 1 96.31 272 LEU B CA 1
ATOM 4745 C C . LEU B 1 272 ? -8.586 -13.68 5.363 1 96.31 272 LEU B C 1
ATOM 4747 O O . LEU B 1 272 ? -9.656 -14.258 5.578 1 96.31 272 LEU B O 1
ATOM 4751 N N . ARG B 1 273 ? -8.375 -12.93 4.328 1 97.06 273 ARG B N 1
ATOM 4752 C CA . ARG B 1 273 ? -9.383 -12.773 3.291 1 97.06 273 ARG B CA 1
ATOM 4753 C C . ARG B 1 273 ? -9.719 -14.117 2.645 1 97.06 273 ARG B C 1
ATOM 4755 O O . ARG B 1 273 ? -10.883 -14.391 2.336 1 97.06 273 ARG B O 1
ATOM 4762 N N . HIS B 1 274 ? -8.688 -14.93 2.385 1 98 274 HIS B N 1
ATOM 4763 C CA . HIS B 1 274 ? -8.906 -16.266 1.849 1 98 274 HIS B CA 1
ATOM 4764 C C . HIS B 1 274 ? -9.867 -17.062 2.727 1 98 274 HIS B C 1
ATOM 4766 O O . HIS B 1 274 ? -10.82 -17.672 2.227 1 98 274 HIS B O 1
ATOM 4772 N N . GLN B 1 275 ? -9.641 -17.016 4 1 96.81 275 GLN B N 1
ATOM 4773 C CA . GLN B 1 275 ? -10.484 -17.734 4.945 1 96.81 275 GLN B CA 1
ATOM 4774 C C . GLN B 1 275 ? -11.922 -17.234 4.902 1 96.81 275 GLN B C 1
ATOM 4776 O O . GLN B 1 275 ? -12.867 -18.016 4.961 1 96.81 275 GLN B O 1
ATOM 4781 N N . LEU B 1 276 ? -12.055 -15.93 4.793 1 95.31 276 LEU B N 1
ATOM 4782 C CA . LEU B 1 276 ? -13.383 -15.336 4.703 1 95.31 276 LEU B CA 1
ATOM 4783 C C . LEU B 1 276 ? -14.094 -15.773 3.43 1 95.31 276 LEU B C 1
ATOM 4785 O O . LEU B 1 276 ? -15.281 -16.094 3.459 1 95.31 276 LEU B O 1
ATOM 4789 N N . LEU B 1 277 ? -13.406 -15.75 2.309 1 96.12 277 LEU B N 1
ATOM 4790 C CA . LEU B 1 277 ? -13.984 -16.125 1.024 1 96.12 277 LEU B CA 1
ATOM 4791 C C . LEU B 1 277 ? -14.375 -17.609 1.025 1 96.12 277 LEU B C 1
ATOM 4793 O O . LEU B 1 277 ? -15.43 -17.969 0.496 1 96.12 277 LEU B O 1
ATOM 4797 N N . VAL B 1 278 ? -13.539 -18.453 1.62 1 96.06 278 VAL B N 1
ATOM 4798 C CA . VAL B 1 278 ? -13.82 -19.875 1.699 1 96.06 278 VAL B CA 1
ATOM 4799 C C . VAL B 1 278 ? -15.039 -20.109 2.59 1 96.06 278 VAL B C 1
ATOM 4801 O O . VAL B 1 278 ? -15.898 -20.938 2.271 1 96.06 278 VAL B O 1
ATOM 4804 N N . ALA B 1 279 ? -15.094 -19.375 3.721 1 95 279 ALA B N 1
ATOM 4805 C CA . ALA B 1 279 ? -16.25 -19.484 4.609 1 95 279 ALA B CA 1
ATOM 4806 C C . ALA B 1 279 ? -17.531 -19.094 3.885 1 95 279 ALA B C 1
ATOM 4808 O O . ALA B 1 279 ? -18.578 -19.719 4.09 1 95 279 ALA B O 1
ATOM 4809 N N . ARG B 1 280 ? -17.469 -18.109 3.072 1 93.94 280 ARG B N 1
ATOM 4810 C CA . ARG B 1 280 ? -18.625 -17.672 2.305 1 93.94 280 ARG B CA 1
ATOM 4811 C C . ARG B 1 280 ? -19.062 -18.75 1.312 1 93.94 280 ARG B C 1
ATOM 4813 O O . ARG B 1 280 ? -20.266 -18.984 1.142 1 93.94 280 ARG B O 1
ATOM 4820 N N . LEU B 1 281 ? -18.094 -19.344 0.627 1 93.44 281 LEU B N 1
ATOM 4821 C CA . LEU B 1 281 ? -18.375 -20.438 -0.301 1 93.44 281 LEU B CA 1
ATOM 4822 C C . LEU B 1 281 ? -19.094 -21.594 0.403 1 93.44 281 LEU B C 1
ATOM 4824 O O . LEU B 1 281 ? -20.047 -22.141 -0.127 1 93.44 281 LEU B O 1
ATOM 4828 N N . SER B 1 282 ? -18.688 -21.938 1.562 1 92.44 282 SER B N 1
ATOM 4829 C CA . SER B 1 282 ? -19.281 -23 2.348 1 92.44 282 SER B CA 1
ATOM 4830 C C . SER B 1 282 ? -20.688 -22.641 2.814 1 92.44 282 SER B C 1
ATOM 4832 O O . SER B 1 282 ? -21.594 -23.469 2.801 1 92.44 282 SER B O 1
ATOM 4834 N N . ALA B 1 283 ? -20.844 -21.438 3.219 1 93.5 283 ALA B N 1
ATOM 4835 C CA . ALA B 1 283 ? -22.125 -20.969 3.732 1 93.5 283 ALA B CA 1
ATOM 4836 C C . ALA B 1 283 ? -23.188 -20.984 2.641 1 93.5 283 ALA B C 1
ATOM 4838 O O . ALA B 1 283 ? -24.375 -21.172 2.922 1 93.5 283 ALA B O 1
ATOM 4839 N N . GLU B 1 284 ? -22.734 -20.781 1.463 1 91.75 284 GLU B N 1
ATOM 4840 C CA . GLU B 1 284 ? -23.672 -20.766 0.334 1 91.75 284 GLU B CA 1
ATOM 4841 C C . GLU B 1 284 ? -24.078 -22.188 -0.055 1 91.75 284 GLU B C 1
ATOM 4843 O O . GLU B 1 284 ? -24.984 -22.375 -0.867 1 91.75 284 GLU B O 1
ATOM 4848 N N . GLY B 1 285 ? -23.516 -23.219 0.554 1 86.88 285 GLY B N 1
ATOM 4849 C CA . GLY B 1 285 ? -23.844 -24.609 0.269 1 86.88 285 GLY B CA 1
ATOM 4850 C C . GLY B 1 285 ? -23.375 -25.062 -1.096 1 86.88 285 GLY B C 1
ATOM 4851 O O . GLY B 1 285 ? -23.953 -25.984 -1.681 1 86.88 285 GLY B O 1
ATOM 4852 N N . LEU B 1 286 ? -22.438 -24.469 -1.618 1 80.75 286 LEU B N 1
ATOM 4853 C CA . LEU B 1 286 ? -22 -24.719 -2.988 1 80.75 286 LEU B CA 1
ATOM 4854 C C . LEU B 1 286 ? -20.688 -25.484 -3.012 1 80.75 286 LEU B C 1
ATOM 4856 O O . LEU B 1 286 ? -20.156 -25.781 -4.082 1 80.75 286 LEU B O 1
ATOM 4860 N N . GLU B 1 287 ? -20.25 -25.906 -1.854 1 84.06 287 GLU B N 1
ATOM 4861 C CA . GLU B 1 287 ? -18.953 -26.578 -1.801 1 84.06 287 GLU B CA 1
ATOM 4862 C C . GLU B 1 287 ? -19.094 -28.078 -2.082 1 84.06 287 GLU B C 1
ATOM 4864 O O . GLU B 1 287 ? -19.766 -28.781 -1.337 1 84.06 287 GLU B O 1
ATOM 4869 N N . THR B 1 288 ? -18.672 -28.5 -3.225 1 90.75 288 THR B N 1
ATOM 4870 C CA . THR B 1 288 ? -18.531 -29.922 -3.559 1 90.75 288 THR B CA 1
ATOM 4871 C C . THR B 1 288 ? -17.203 -30.453 -3.045 1 90.75 288 THR B C 1
ATOM 4873 O O . THR B 1 288 ? -16.297 -29.688 -2.68 1 90.75 288 THR B O 1
ATOM 4876 N N . PRO B 1 289 ? -17.047 -31.734 -3.023 1 92.62 289 PRO B N 1
ATOM 4877 C CA . PRO B 1 289 ? -15.766 -32.281 -2.609 1 92.62 289 PRO B CA 1
ATOM 4878 C C . PRO B 1 289 ? -14.602 -31.812 -3.477 1 92.62 289 PRO B C 1
ATOM 4880 O O . PRO B 1 289 ? -13.508 -31.562 -2.969 1 92.62 289 PRO B O 1
ATOM 4883 N N . GLY B 1 290 ? -14.875 -31.719 -4.723 1 94.62 290 GLY B N 1
ATOM 4884 C CA . GLY B 1 290 ? -13.852 -31.203 -5.625 1 94.62 290 GLY B CA 1
ATOM 4885 C C . GLY B 1 290 ? -13.445 -29.781 -5.312 1 94.62 290 GLY B C 1
ATOM 4886 O O . GLY B 1 290 ? -12.258 -29.453 -5.301 1 94.62 290 GLY B O 1
ATOM 4887 N N . LEU B 1 291 ? -14.453 -28.969 -5.039 1 94.94 291 LEU B N 1
ATOM 4888 C CA . LEU B 1 291 ? -14.18 -27.578 -4.707 1 94.94 291 LEU B CA 1
ATOM 4889 C C . LEU B 1 291 ? -13.469 -27.469 -3.369 1 94.94 291 LEU B C 1
ATOM 4891 O O . LEU B 1 291 ? -12.594 -26.609 -3.195 1 94.94 291 LEU B O 1
ATOM 4895 N N . ALA B 1 292 ? -13.867 -28.281 -2.49 1 95.75 292 ALA B N 1
ATOM 4896 C CA . ALA B 1 292 ? -13.211 -28.281 -1.183 1 95.75 292 ALA B CA 1
ATOM 4897 C C . ALA B 1 292 ? -11.734 -28.625 -1.308 1 95.75 292 ALA B C 1
ATOM 4899 O O . ALA B 1 292 ? -10.883 -27.984 -0.691 1 95.75 292 ALA B O 1
ATOM 4900 N N . ALA B 1 293 ? -11.461 -29.625 -2.078 1 97.31 293 ALA B N 1
ATOM 4901 C CA . ALA B 1 293 ? -10.07 -30.016 -2.32 1 97.31 293 ALA B CA 1
ATOM 4902 C C . ALA B 1 293 ? -9.305 -28.891 -3.018 1 97.31 293 ALA B C 1
ATOM 4904 O O . ALA B 1 293 ? -8.133 -28.656 -2.709 1 97.31 293 ALA B O 1
ATOM 4905 N N . TYR B 1 294 ? -9.992 -28.266 -3.875 1 97.75 294 TYR B N 1
ATOM 4906 C CA . TYR B 1 294 ? -9.375 -27.188 -4.645 1 97.75 294 TYR B CA 1
ATOM 4907 C C . TYR B 1 294 ? -9 -26.016 -3.744 1 97.75 294 TYR B C 1
ATOM 4909 O O . TYR B 1 294 ? -7.867 -25.531 -3.797 1 97.75 294 TYR B O 1
ATOM 4917 N N . VAL B 1 295 ? -9.898 -25.578 -2.912 1 97.31 295 VAL B N 1
ATOM 4918 C CA . VAL B 1 295 ? -9.648 -24.422 -2.07 1 97.31 295 VAL B CA 1
ATOM 4919 C C . VAL B 1 295 ? -8.609 -24.75 -1.007 1 97.31 295 VAL B C 1
ATOM 4921 O O . VAL B 1 295 ? -7.805 -23.906 -0.624 1 97.31 295 VAL B O 1
ATOM 4924 N N . GLU B 1 296 ? -8.625 -25.953 -0.562 1 97.44 296 GLU B N 1
ATOM 4925 C CA . GLU B 1 296 ? -7.551 -26.406 0.319 1 97.44 296 GLU B CA 1
ATOM 4926 C C . GLU B 1 296 ? -6.195 -26.344 -0.385 1 97.44 296 GLU B C 1
ATOM 4928 O O . GLU B 1 296 ? -5.191 -25.953 0.22 1 97.44 296 GLU B O 1
ATOM 4933 N N . GLY B 1 297 ? -6.176 -26.719 -1.6 1 98.44 297 GLY B N 1
ATOM 4934 C CA . GLY B 1 297 ? -4.965 -26.641 -2.402 1 98.44 297 GLY B CA 1
ATOM 4935 C C . GLY B 1 297 ? -4.398 -25.234 -2.516 1 98.44 297 GLY B C 1
ATOM 4936 O O . GLY B 1 297 ? -3.18 -25.062 -2.537 1 98.44 297 GLY B O 1
ATOM 4937 N N . LEU B 1 298 ? -5.27 -24.281 -2.586 1 98.38 298 LEU B N 1
ATOM 4938 C CA . LEU B 1 298 ? -4.82 -22.891 -2.672 1 98.38 298 LEU B CA 1
ATOM 4939 C C . LEU B 1 298 ? -4.082 -22.484 -1.403 1 98.38 298 LEU B C 1
ATOM 4941 O O . LEU B 1 298 ? -3.119 -21.719 -1.462 1 98.38 298 LEU B O 1
ATOM 4945 N N . GLU B 1 299 ? -4.469 -22.984 -0.254 1 98.5 299 GLU B N 1
ATOM 4946 C CA . GLU B 1 299 ? -3.766 -22.703 0.995 1 98.5 299 GLU B CA 1
ATOM 4947 C C . GLU B 1 299 ? -2.35 -23.281 0.971 1 98.5 299 GLU B C 1
ATOM 4949 O O . GLU B 1 299 ? -1.413 -22.641 1.465 1 98.5 299 GLU B O 1
ATOM 4954 N N . TYR B 1 300 ? -2.23 -24.422 0.362 1 98.69 300 TYR B N 1
ATOM 4955 C CA . TYR B 1 300 ? -0.912 -25.031 0.227 1 98.69 300 TYR B CA 1
ATOM 4956 C C . TYR B 1 300 ? -0.046 -24.25 -0.748 1 98.69 300 TYR B C 1
ATOM 4958 O O . TYR B 1 300 ? 1.162 -24.109 -0.543 1 98.69 300 TYR B O 1
ATOM 4966 N N . GLN B 1 301 ? -0.657 -23.766 -1.778 1 98.56 301 GLN B N 1
ATOM 4967 C CA . GLN B 1 301 ? 0.113 -22.938 -2.699 1 98.56 301 GLN B CA 1
ATOM 4968 C C . GLN B 1 301 ? 0.684 -21.703 -1.989 1 98.56 301 GLN B C 1
ATOM 4970 O O . GLN B 1 301 ? 1.866 -21.391 -2.139 1 98.56 301 GLN B O 1
ATOM 4975 N N . MET B 1 302 ? -0.149 -21.031 -1.181 1 98.5 302 MET B N 1
ATOM 4976 C CA . MET B 1 302 ? 0.3 -19.828 -0.484 1 98.5 302 MET B CA 1
ATOM 4977 C C . MET B 1 302 ? 1.364 -20.156 0.555 1 98.5 302 MET B C 1
ATOM 4979 O O . MET B 1 302 ? 2.438 -19.562 0.569 1 98.5 302 MET B O 1
ATOM 4983 N N . SER B 1 303 ? 1.089 -21.156 1.353 1 98.5 303 SER B N 1
ATOM 4984 C CA . SER B 1 303 ? 2.023 -21.516 2.416 1 98.5 303 SER B CA 1
ATOM 4985 C C . SER B 1 303 ? 3.285 -22.156 1.852 1 98.5 303 SER B C 1
ATOM 4987 O O . SER B 1 303 ? 4.391 -21.875 2.314 1 98.5 303 SER B O 1
ATOM 4989 N N . GLY B 1 304 ? 3.131 -23.031 0.896 1 98.5 304 GLY B N 1
ATOM 4990 C CA . GLY B 1 304 ? 4.273 -23.672 0.258 1 98.5 304 GLY B CA 1
ATOM 4991 C C . GLY B 1 304 ? 5.18 -22.688 -0.457 1 98.5 304 GLY B C 1
ATOM 4992 O O . GLY B 1 304 ? 6.406 -22.781 -0.366 1 98.5 304 GLY B O 1
ATOM 4993 N N . ASN B 1 305 ? 4.578 -21.781 -1.162 1 97.94 305 ASN B N 1
ATOM 4994 C CA . ASN B 1 305 ? 5.336 -20.734 -1.839 1 97.94 305 ASN B CA 1
ATOM 4995 C C . ASN B 1 305 ? 6.195 -19.938 -0.857 1 97.94 305 ASN B C 1
ATOM 4997 O O . ASN B 1 305 ? 7.359 -19.641 -1.14 1 97.94 305 ASN B O 1
ATOM 5001 N N . GLU B 1 306 ? 5.586 -19.531 0.21 1 97.62 306 GLU B N 1
ATOM 5002 C CA . GLU B 1 306 ? 6.324 -18.75 1.197 1 97.62 306 GLU B CA 1
ATOM 5003 C C . GLU B 1 306 ? 7.48 -19.562 1.786 1 97.62 306 GLU B C 1
ATOM 5005 O O . GLU B 1 306 ? 8.594 -19.047 1.924 1 97.62 306 GLU B O 1
ATOM 5010 N N . LEU B 1 307 ? 7.219 -20.797 2.113 1 97.69 307 LEU B N 1
ATOM 5011 C CA . LEU B 1 307 ? 8.273 -21.656 2.648 1 97.69 307 LEU B CA 1
ATOM 5012 C C . LEU B 1 307 ? 9.414 -21.797 1.648 1 97.69 307 LEU B C 1
ATOM 5014 O O . LEU B 1 307 ? 10.586 -21.672 2.014 1 97.69 307 LEU B O 1
ATOM 5018 N N . TRP B 1 308 ? 9.07 -22.094 0.465 1 97.81 308 TRP B N 1
ATOM 5019 C CA . TRP B 1 308 ? 10.086 -22.219 -0.571 1 97.81 308 TRP B CA 1
ATOM 5020 C C . TRP B 1 308 ? 10.867 -20.922 -0.74 1 97.81 308 TRP B C 1
ATOM 5022 O O . TRP B 1 308 ? 12.102 -20.938 -0.813 1 97.81 308 TRP B O 1
ATOM 5032 N N . SER B 1 309 ? 10.18 -19.812 -0.791 1 96.38 309 SER B N 1
ATOM 5033 C CA . SER B 1 309 ? 10.812 -18.5 -0.984 1 96.38 309 SER B CA 1
ATOM 5034 C C . SER B 1 309 ? 11.812 -18.203 0.128 1 96.38 309 SER B C 1
ATOM 5036 O O . SER B 1 309 ? 12.836 -17.562 -0.11 1 96.38 309 SER B O 1
ATOM 5038 N N . GLN B 1 310 ? 11.586 -18.688 1.268 1 93.88 310 GLN B N 1
ATOM 5039 C CA . GLN B 1 310 ? 12.438 -18.469 2.43 1 93.88 310 GLN B CA 1
ATOM 5040 C C . GLN B 1 310 ? 13.719 -19.297 2.332 1 93.88 310 GLN B C 1
ATOM 5042 O O . GLN B 1 310 ? 14.734 -18.953 2.924 1 93.88 310 GLN B O 1
ATOM 5047 N N . THR B 1 311 ? 13.609 -20.359 1.57 1 92.44 311 THR B N 1
ATOM 5048 C CA . THR B 1 311 ? 14.68 -21.344 1.707 1 92.44 311 THR B CA 1
ATOM 5049 C C . THR B 1 311 ? 15.438 -21.5 0.392 1 92.44 311 THR B C 1
ATOM 5051 O O . THR B 1 311 ? 16.547 -22.031 0.372 1 92.44 311 THR B O 1
ATOM 5054 N N . THR B 1 312 ? 14.844 -21.109 -0.694 1 93 312 THR B N 1
ATOM 5055 C CA . THR B 1 312 ? 15.438 -21.344 -2.008 1 93 312 THR B CA 1
ATOM 5056 C C . THR B 1 312 ? 16.703 -20.516 -2.178 1 93 312 THR B C 1
ATOM 5058 O O . THR B 1 312 ? 16.797 -19.391 -1.684 1 93 312 THR B O 1
ATOM 5061 N N . LEU B 1 313 ? 17.609 -21.016 -2.92 1 88.56 313 LEU B N 1
ATOM 5062 C CA . LEU B 1 313 ? 18.828 -20.281 -3.27 1 88.56 313 LEU B CA 1
ATOM 5063 C C . LEU B 1 313 ? 18.688 -19.625 -4.637 1 88.56 313 LEU B C 1
ATOM 5065 O O . LEU B 1 313 ? 19.609 -18.953 -5.109 1 88.56 313 LEU B O 1
ATOM 5069 N N . ARG B 1 314 ? 17.547 -19.812 -5.16 1 86.75 314 ARG B N 1
ATOM 5070 C CA . ARG B 1 314 ? 17.25 -19.125 -6.418 1 86.75 314 ARG B CA 1
ATOM 5071 C C . ARG B 1 314 ? 17.344 -17.609 -6.262 1 86.75 314 ARG B C 1
ATOM 5073 O O . ARG B 1 314 ? 17.734 -16.906 -7.195 1 86.75 314 ARG B O 1
ATOM 5080 N N . TYR B 1 315 ? 17 -17.125 -5.102 1 85.5 315 TYR B N 1
ATOM 5081 C CA . TYR B 1 315 ? 16.891 -15.695 -4.863 1 85.5 315 TYR B CA 1
ATOM 5082 C C . TYR B 1 315 ? 18.188 -15.133 -4.273 1 85.5 315 TYR B C 1
ATOM 5084 O O . TYR B 1 315 ? 18.281 -13.938 -4.004 1 85.5 315 TYR B O 1
ATOM 5092 N N . SER B 1 316 ? 19.141 -15.93 -4.18 1 81.5 316 SER B N 1
ATOM 5093 C CA . SER B 1 316 ? 20.422 -15.484 -3.627 1 81.5 316 SER B CA 1
ATOM 5094 C C . SER B 1 316 ? 21.281 -14.82 -4.695 1 81.5 316 SER B C 1
ATOM 5096 O O . SER B 1 316 ? 21.297 -15.258 -5.848 1 81.5 316 SER B O 1
ATOM 5098 N N . VAL B 1 317 ? 21.844 -13.719 -4.336 1 71.81 317 VAL B N 1
ATOM 5099 C CA . VAL B 1 317 ? 22.781 -13.039 -5.238 1 71.81 317 VAL B CA 1
ATOM 5100 C C . VAL B 1 317 ? 24.156 -13.695 -5.137 1 71.81 317 VAL B C 1
ATOM 5102 O O . VAL B 1 317 ? 24.719 -13.812 -4.043 1 71.81 317 VAL B O 1
ATOM 5105 N N . VAL B 1 318 ? 24.531 -14.492 -6.121 1 56 318 VAL B N 1
ATOM 5106 C CA . VAL B 1 318 ? 25.891 -15.023 -6.117 1 56 318 VAL B CA 1
ATOM 5107 C C . VAL B 1 318 ? 26.859 -13.984 -6.676 1 56 318 VAL B C 1
ATOM 5109 O O . VAL B 1 318 ? 26.734 -13.562 -7.824 1 56 318 VAL B O 1
ATOM 5112 N N . VAL B 1 319 ? 27.484 -13.172 -5.773 1 50.31 319 VAL B N 1
ATOM 5113 C CA . VAL B 1 319 ? 28.5 -12.219 -6.203 1 50.31 319 VAL B CA 1
ATOM 5114 C C . VAL B 1 319 ? 29.688 -12.961 -6.789 1 50.31 319 VAL B C 1
ATOM 5116 O O . VAL B 1 319 ? 30.172 -13.93 -6.203 1 50.31 319 VAL B O 1
ATOM 5119 N N . ASP B 1 320 ? 29.938 -12.844 -8.156 1 46.22 320 ASP B N 1
ATOM 5120 C CA . ASP B 1 320 ? 31.172 -13.375 -8.703 1 46.22 320 ASP B CA 1
ATOM 5121 C C . ASP B 1 320 ? 32.375 -12.836 -7.945 1 46.22 320 ASP B C 1
ATOM 5123 O O . ASP B 1 320 ? 32.375 -11.695 -7.473 1 46.22 320 ASP B O 1
#

pLDDT: mean 91.97, std 13.52, range [25.98, 98.88]

Secondary structure (DSSP, 8-state):
--------------PPPPPSS-----TTHHHHHHHHHHHHHHHS--SSHHHHHHHHHH-HHHHHHHH-TT--TTTHHHHHHHHHHHHHHHHHHTTS-HHHHHHHHHHHHHHHHTSS---TTSHHHHHHHHHHHHHHHHHHHHHHHHHHHHHHHHHHTT-GGGGS---HHHHHHHHHHHTTHHHHHHHHHHHHT----HHHHHHTHHHHHHHHHHHHHHHHHHHHHHHHHHHHHS-TTTT----HHHHHHHHHT--HHHHHHHHHHHHHHHHHHHHHHHHHHHHTT---HHHHHHHHHHHHHHHHHHHHHHH-STT-----/--------------PPPPPSS-----TTHHHHHHHHHHHHHHHS--SSHHHHHHHHHH-HHHHHHHH-TT--TTTHHHHHHHHHHHHHHHHHHTTS-HHHHHHHHHHHHHHHHTSS---TTSHHHHHHHHHHHHHHHHHHHHHHHHHHHHHHHHHHTT-GGGGS---HHHHHHHHHHHTTHHHHHHHHHHHHT----HHHHHHTHHHHHHHHHHHHHHHHHHHHHHHHHHHHHS-TTTT----HHHHHHHHHT--HHHHHHHHHHHHHHHHHHHHHHHHHHHHTT---HHHHHHHHHHHHHHHHHHHHHHH-STT-----

Organism: Aspergillus terreus (NCBI:txid33178)

Radius of gyration: 29.78 Å; Cα contacts (8 Å, |Δi|>4): 818; chains: 2; bounding box: 70×85×66 Å

Foldseek 3Di:
DPDPDPPPPPPVPLAADDAPFDWAFAPCLVVLLCVLLVVCLVQPDDPDPVSNVQLSLQSQLRLLRLLANQFDPVQSSLSSNVSSLLVVLLVVLLQDALVRLQVVLVVQLCLLVVNDQFPSVHRSSVSSNVSLVVLCVVPVVLSNQLSVLSSLQSNLLSDQVQVDDDALVVLLVSQLSPVSLVNSLSSNCSRNVFDDDPVLVVLCVVLSSLLSSLLQQLLLLLQVVVLVVSCVPHDVRSSNRRGQLVNQCVVVVHDSSVSSSVSSNVSNVSSVVSVVSVVVCVVVVNDDPSSVVSSSSSSSSNNSSNVSSVRGCNSPDDDD/DPDPDPPPPPPVPLAADDAPFDWAFAPCLVVLLCVLLVVCLVQPDDPDPVSNVQLSLQSQLRLLRLLANQFDPVQSSLSSNVSSLLVVLLVVLLQDALVVLQVVLVVQLCLLVVNDQFPSVHRSSVSNNVSLVVLCVVPVVLSNQLSVLSSLQSNLLSDQVLVDDDALVVLLVSQLSPVSLVNSLSSNCSRNVQDDDPVLVVLCVVLSSLLSSLLQQLLLLLLVVVLVVSCVPHDVRSSNRRGQLVNQCVVVVHDSSSSSSVSSNVSNVSSVVSVVSVVVCVVVVNDDPSSVVSSSSSSSSNNSSNVSSVRGCNSPDDDD

Nearest PDB structures (foldseek):
  2oa6-assembly1_D  TM=9.895E-01  e=3.084E-39  Aspergillus terreus
  5ivg-assembly1_A  TM=9.932E-01  e=9.367E-39  Aspergillus terreus
  5in8-assembly1_B-2  TM=9.931E-01  e=1.907E-38  Aspergillus terreus
  5imn-assembly1_A  TM=9.930E-01  e=1.745E-38  Aspergillus terreus
  5imn-assembly1_B-2  TM=9.940E-01  e=3.251E-38  Aspergillus terreus

InterPro domains:
  IPR008949 Isoprenoid synthase domain superfamily [G3DSA:1.10.600.10] (10-320)
  IPR008949 Isoprenoid synthase domain superfamily [SSF48576] (16-314)
  IPR034686 Terpene cyclase-like 2 [PTHR35201] (18-316)